Protein AF-0000000087552129 (afdb_homodimer)

Sequence (498 aa):
MNLHLKIWRQKDRQSEGKLYNYSLKDLNPHMSFLEMLDILNEQLILEGNEPVEFDHDCREGICGQCGMMINGIAHGPLEHTTTCQLHLRSFKNGETIIIEPFRAAAFPIKKDLKVDRSALDRIISSGGFVSVNTGQAPDATSIAVTHQTAEEAFDSAACIGCGACIATCKNGSAALFTSAKISHMALLPQGKEERNQRVLNMVKQMDSEHFGHCSNTEACEIECPQGISVLNIARMNYEYNRALFFRKKMNLHLKIWRQKDRQSEGKLYNYSLKDLNPHMSFLEMLDILNEQLILEGNEPVEFDHDCREGICGQCGMMINGIAHGPLEHTTTCQLHLRSFKNGETIIIEPFRAAAFPIKKDLKVDRSALDRIISSGGFVSVNTGQAPDATSIAVTHQTAEEAFDSAACIGCGACIATCKNGSAALFTSAKISHMALLPQGKEERNQRVLNMVKQMDSEHFGHCSNTEACEIECPQGISVLNIARMNYEYNRALFFRKK

Structure (mmCIF, N/CA/C/O backbone):
data_AF-0000000087552129-model_v1
#
loop_
_entity.id
_entity.type
_entity.pdbx_description
1 polymer 'Succinate dehydrogenase/fumarate reductase iron-sulfur subunit'
#
loop_
_atom_site.group_PDB
_atom_site.id
_atom_site.type_symbol
_atom_site.label_atom_id
_atom_site.label_alt_id
_atom_site.label_comp_id
_atom_site.label_asym_id
_atom_site.label_entity_id
_atom_site.label_seq_id
_atom_site.pdbx_PDB_ins_code
_atom_site.Cartn_x
_atom_site.Cartn_y
_atom_site.Cartn_z
_atom_site.occupancy
_atom_site.B_iso_or_equiv
_atom_site.auth_seq_id
_atom_site.auth_comp_id
_atom_site.auth_asym_id
_atom_site.auth_atom_id
_atom_site.pdbx_PDB_model_num
ATOM 1 N N . MET A 1 1 ? -7.77 30.891 11.383 1 95.5 1 MET A N 1
ATOM 2 C CA . MET A 1 1 ? -6.383 31.359 11.367 1 95.5 1 MET A CA 1
ATOM 3 C C . MET A 1 1 ? -5.949 31.75 9.961 1 95.5 1 MET A C 1
ATOM 5 O O . MET A 1 1 ? -6.582 31.359 8.977 1 95.5 1 MET A O 1
ATOM 9 N N . ASN A 1 2 ? -4.949 32.625 9.867 1 97.81 2 ASN A N 1
ATOM 10 C CA . ASN A 1 2 ? -4.355 33.031 8.602 1 97.81 2 ASN A CA 1
ATOM 11 C C . ASN A 1 2 ? -2.959 32.438 8.422 1 97.81 2 ASN A C 1
ATOM 13 O O . ASN A 1 2 ? -2.182 32.375 9.375 1 97.81 2 ASN A O 1
ATOM 17 N N . LEU A 1 3 ? -2.758 31.938 7.172 1 98.19 3 LEU A N 1
ATOM 18 C CA . LEU A 1 3 ? -1.445 31.359 6.891 1 98.19 3 LEU A CA 1
ATOM 19 C C . LEU A 1 3 ? -0.9 31.891 5.566 1 98.19 3 LEU A C 1
ATOM 21 O O . LEU A 1 3 ? -1.667 32.188 4.645 1 98.19 3 LEU A O 1
ATOM 25 N N . HIS A 1 4 ? 0.41 32.125 5.566 1 98.56 4 HIS A N 1
ATOM 26 C CA . HIS A 1 4 ? 1.146 32.406 4.336 1 98.56 4 HIS A CA 1
ATOM 27 C C . HIS A 1 4 ? 1.9 31.156 3.869 1 98.56 4 HIS A C 1
ATOM 29 O O . HIS A 1 4 ? 2.535 30.469 4.676 1 98.56 4 HIS A O 1
ATOM 35 N N . LEU A 1 5 ? 1.713 30.812 2.584 1 98.81 5 LEU A N 1
ATOM 36 C CA . LEU A 1 5 ? 2.354 29.625 2.031 1 98.81 5 LEU A CA 1
ATOM 37 C C . LEU A 1 5 ? 3.375 30.016 0.966 1 98.81 5 LEU A C 1
ATOM 39 O O . LEU A 1 5 ? 3.129 30.906 0.155 1 98.81 5 LEU A O 1
ATOM 43 N N . LYS A 1 6 ? 4.523 29.516 1.062 1 98.88 6 LYS A N 1
ATOM 44 C CA . LYS A 1 6 ? 5.492 29.484 -0.03 1 98.88 6 LYS A CA 1
ATOM 45 C C . LYS A 1 6 ? 5.609 28.078 -0.619 1 98.88 6 LYS A C 1
ATOM 47 O O . LYS A 1 6 ? 6.172 27.188 0.009 1 98.88 6 LYS A O 1
ATOM 52 N N . ILE A 1 7 ? 5.082 27.906 -1.836 1 98.88 7 ILE A N 1
ATOM 53 C CA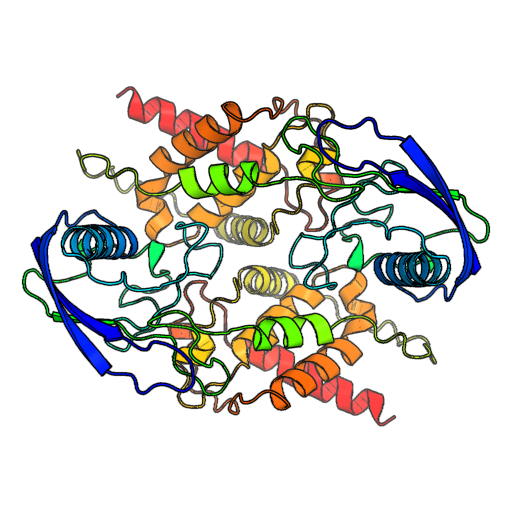 . ILE A 1 7 ? 4.965 26.562 -2.387 1 98.88 7 ILE A CA 1
ATOM 54 C C . ILE A 1 7 ? 5.828 26.438 -3.639 1 98.88 7 ILE A C 1
ATOM 56 O O . ILE A 1 7 ? 5.797 27.312 -4.508 1 98.88 7 ILE A O 1
ATOM 60 N N . TRP A 1 8 ? 6.602 25.359 -3.709 1 98.69 8 TRP A N 1
ATOM 61 C CA . TRP A 1 8 ? 7.379 25.047 -4.902 1 98.69 8 TRP A CA 1
ATOM 62 C C . TRP A 1 8 ? 6.465 24.75 -6.086 1 98.69 8 TRP A C 1
ATOM 64 O O . TRP A 1 8 ? 5.582 23.891 -5.996 1 98.69 8 TRP A O 1
ATOM 74 N N . ARG A 1 9 ? 6.621 25.578 -7.105 1 98.56 9 ARG A N 1
ATOM 75 C CA . ARG A 1 9 ? 5.91 25.359 -8.359 1 98.56 9 ARG A CA 1
ATOM 76 C C . ARG A 1 9 ? 6.879 25 -9.484 1 98.56 9 ARG A C 1
ATOM 78 O O . ARG A 1 9 ? 7.887 25.688 -9.68 1 98.56 9 ARG A O 1
ATOM 85 N N . GLN A 1 10 ? 6.598 23.906 -10.148 1 97.81 10 GLN A N 1
ATOM 86 C CA . GLN A 1 10 ? 7.422 23.422 -11.242 1 97.81 10 GLN A CA 1
ATOM 87 C C . GLN A 1 10 ? 6.602 22.594 -12.227 1 97.81 10 GLN A C 1
ATOM 89 O O . GLN A 1 10 ? 5.98 21.594 -11.844 1 97.81 10 GLN A O 1
ATOM 94 N N . LYS A 1 11 ? 6.598 22.953 -13.484 1 96.69 11 LYS A N 1
ATOM 95 C CA . LYS A 1 11 ? 5.715 22.391 -14.492 1 96.69 11 LYS A CA 1
ATOM 96 C C . LYS A 1 11 ? 6.07 20.922 -14.773 1 96.69 11 LYS A C 1
ATOM 98 O O . LYS A 1 11 ? 5.188 20.094 -15 1 96.69 11 LYS A O 1
ATOM 103 N N . ASP A 1 12 ? 7.266 20.656 -14.906 1 95.31 12 ASP A N 1
ATOM 104 C CA . ASP A 1 12 ? 7.754 19.312 -15.188 1 95.31 12 ASP A CA 1
ATOM 105 C C . ASP A 1 12 ? 9.227 19.172 -14.812 1 95.31 12 ASP A C 1
ATOM 107 O O . ASP A 1 12 ? 9.836 20.125 -14.297 1 95.31 12 ASP A O 1
ATOM 111 N N . ARG A 1 13 ? 9.812 18.031 -15.008 1 92.06 13 ARG A N 1
ATOM 112 C CA . ARG A 1 13 ? 11.164 17.703 -14.594 1 92.06 13 ARG A CA 1
ATOM 113 C C . ARG A 1 13 ? 12.188 18.625 -15.242 1 92.06 13 ARG A C 1
ATOM 115 O O . ARG A 1 13 ? 13.219 18.938 -14.641 1 92.06 13 ARG A O 1
ATOM 122 N N . GLN A 1 14 ? 11.906 19.125 -16.375 1 93.94 14 GLN A N 1
ATOM 123 C CA . GLN A 1 14 ? 12.883 19.891 -17.156 1 93.94 14 GLN A CA 1
ATOM 124 C C . GLN A 1 14 ? 12.734 21.391 -16.906 1 93.94 14 GLN A C 1
ATOM 126 O O . GLN A 1 14 ? 13.633 22.172 -17.25 1 93.94 14 GLN A O 1
ATOM 131 N N . SER A 1 15 ? 11.664 21.781 -16.391 1 96 15 SER A N 1
ATOM 132 C CA . SER A 1 15 ? 11.406 23.203 -16.172 1 96 15 SER A CA 1
ATOM 133 C C . SER A 1 15 ? 12.023 23.672 -14.852 1 96 15 SER A C 1
ATOM 135 O O . SER A 1 15 ? 12.188 22.875 -13.922 1 96 15 SER A O 1
ATOM 137 N N . GLU A 1 16 ? 12.375 24.906 -14.852 1 95.75 16 GLU A N 1
ATOM 138 C CA . GLU A 1 16 ? 12.852 25.5 -13.602 1 95.75 16 GLU A CA 1
ATOM 139 C C . GLU A 1 16 ? 11.703 25.719 -12.617 1 95.75 16 GLU A C 1
ATOM 141 O O . GLU A 1 16 ? 10.602 26.109 -13.016 1 95.75 16 GLU A O 1
ATOM 146 N N . GLY A 1 17 ? 11.969 25.391 -11.406 1 96.5 17 GLY A N 1
ATOM 147 C CA . GLY A 1 17 ? 10.992 25.594 -10.359 1 96.5 17 GLY A CA 1
ATOM 148 C C . GLY A 1 17 ? 11.258 26.844 -9.531 1 96.5 17 GLY A C 1
ATOM 149 O O . GLY A 1 17 ? 12.367 27.375 -9.555 1 96.5 17 GLY A O 1
ATOM 150 N N . LYS A 1 18 ? 10.25 27.312 -8.898 1 97.69 18 LYS A N 1
ATOM 151 C CA . LYS A 1 18 ? 10.375 28.453 -7.996 1 97.69 18 LYS A CA 1
ATOM 152 C C . LYS A 1 18 ? 9.305 28.422 -6.91 1 97.69 18 LYS A C 1
ATOM 154 O O . LYS A 1 18 ? 8.32 27.688 -7.023 1 97.69 18 LYS A O 1
ATOM 159 N N . LEU A 1 19 ? 9.633 29.141 -5.902 1 98.5 19 LEU A N 1
ATOM 160 C CA . LEU A 1 19 ? 8.664 29.266 -4.816 1 98.5 19 LEU A CA 1
ATOM 161 C C . LEU A 1 19 ? 7.668 30.375 -5.113 1 98.5 19 LEU A C 1
ATOM 163 O O . LEU A 1 19 ? 8.055 31.469 -5.531 1 98.5 19 LEU A O 1
ATOM 167 N N . TYR A 1 20 ? 6.391 30.125 -4.969 1 98.56 20 TYR A N 1
ATOM 168 C CA . TYR A 1 20 ? 5.324 31.109 -5.113 1 98.56 20 TYR A CA 1
ATOM 169 C C . TYR A 1 20 ? 4.637 31.359 -3.779 1 98.56 20 TYR A C 1
ATOM 171 O O . TYR A 1 20 ? 4.457 30.438 -2.979 1 98.56 20 TYR A O 1
ATOM 179 N N . ASN A 1 21 ? 4.219 32.594 -3.633 1 98.56 21 ASN A N 1
ATOM 180 C CA . ASN A 1 21 ? 3.576 33.031 -2.391 1 98.56 21 ASN A CA 1
ATOM 181 C C . ASN A 1 21 ? 2.057 32.969 -2.504 1 98.56 21 ASN A C 1
ATOM 183 O O . ASN A 1 21 ? 1.493 33.375 -3.525 1 98.56 21 ASN A O 1
ATOM 187 N N . TYR A 1 22 ? 1.454 32.375 -1.522 1 98.56 22 TYR A N 1
ATOM 188 C CA . TYR A 1 22 ? 0.002 32.375 -1.384 1 98.56 22 TYR A CA 1
ATOM 189 C C . TYR A 1 22 ? -0.417 32.781 0.019 1 98.56 22 TYR A C 1
ATOM 191 O O . TYR A 1 22 ? 0.326 32.594 0.982 1 98.56 22 TYR A O 1
ATOM 199 N N . SER A 1 23 ? -1.588 33.469 0.089 1 97.94 23 SER A N 1
ATOM 200 C CA . SER A 1 23 ? -2.162 33.812 1.381 1 97.94 23 SER A CA 1
ATOM 201 C C . SER A 1 23 ? -3.561 33.219 1.548 1 97.94 23 SER A C 1
ATOM 203 O O . SER A 1 23 ? -4.41 33.375 0.665 1 97.94 23 SER A O 1
ATOM 205 N N . LEU A 1 24 ? -3.705 32.5 2.641 1 98.12 24 LEU A N 1
ATOM 206 C CA . LEU A 1 24 ? -5.008 31.938 2.982 1 98.12 24 LEU A CA 1
ATOM 207 C C . LEU A 1 24 ? -5.531 32.531 4.285 1 98.12 24 LEU A C 1
ATOM 209 O O . LEU A 1 24 ? -4.777 32.688 5.25 1 98.12 24 LEU A O 1
ATOM 213 N N . LYS A 1 25 ? -6.809 32.906 4.27 1 97.31 25 LYS A N 1
ATOM 214 C CA . LYS A 1 25 ? -7.414 33.562 5.438 1 97.31 25 LYS A CA 1
ATOM 215 C C . LYS A 1 25 ? -8.555 32.719 5.992 1 97.31 25 LYS A C 1
ATOM 217 O O . LYS A 1 25 ? -9.141 31.891 5.281 1 97.31 25 LYS A O 1
ATOM 222 N N . ASP A 1 26 ? -8.758 32.906 7.262 1 96.62 26 ASP A N 1
ATOM 223 C CA . ASP A 1 26 ? -9.914 32.375 7.965 1 96.62 26 ASP A CA 1
ATOM 224 C C . ASP A 1 26 ? -9.984 30.844 7.836 1 96.62 26 ASP A C 1
ATOM 226 O O . ASP A 1 26 ? -11.039 30.281 7.512 1 96.62 26 ASP A O 1
ATOM 230 N N . LEU A 1 27 ? -8.797 30.203 8.023 1 96.62 27 LEU A N 1
ATOM 231 C CA . LEU A 1 27 ? -8.75 28.75 8.016 1 96.62 27 LEU A CA 1
ATOM 232 C C . LEU A 1 27 ? -9.195 28.188 9.359 1 96.62 27 LEU A C 1
ATOM 234 O O . LEU A 1 27 ? -8.906 28.766 10.406 1 96.62 27 LEU A O 1
ATOM 238 N N . ASN A 1 28 ? -9.883 27.109 9.281 1 94.62 28 ASN A N 1
ATOM 239 C CA . ASN A 1 28 ? -10.188 26.344 10.492 1 94.62 28 ASN A CA 1
ATOM 240 C C . ASN A 1 28 ? -8.961 25.578 11 1 94.62 28 ASN A C 1
ATOM 242 O O . ASN A 1 28 ? -8.398 24.75 10.281 1 94.62 28 ASN A O 1
ATOM 246 N N . PRO A 1 29 ? -8.508 25.906 12.25 1 92.81 29 PRO A N 1
ATOM 247 C CA . PRO A 1 29 ? -7.301 25.25 12.766 1 92.81 29 PRO A CA 1
ATOM 248 C C . PRO A 1 29 ? -7.438 23.734 12.844 1 92.81 29 PRO A C 1
ATOM 250 O O . PRO A 1 29 ? -6.434 23.031 12.953 1 92.81 29 PRO A O 1
ATOM 253 N N . HIS A 1 30 ? -8.602 23.219 12.781 1 87.62 30 HIS A N 1
ATOM 254 C CA . HIS A 1 30 ? -8.852 21.781 12.93 1 87.62 30 HIS A CA 1
ATOM 255 C C . HIS A 1 30 ? -8.797 21.078 11.57 1 87.62 30 HIS A C 1
ATOM 257 O O . HIS A 1 30 ? -8.828 19.844 11.508 1 87.62 30 HIS A O 1
ATOM 263 N N . MET A 1 31 ? -8.602 21.812 10.555 1 91.38 31 MET A N 1
ATOM 264 C CA . MET A 1 31 ? -8.523 21.188 9.234 1 91.38 31 MET A CA 1
ATOM 265 C C . MET A 1 31 ? -7.148 20.562 9.016 1 91.38 31 MET A C 1
ATOM 267 O O . MET A 1 31 ? -6.164 20.984 9.625 1 91.38 31 MET A O 1
ATOM 271 N N . SER A 1 32 ? -7.133 19.516 8.172 1 91.88 32 SER A N 1
ATOM 272 C CA . SER A 1 32 ? -5.863 18.891 7.824 1 91.88 32 SER A CA 1
ATOM 273 C C . SER A 1 32 ? -5.062 19.766 6.863 1 91.88 32 SER A C 1
ATOM 275 O O . SER A 1 32 ? -5.613 20.656 6.215 1 91.88 32 SER A O 1
ATOM 277 N N . PHE A 1 33 ? -3.811 19.516 6.836 1 96.5 33 PHE A N 1
ATOM 278 C CA . PHE A 1 33 ? -2.91 20.219 5.93 1 96.5 33 PHE A CA 1
ATOM 279 C C . PHE A 1 33 ? -3.367 20.062 4.484 1 96.5 33 PHE A C 1
ATOM 281 O O . PHE A 1 33 ? -3.334 21.016 3.711 1 96.5 33 PHE A O 1
ATOM 288 N N . LEU A 1 34 ? -3.814 18.812 4.102 1 96.38 34 LEU A N 1
ATOM 289 C CA . LEU A 1 34 ? -4.262 18.562 2.736 1 96.38 34 LEU A CA 1
ATOM 290 C C . LEU A 1 34 ? -5.555 19.312 2.445 1 96.38 34 LEU A C 1
ATOM 292 O O . LEU A 1 34 ? -5.777 19.766 1.316 1 96.38 34 LEU A O 1
ATOM 296 N N . GLU A 1 35 ? -6.418 19.453 3.459 1 94.25 35 GLU A N 1
ATOM 297 C CA . GLU A 1 35 ? -7.625 20.25 3.275 1 94.25 35 GLU A CA 1
ATOM 298 C C . GLU A 1 35 ? -7.277 21.719 2.979 1 94.25 35 GLU A C 1
ATOM 300 O O . GLU A 1 35 ? -7.941 22.359 2.164 1 94.25 35 GLU A O 1
ATOM 305 N N . MET A 1 36 ? -6.27 22.172 3.623 1 97.38 36 MET A N 1
ATOM 306 C CA . MET A 1 36 ? -5.801 23.516 3.348 1 97.38 36 MET A CA 1
ATOM 307 C C . MET A 1 36 ? -5.355 23.656 1.895 1 97.38 36 MET A C 1
ATOM 309 O O . MET A 1 36 ? -5.711 24.625 1.221 1 97.38 36 MET A O 1
ATOM 313 N N . LEU A 1 37 ? -4.617 22.672 1.364 1 98.12 37 LEU A N 1
ATOM 314 C CA . LEU A 1 37 ? -4.168 22.703 -0.024 1 98.12 37 LEU A CA 1
ATOM 315 C C . LEU A 1 37 ? -5.355 22.609 -0.979 1 98.12 37 LEU A C 1
ATOM 317 O O . LEU A 1 37 ? -5.332 23.203 -2.061 1 98.12 37 LEU A O 1
ATOM 321 N N . ASP A 1 38 ? -6.359 21.906 -0.542 1 96.56 38 ASP A N 1
ATOM 322 C CA . ASP A 1 38 ? -7.574 21.844 -1.351 1 96.56 38 ASP A CA 1
ATOM 323 C C . ASP A 1 38 ? -8.242 23.219 -1.441 1 96.56 38 ASP A C 1
ATOM 325 O O . ASP A 1 38 ? -8.703 23.625 -2.512 1 96.56 38 ASP A O 1
ATOM 329 N N . ILE A 1 39 ? -8.344 23.906 -0.344 1 97.19 39 ILE A N 1
ATOM 330 C CA . ILE A 1 39 ? -8.914 25.25 -0.314 1 97.19 39 ILE A CA 1
ATOM 331 C C . ILE A 1 39 ? -8.109 26.172 -1.223 1 97.19 39 ILE A C 1
ATOM 333 O O . ILE A 1 39 ? -8.68 26.922 -2.014 1 97.19 39 ILE A O 1
ATOM 337 N N . LEU A 1 40 ? -6.816 26.094 -1.094 1 98.38 40 LEU A N 1
ATOM 338 C CA . LEU A 1 40 ? -5.961 26.891 -1.969 1 98.38 40 LEU A CA 1
ATOM 339 C C . LEU A 1 40 ? -6.27 26.609 -3.436 1 98.38 40 LEU A C 1
ATOM 341 O O . LEU A 1 40 ? -6.441 27.531 -4.23 1 98.38 40 LEU A O 1
ATOM 345 N N . ASN A 1 41 ? -6.336 25.312 -3.791 1 98.19 41 ASN A N 1
ATOM 346 C CA . ASN A 1 41 ? -6.547 24.938 -5.184 1 98.19 41 ASN A CA 1
ATOM 347 C C . ASN A 1 41 ? -7.91 25.391 -5.691 1 98.19 41 ASN A C 1
ATOM 349 O O . ASN A 1 41 ? -8.047 25.766 -6.855 1 98.19 41 ASN A O 1
ATOM 353 N N . GLU A 1 42 ? -8.898 25.344 -4.797 1 97.44 42 GLU A N 1
ATOM 354 C CA . GLU A 1 42 ? -10.203 25.891 -5.168 1 97.44 42 GLU A CA 1
ATOM 355 C C . GLU A 1 42 ? -10.102 27.375 -5.504 1 97.44 42 GLU A C 1
ATOM 357 O O . GLU A 1 42 ? -10.664 27.828 -6.508 1 97.44 42 GLU A O 1
ATOM 362 N N . GLN A 1 43 ? -9.414 28.109 -4.73 1 97.31 43 GLN A N 1
ATOM 363 C CA . GLN A 1 43 ? -9.203 29.531 -4.969 1 97.31 43 GLN A CA 1
ATOM 364 C C . GLN A 1 43 ? -8.453 29.766 -6.277 1 97.31 43 GLN A C 1
ATOM 366 O O . GLN A 1 43 ? -8.828 30.641 -7.066 1 97.31 43 GLN A O 1
ATOM 371 N N . LEU A 1 44 ? -7.41 28.984 -6.484 1 98 44 LEU A N 1
ATOM 372 C CA . LEU A 1 44 ? -6.613 29.109 -7.699 1 98 44 LEU A CA 1
ATOM 373 C C . LEU A 1 44 ? -7.465 28.859 -8.938 1 98 44 LEU A C 1
ATOM 375 O O . LEU A 1 44 ? -7.395 29.625 -9.906 1 98 44 LEU A O 1
ATOM 379 N N . ILE A 1 45 ? -8.273 27.828 -8.852 1 97.31 45 ILE A N 1
ATOM 380 C CA . ILE A 1 45 ? -9.133 27.484 -9.977 1 97.31 45 ILE A CA 1
ATOM 381 C C . ILE A 1 45 ? -10.117 28.609 -10.25 1 97.31 45 ILE A C 1
ATOM 383 O O . ILE A 1 45 ? -10.312 29.016 -11.398 1 97.31 45 ILE A O 1
ATOM 387 N N . LEU A 1 46 ? -10.719 29.188 -9.219 1 97.12 46 LEU A N 1
ATOM 388 C CA . LEU A 1 46 ? -11.68 30.281 -9.336 1 97.12 46 LEU A CA 1
ATOM 389 C C . LEU A 1 46 ? -11.023 31.516 -9.945 1 97.12 46 LEU A C 1
ATOM 391 O O . LEU A 1 46 ? -11.672 32.281 -10.68 1 97.12 46 LEU A O 1
ATOM 395 N N . GLU A 1 47 ? -9.805 31.703 -9.773 1 96.94 47 GLU A N 1
ATOM 396 C CA . GLU A 1 47 ? -9.062 32.875 -10.273 1 96.94 47 GLU A CA 1
ATOM 397 C C . GLU A 1 47 ? -8.461 32.594 -11.648 1 96.94 47 GLU A C 1
ATOM 399 O O . GLU A 1 47 ? -7.781 33.438 -12.219 1 96.94 47 GLU A O 1
ATOM 404 N N . GLY A 1 48 ? -8.594 31.375 -12.156 1 96.75 48 GLY A N 1
ATOM 405 C CA . GLY A 1 48 ? -8.094 31.016 -13.469 1 96.75 48 GLY A CA 1
ATOM 406 C C . GLY A 1 48 ? -6.645 30.562 -13.461 1 96.75 48 GLY A C 1
ATOM 407 O O . GLY A 1 48 ? -5.973 30.578 -14.492 1 96.75 48 GLY A O 1
ATOM 408 N N . ASN A 1 49 ? -6.145 30.297 -12.289 1 97.12 49 ASN A N 1
ATOM 409 C CA . ASN A 1 49 ? -4.77 29.828 -12.148 1 97.12 49 ASN A CA 1
ATOM 410 C C . ASN A 1 49 ? -4.703 28.297 -12.047 1 97.12 49 ASN A C 1
ATOM 412 O O . ASN A 1 49 ? -5.703 27.656 -11.734 1 97.12 49 ASN A O 1
ATOM 416 N N . GLU A 1 50 ? -3.602 27.734 -12.383 1 97.12 50 GLU A N 1
ATOM 417 C CA . GLU A 1 50 ? -3.393 26.297 -12.289 1 97.12 50 GLU A CA 1
ATOM 418 C C . GLU A 1 50 ? -3.275 25.844 -10.836 1 97.12 50 GLU A C 1
ATOM 420 O O . GLU A 1 50 ? -2.531 26.453 -10.055 1 97.12 50 GLU A O 1
ATOM 425 N N . PRO A 1 51 ? -3.947 24.844 -10.469 1 98.38 51 PRO A N 1
ATOM 426 C CA . PRO A 1 51 ? -3.822 24.312 -9.109 1 98.38 51 PRO A CA 1
ATOM 427 C C . PRO A 1 51 ? -2.447 23.719 -8.828 1 98.38 51 PRO A C 1
ATOM 429 O O . PRO A 1 51 ? -1.724 23.359 -9.766 1 98.38 51 PRO A O 1
ATOM 432 N N . VAL A 1 52 ? -2.102 23.703 -7.555 1 98.62 52 VAL A N 1
ATOM 433 C CA . VAL A 1 52 ? -0.882 23.047 -7.109 1 98.62 52 VAL A CA 1
ATOM 434 C C . VAL A 1 52 ? -1.068 21.531 -7.164 1 98.62 52 VAL A C 1
ATOM 436 O O . VAL A 1 52 ? -2.045 21 -6.633 1 98.62 52 VAL A O 1
ATOM 439 N N . GLU A 1 53 ? -0.135 20.812 -7.789 1 98.25 53 GLU A N 1
ATOM 440 C CA . GLU A 1 53 ? -0.227 19.359 -7.879 1 98.25 53 GLU A CA 1
ATOM 441 C C . GLU A 1 53 ? 0.485 18.688 -6.707 1 98.25 53 GLU A C 1
ATOM 443 O O . GLU A 1 53 ? 1.657 18.953 -6.445 1 98.25 53 GLU A O 1
ATOM 448 N N . PHE A 1 54 ? -0.225 17.828 -6.023 1 98.19 54 PHE A N 1
ATOM 449 C CA . PHE A 1 54 ? 0.324 17.016 -4.949 1 98.19 54 PHE A CA 1
ATOM 450 C C . PHE A 1 54 ? -0.37 15.664 -4.891 1 98.19 54 PHE A C 1
ATOM 452 O O . PHE A 1 54 ? -1.49 15.508 -5.379 1 98.19 54 PHE A O 1
ATOM 459 N N . ASP A 1 55 ? 0.306 14.656 -4.309 1 96.06 55 ASP A N 1
ATOM 460 C CA . ASP A 1 55 ? -0.243 13.305 -4.258 1 96.06 55 ASP A CA 1
ATOM 461 C C . ASP A 1 55 ? -0.964 13.055 -2.934 1 96.06 55 ASP A C 1
ATOM 463 O O . ASP A 1 55 ? -0.59 13.617 -1.9 1 96.06 55 ASP A O 1
ATOM 467 N N . HIS A 1 56 ? -2.039 12.359 -2.998 1 93.75 56 HIS A N 1
ATOM 468 C CA . HIS A 1 56 ? -2.773 11.844 -1.846 1 93.75 56 HIS A CA 1
ATOM 469 C C . HIS A 1 56 ? -3.711 10.711 -2.25 1 93.75 56 HIS A C 1
ATOM 471 O O . HIS A 1 56 ? -4.082 10.594 -3.42 1 93.75 56 HIS A O 1
ATOM 477 N N . ASP A 1 57 ? -3.924 9.781 -1.318 1 90.19 57 ASP A N 1
ATOM 478 C CA . ASP A 1 57 ? -4.887 8.727 -1.597 1 90.19 57 ASP A CA 1
ATOM 479 C C . ASP A 1 57 ? -5.773 8.453 -0.382 1 90.19 57 ASP A C 1
ATOM 481 O O . ASP A 1 57 ? -6.891 8.961 -0.295 1 90.19 57 ASP A O 1
ATOM 485 N N . CYS A 1 58 ? -5.238 7.992 0.717 1 86.44 58 CYS A N 1
ATOM 486 C CA . CYS A 1 58 ? -6.043 7.488 1.824 1 86.44 58 CYS A CA 1
ATOM 487 C C . CYS A 1 58 ? -6.422 8.617 2.779 1 86.44 58 CYS A C 1
ATOM 489 O O . CYS A 1 58 ? -7.426 8.523 3.484 1 86.44 58 CYS A O 1
ATOM 491 N N . ARG A 1 59 ? -5.559 9.617 2.863 1 87.81 59 ARG A N 1
ATOM 492 C CA . ARG A 1 59 ? -5.684 10.766 3.756 1 87.81 59 ARG A CA 1
ATOM 493 C C . ARG A 1 59 ? -5.828 10.32 5.207 1 87.81 59 ARG A C 1
ATOM 495 O O . ARG A 1 59 ? -6.473 10.992 6.012 1 87.81 59 ARG A O 1
ATOM 502 N N . GLU A 1 60 ? -5.266 9.172 5.547 1 87.12 60 GLU A N 1
ATOM 503 C CA . GLU A 1 60 ? -5.352 8.648 6.906 1 87.12 60 GLU A CA 1
ATOM 504 C C . GLU A 1 60 ? -4.004 8.117 7.379 1 87.12 60 GLU A C 1
ATOM 506 O O . GLU A 1 60 ? -3.92 7.449 8.414 1 87.12 60 GLU A O 1
ATOM 511 N N . GLY A 1 61 ? -3.031 8.336 6.539 1 89.38 61 GLY A N 1
ATOM 512 C CA . GLY A 1 61 ? -1.677 8.078 7.004 1 89.38 61 GLY A CA 1
ATOM 513 C C . GLY A 1 61 ? -1.197 6.676 6.691 1 89.38 61 GLY A C 1
ATOM 514 O O . GLY A 1 61 ? -0.161 6.238 7.199 1 89.38 61 GLY A O 1
ATOM 515 N N . ILE A 1 62 ? -1.912 5.957 5.781 1 88.88 62 ILE A N 1
ATOM 516 C CA . ILE A 1 62 ? -1.532 4.551 5.691 1 88.88 62 ILE A CA 1
ATOM 517 C C . ILE A 1 62 ? -1.138 4.219 4.254 1 88.88 62 ILE A C 1
ATOM 519 O O . ILE A 1 62 ? -0.609 3.137 3.984 1 88.88 62 ILE A O 1
ATOM 523 N N . CYS A 1 63 ? -1.322 5.141 3.26 1 89.94 63 CYS A N 1
ATOM 524 C CA . CYS A 1 63 ? -1.01 4.789 1.879 1 89.94 63 CYS A CA 1
ATOM 525 C C . CYS A 1 63 ? 0.395 5.246 1.504 1 89.94 63 CYS A C 1
ATOM 527 O O . CYS A 1 63 ? 0.961 4.781 0.515 1 89.94 63 CYS A O 1
ATOM 529 N N . GLY A 1 64 ? 0.884 6.316 2.191 1 93.81 64 GLY A N 1
ATOM 530 C CA . GLY A 1 64 ? 2.244 6.777 1.958 1 93.81 64 GLY A CA 1
ATOM 531 C C . GLY A 1 64 ? 2.355 7.75 0.8 1 93.81 64 GLY A C 1
ATOM 532 O O . GLY A 1 64 ? 3.461 8.109 0.385 1 93.81 64 GLY A O 1
ATOM 533 N N . GLN A 1 65 ? 1.267 8.32 0.301 1 95.56 65 GLN A N 1
ATOM 534 C CA . GLN A 1 65 ? 1.307 9.078 -0.944 1 95.56 65 GLN A CA 1
ATOM 535 C C . GLN A 1 65 ? 1.459 10.57 -0.671 1 95.56 65 GLN A C 1
ATOM 537 O O . GLN A 1 65 ? 1.906 11.328 -1.54 1 95.56 65 GLN A O 1
ATOM 542 N N . CYS A 1 66 ? 1.258 11.055 0.501 1 96.69 66 CYS A N 1
ATOM 543 C CA . CYS A 1 66 ? 1.086 12.484 0.744 1 96.69 66 CYS A CA 1
ATOM 544 C C . CYS A 1 66 ? 2.404 13.125 1.154 1 96.69 66 CYS A C 1
ATOM 546 O O . CYS A 1 66 ? 2.412 14.148 1.839 1 96.69 66 CYS A O 1
ATOM 548 N N . GLY A 1 67 ? 3.455 12.609 0.724 1 97.06 67 GLY A N 1
ATOM 549 C CA . GLY A 1 67 ? 4.758 13.086 1.165 1 97.06 67 GLY A CA 1
ATOM 550 C C . GLY A 1 67 ? 5.125 14.438 0.59 1 97.06 67 GLY A C 1
ATOM 551 O O . GLY A 1 67 ? 5.016 14.656 -0.619 1 97.06 67 GLY A O 1
ATOM 552 N N . MET A 1 68 ? 5.539 15.367 1.404 1 98.12 68 MET A N 1
ATOM 553 C CA . MET A 1 68 ? 6.105 16.672 1.042 1 98.12 68 MET A CA 1
ATOM 554 C C . MET A 1 68 ? 6.938 17.234 2.188 1 98.12 68 MET A C 1
ATOM 556 O O . MET A 1 68 ? 6.824 16.781 3.328 1 98.12 68 MET A O 1
ATOM 560 N N . MET A 1 69 ? 7.879 18.109 1.832 1 98.06 69 MET A N 1
ATOM 561 C CA . MET A 1 69 ? 8.648 18.828 2.842 1 98.06 69 MET A CA 1
ATOM 562 C C . MET A 1 69 ? 7.883 20.047 3.352 1 98.06 69 MET A C 1
ATOM 564 O O . MET A 1 69 ? 7.453 20.891 2.564 1 98.06 69 MET A O 1
ATOM 568 N N . ILE A 1 70 ? 7.676 20.078 4.633 1 98.31 70 ILE A N 1
ATOM 569 C CA . ILE A 1 70 ? 7.02 21.219 5.27 1 98.31 70 ILE A CA 1
ATOM 570 C C . ILE A 1 70 ? 7.992 21.906 6.223 1 98.31 70 ILE A C 1
ATOM 572 O O . ILE A 1 70 ? 8.391 21.328 7.238 1 98.31 70 ILE A O 1
ATOM 576 N N . ASN A 1 71 ? 8.359 23.141 5.828 1 97.88 71 ASN A N 1
ATOM 577 C CA . ASN A 1 71 ? 9.375 23.891 6.57 1 97.88 71 ASN A CA 1
ATOM 578 C C . ASN A 1 71 ? 10.641 23.062 6.766 1 97.88 71 ASN A C 1
ATOM 580 O O . ASN A 1 71 ? 11.195 23.016 7.863 1 97.88 71 ASN A O 1
ATOM 584 N N . GLY A 1 72 ? 10.969 22.297 5.73 1 96.69 72 GLY A N 1
ATOM 585 C CA . GLY A 1 72 ? 12.234 21.578 5.723 1 96.69 72 GLY A CA 1
ATOM 586 C C . GLY A 1 72 ? 12.148 20.234 6.418 1 96.69 72 GLY A C 1
ATOM 587 O O . GLY A 1 72 ? 13.141 19.5 6.512 1 96.69 72 GLY A O 1
ATOM 588 N N . ILE A 1 73 ? 10.992 19.891 6.91 1 97.06 73 ILE A N 1
ATOM 589 C CA . ILE A 1 73 ? 10.797 18.625 7.617 1 97.06 73 ILE A CA 1
ATOM 590 C C . ILE A 1 73 ? 9.852 17.734 6.824 1 97.06 73 ILE A C 1
ATOM 592 O O . ILE A 1 73 ? 8.75 18.156 6.453 1 97.06 73 ILE A O 1
ATOM 596 N N . ALA A 1 74 ? 10.289 16.469 6.574 1 97.62 74 ALA A N 1
ATOM 597 C CA . ALA A 1 74 ? 9.438 15.531 5.844 1 97.62 74 ALA A CA 1
ATOM 598 C C . ALA A 1 74 ? 8.141 15.266 6.602 1 97.62 74 ALA A C 1
ATOM 600 O O . ALA A 1 74 ? 8.164 14.891 7.777 1 97.62 74 ALA A O 1
ATOM 601 N N . HIS A 1 75 ? 6.984 15.516 5.973 1 97.19 75 HIS A N 1
ATOM 602 C CA . HIS A 1 75 ? 5.633 15.336 6.488 1 97.19 75 HIS A CA 1
ATOM 603 C C . HIS A 1 75 ? 5.301 16.391 7.543 1 97.19 75 HIS A C 1
ATOM 605 O O . HIS A 1 75 ? 4.188 16.422 8.07 1 97.19 75 HIS A O 1
ATOM 611 N N . GLY A 1 76 ? 6.234 17.297 7.898 1 95.88 76 GLY A N 1
ATOM 612 C CA . GLY A 1 76 ? 5.926 18.375 8.828 1 95.88 76 GLY A CA 1
ATOM 613 C C . GLY A 1 76 ? 6.449 18.125 10.227 1 95.88 76 GLY A C 1
ATOM 614 O O . GLY A 1 76 ? 7.246 17.203 10.445 1 95.88 76 GLY A O 1
ATOM 615 N N . PRO A 1 77 ? 6.004 18.922 11.141 1 94.62 77 PRO A N 1
ATOM 616 C CA . PRO A 1 77 ? 6.707 19.031 12.422 1 94.62 77 PRO A CA 1
ATOM 617 C C . PRO A 1 77 ? 6.281 17.953 13.422 1 94.62 77 PRO A C 1
ATOM 619 O O . PRO A 1 77 ? 6.941 17.75 14.445 1 94.62 77 PRO A O 1
ATOM 622 N N . LEU A 1 78 ? 5.23 17.25 13.234 1 92.75 78 LEU A N 1
ATOM 623 C CA . LEU A 1 78 ? 4.754 16.281 14.211 1 92.75 78 LEU A CA 1
ATOM 624 C C . LEU A 1 78 ? 5.398 14.922 13.984 1 92.75 78 LEU A C 1
ATOM 626 O O . LEU A 1 78 ? 5.465 14.445 12.852 1 92.75 78 LEU A O 1
ATOM 630 N N . GLU A 1 79 ? 5.891 14.336 15.062 1 90.56 79 GLU A N 1
ATOM 631 C CA . GLU A 1 79 ? 6.496 13.016 14.969 1 90.56 79 GLU A CA 1
ATOM 632 C C . GLU A 1 79 ? 5.445 11.953 14.664 1 90.56 79 GLU A C 1
ATOM 634 O O . GLU A 1 79 ? 4.297 12.055 15.109 1 90.56 79 GLU A O 1
ATOM 639 N N . HIS A 1 80 ? 5.875 10.945 13.852 1 90.88 80 HIS A N 1
ATOM 640 C CA . HIS A 1 80 ? 5.062 9.781 13.539 1 90.88 80 HIS A CA 1
ATOM 641 C C . HIS A 1 80 ? 3.744 10.18 12.891 1 90.88 80 HIS A C 1
ATOM 643 O O . HIS A 1 80 ? 2.695 9.609 13.203 1 90.88 80 HIS A O 1
ATOM 649 N N . THR A 1 81 ? 3.85 11.227 12.078 1 91.69 81 THR A N 1
ATOM 650 C CA . THR A 1 81 ? 2.654 11.781 11.453 1 91.69 81 THR A CA 1
ATOM 651 C C . THR A 1 81 ? 2.895 12.047 9.969 1 91.69 81 THR A C 1
ATOM 653 O O . THR A 1 81 ? 3.916 12.625 9.594 1 91.69 81 THR A O 1
ATOM 656 N N . THR A 1 82 ? 1.989 11.539 9.133 1 94.31 82 THR A N 1
ATOM 657 C CA . THR A 1 82 ? 2.051 11.883 7.719 1 94.31 82 THR A CA 1
ATOM 658 C C . THR A 1 82 ? 1.385 13.234 7.465 1 94.31 82 THR A C 1
ATOM 660 O O . THR A 1 82 ? 0.652 13.742 8.312 1 94.31 82 THR A O 1
ATOM 663 N N . THR A 1 83 ? 1.646 13.758 6.297 1 96.19 83 THR A N 1
ATOM 664 C CA . THR A 1 83 ? 1.137 15.086 5.945 1 96.19 83 THR A CA 1
ATOM 665 C C . THR A 1 83 ? -0.385 15.117 6.043 1 96.19 83 THR A C 1
ATOM 667 O O . THR A 1 83 ? -0.958 16.094 6.535 1 96.19 83 THR A O 1
ATOM 670 N N . CYS A 1 84 ? -1.061 14.086 5.586 1 93.12 84 CYS A N 1
ATOM 671 C CA . CYS A 1 84 ? -2.52 14.086 5.547 1 93.12 84 CYS A CA 1
ATOM 672 C C . CYS A 1 84 ? -3.104 14.047 6.953 1 93.12 84 CYS A C 1
ATOM 674 O O . CYS A 1 84 ? -4.273 14.375 7.148 1 93.12 84 CYS A O 1
ATOM 676 N N . GLN A 1 85 ? -2.256 13.719 7.914 1 89.69 85 GLN A N 1
ATOM 677 C CA . GLN A 1 85 ? -2.723 13.672 9.297 1 89.69 85 GLN A CA 1
ATOM 678 C C . GLN A 1 85 ? -2.283 14.906 10.07 1 89.69 85 GLN A C 1
ATOM 680 O O . GLN A 1 85 ? -2.539 15.023 11.273 1 89.69 85 GLN A O 1
ATOM 685 N N . LEU A 1 86 ? -1.563 15.719 9.422 1 92.5 86 LEU A N 1
ATOM 686 C CA . LEU A 1 86 ? -1.122 16.969 10.031 1 92.5 86 LEU A CA 1
ATOM 687 C C . LEU A 1 86 ? -2.244 18 10.023 1 92.5 86 LEU A C 1
ATOM 689 O O . LEU A 1 86 ? -2.805 18.312 8.969 1 92.5 86 LEU A O 1
ATOM 693 N N . HIS A 1 87 ? -2.598 18.562 11.211 1 90.56 87 HIS A N 1
ATOM 694 C CA . HIS A 1 87 ? -3.635 19.594 11.32 1 90.56 87 HIS A CA 1
ATOM 695 C C . HIS A 1 87 ? -3.023 20.984 11.453 1 90.56 87 HIS A C 1
ATOM 697 O O . HIS A 1 87 ? -1.89 21.125 11.914 1 90.56 87 HIS A O 1
ATOM 703 N N . LEU A 1 88 ? -3.816 21.969 11.102 1 95 88 LEU A N 1
ATOM 704 C CA . LEU A 1 88 ? -3.305 23.328 11.016 1 95 88 LEU A CA 1
ATOM 705 C C . LEU A 1 88 ? -3.035 23.891 12.406 1 95 88 LEU A C 1
ATOM 707 O O . LEU A 1 88 ? -2.277 24.859 12.547 1 95 88 LEU A O 1
ATOM 711 N N . ARG A 1 89 ? -3.625 23.266 13.398 1 92.19 89 ARG A N 1
ATOM 712 C CA . ARG A 1 89 ? -3.363 23.688 14.773 1 92.19 89 ARG A CA 1
ATOM 713 C C . ARG A 1 89 ? -1.897 23.484 15.141 1 92.19 89 ARG A C 1
ATOM 715 O O . ARG A 1 89 ? -1.428 24 16.156 1 92.19 89 ARG A O 1
ATOM 722 N N . SER A 1 90 ? -1.199 22.734 14.32 1 93.12 90 SER A N 1
ATOM 723 C CA . SER A 1 90 ? 0.226 22.5 14.531 1 93.12 90 SER A CA 1
ATOM 724 C C . SER A 1 90 ? 1.052 23.703 14.102 1 93.12 90 SER A C 1
ATOM 726 O O . SER A 1 90 ? 2.27 23.734 14.281 1 93.12 90 SER A O 1
ATOM 728 N N . PHE A 1 91 ? 0.424 24.766 13.57 1 96.56 91 PHE A N 1
ATOM 729 C CA . PHE A 1 91 ? 1.092 25.969 13.078 1 96.56 91 PHE A CA 1
ATOM 730 C C . PHE A 1 91 ? 0.558 27.203 13.781 1 96.56 91 PHE A C 1
ATOM 732 O O . PHE A 1 91 ? -0.523 27.172 14.367 1 96.56 91 PHE A O 1
ATOM 739 N N . LYS A 1 92 ? 1.313 28.312 13.695 1 96.75 92 LYS A N 1
ATOM 740 C CA . LYS A 1 92 ? 0.922 29.578 14.32 1 96.75 92 LYS A CA 1
ATOM 741 C C . LYS A 1 92 ? 0.149 30.469 13.344 1 96.75 92 LYS A C 1
ATOM 743 O O . LYS A 1 92 ? 0.471 30.516 12.156 1 96.75 92 LYS A O 1
ATOM 748 N N . ASN A 1 93 ? -0.827 31.172 13.945 1 97.19 93 ASN A N 1
ATOM 749 C CA . ASN A 1 93 ? -1.535 32.156 13.133 1 97.19 93 ASN A CA 1
ATOM 750 C C . ASN A 1 93 ? -0.577 33.188 12.523 1 97.19 93 ASN A C 1
ATOM 752 O O . ASN A 1 93 ? 0.266 33.75 13.227 1 97.19 93 ASN A O 1
ATOM 756 N N . GLY A 1 94 ? -0.679 33.375 11.258 1 97.31 94 GLY A N 1
ATOM 757 C CA . GLY A 1 94 ? 0.153 34.375 10.57 1 97.31 94 GLY A CA 1
ATOM 758 C C . GLY A 1 94 ? 1.483 33.812 10.117 1 97.31 94 GLY A C 1
ATOM 759 O O . GLY A 1 94 ? 2.268 34.5 9.461 1 97.31 94 GLY A O 1
ATOM 760 N N . GLU A 1 95 ? 1.756 32.5 10.328 1 97.19 95 GLU A N 1
ATOM 761 C CA . GLU A 1 95 ? 3.035 31.875 10.008 1 97.19 95 GLU A CA 1
ATOM 762 C C . GLU A 1 95 ? 3.191 31.688 8.5 1 97.19 95 GLU A C 1
ATOM 764 O O . GLU A 1 95 ? 2.199 31.531 7.785 1 97.19 95 GLU A O 1
ATOM 769 N N . THR A 1 96 ? 4.406 31.844 8.078 1 98.56 96 THR A N 1
ATOM 770 C CA . THR A 1 96 ? 4.738 31.453 6.711 1 98.56 96 THR A CA 1
ATOM 771 C C . THR A 1 96 ? 5.23 30.016 6.66 1 98.56 96 THR A C 1
ATOM 773 O O . THR A 1 96 ? 6.168 29.641 7.371 1 98.56 96 THR A O 1
ATOM 776 N N . ILE A 1 97 ? 4.59 29.156 5.887 1 98.62 97 ILE A N 1
ATOM 777 C CA . ILE A 1 97 ? 4.941 27.734 5.738 1 98.62 97 ILE A CA 1
ATOM 778 C C . ILE A 1 97 ? 5.555 27.5 4.363 1 98.62 97 ILE A C 1
ATOM 780 O O . ILE A 1 97 ? 4.965 27.859 3.342 1 98.62 97 ILE A O 1
ATOM 784 N N . ILE A 1 98 ? 6.754 26.969 4.328 1 98.81 98 ILE A N 1
ATOM 785 C CA . ILE A 1 98 ? 7.41 26.594 3.078 1 98.81 98 ILE A CA 1
ATOM 786 C C . ILE A 1 98 ? 7.113 25.141 2.742 1 98.81 98 ILE A C 1
ATOM 788 O O . ILE A 1 98 ? 7.328 24.25 3.568 1 98.81 98 ILE A O 1
ATOM 792 N N . ILE A 1 99 ? 6.531 24.906 1.584 1 98.81 99 ILE A N 1
ATOM 793 C CA . ILE A 1 99 ? 6.141 23.562 1.153 1 98.81 99 ILE A CA 1
ATOM 794 C C . ILE A 1 99 ? 6.91 23.188 -0.111 1 98.81 99 ILE A C 1
ATOM 796 O O . ILE A 1 99 ? 6.836 23.891 -1.124 1 98.81 99 ILE A O 1
ATOM 800 N N . GLU A 1 100 ? 7.68 22.156 -0.067 1 98.56 100 GLU A N 1
ATOM 801 C CA . GLU A 1 100 ? 8.523 21.688 -1.165 1 98.56 100 GLU A CA 1
ATOM 802 C C . GLU A 1 100 ? 8.328 20.188 -1.405 1 98.56 100 GLU A C 1
ATOM 804 O O . GLU A 1 100 ? 7.871 19.469 -0.519 1 98.56 100 GLU A O 1
ATOM 809 N N . PRO A 1 101 ? 8.539 19.688 -2.676 1 98.25 101 PRO A N 1
ATOM 810 C CA . PRO A 1 101 ? 8.516 18.25 -2.898 1 98.25 101 PRO A CA 1
ATOM 811 C C . PRO A 1 101 ? 9.641 17.516 -2.172 1 98.25 101 PRO A C 1
ATOM 813 O O . PRO A 1 101 ? 10.602 18.141 -1.731 1 98.25 101 PRO A O 1
ATOM 816 N N . PHE A 1 102 ? 9.422 16.188 -1.915 1 96.69 102 PHE A N 1
ATOM 817 C CA . PHE A 1 102 ? 10.539 15.367 -1.445 1 96.69 102 PHE A CA 1
ATOM 818 C C . PHE A 1 102 ? 11.719 15.477 -2.4 1 96.69 102 PHE A C 1
ATOM 820 O O . PHE A 1 102 ? 11.586 15.219 -3.6 1 96.69 102 PHE A O 1
ATOM 827 N N . ARG A 1 103 ? 12.797 15.961 -1.85 1 86.56 103 ARG A N 1
ATOM 828 C CA . ARG A 1 103 ? 13.938 16.156 -2.734 1 86.56 103 ARG A CA 1
ATOM 829 C C . ARG A 1 103 ? 14.969 15.055 -2.555 1 86.56 103 ARG A C 1
ATOM 831 O O . ARG A 1 103 ? 15.492 14.852 -1.455 1 86.56 103 ARG A O 1
ATOM 838 N N . ALA A 1 104 ? 15.195 14.359 -3.539 1 87.81 104 ALA A N 1
ATOM 839 C CA . ALA A 1 104 ? 16.266 13.383 -3.721 1 87.81 104 ALA A CA 1
ATOM 840 C C . ALA A 1 104 ? 16.547 13.141 -5.199 1 87.81 104 ALA A C 1
ATOM 842 O O . ALA A 1 104 ? 15.664 13.32 -6.043 1 87.81 104 ALA A O 1
ATOM 843 N N . ALA A 1 105 ? 17.812 12.797 -5.469 1 87.25 105 ALA A N 1
ATOM 844 C CA . ALA A 1 105 ? 18.156 12.523 -6.859 1 87.25 105 ALA A CA 1
ATOM 845 C C . ALA A 1 105 ? 17.281 11.414 -7.438 1 87.25 105 ALA A C 1
ATOM 847 O O . ALA A 1 105 ? 16.906 11.469 -8.609 1 87.25 105 ALA A O 1
ATOM 848 N N . ALA A 1 106 ? 16.906 10.508 -6.633 1 89 106 ALA A N 1
ATOM 849 C CA . ALA A 1 106 ? 16.141 9.352 -7.082 1 89 106 ALA A CA 1
ATOM 850 C C . ALA A 1 106 ? 14.648 9.672 -7.133 1 89 106 ALA A C 1
ATOM 852 O O . ALA A 1 106 ? 13.836 8.836 -7.539 1 89 106 ALA A O 1
ATOM 853 N N . PHE A 1 107 ? 14.242 10.859 -6.75 1 93.88 107 PHE A N 1
ATOM 854 C CA . PHE A 1 107 ? 12.859 11.312 -6.793 1 93.88 107 PHE A CA 1
ATOM 855 C C . PHE A 1 107 ? 12.703 12.5 -7.738 1 93.88 107 PHE A C 1
ATOM 857 O O . PHE A 1 107 ? 12.461 13.617 -7.293 1 93.88 107 PHE A O 1
ATOM 864 N N . PRO A 1 108 ? 12.836 12.297 -9.008 1 95.19 108 PRO A N 1
ATOM 865 C CA . PRO A 1 108 ? 12.648 13.422 -9.922 1 95.19 108 PRO A CA 1
ATOM 866 C C . PRO A 1 108 ? 11.25 14.039 -9.82 1 95.19 108 PRO A C 1
ATOM 868 O O . PRO A 1 108 ? 10.266 13.32 -9.641 1 95.19 108 PRO A O 1
ATOM 871 N N . ILE A 1 109 ? 11.227 15.32 -9.969 1 96.56 109 ILE A N 1
ATOM 872 C CA . ILE A 1 109 ? 9.969 16.047 -9.883 1 96.56 109 ILE A CA 1
ATOM 873 C C . ILE A 1 109 ? 9.102 15.742 -11.102 1 96.56 109 ILE A C 1
ATOM 875 O O . ILE A 1 109 ? 9.594 15.758 -12.234 1 96.56 109 ILE A O 1
ATOM 879 N N . LYS A 1 110 ? 7.836 15.32 -10.859 1 97.44 110 LYS A N 1
ATOM 880 C CA . LYS A 1 110 ? 6.852 15.211 -11.93 1 97.44 110 LYS A CA 1
ATOM 881 C C . LYS A 1 110 ? 6.168 16.547 -12.195 1 97.44 110 LYS A C 1
ATOM 883 O O . LYS A 1 110 ? 6.16 17.031 -13.32 1 97.44 110 LYS A O 1
ATOM 888 N N . LYS A 1 111 ? 5.629 17.141 -11.164 1 98.12 111 LYS A N 1
ATOM 889 C CA . LYS A 1 111 ? 4.977 18.438 -11.227 1 98.12 111 LYS A CA 1
ATOM 890 C C . LYS A 1 111 ? 4.734 19 -9.828 1 98.12 111 LYS A C 1
ATOM 892 O O . LYS A 1 111 ? 4.129 18.328 -8.984 1 98.12 111 LYS A O 1
ATOM 897 N N . ASP A 1 112 ? 5.207 20.25 -9.578 1 98.44 112 ASP A N 1
ATOM 898 C CA . ASP A 1 112 ? 5.02 20.953 -8.32 1 98.44 112 ASP A CA 1
ATOM 899 C C . ASP A 1 112 ? 5.5 20.109 -7.141 1 98.44 112 ASP A C 1
ATOM 901 O O . ASP A 1 112 ? 6.699 19.875 -6.996 1 98.44 112 ASP A O 1
ATOM 905 N N . LEU A 1 113 ? 4.551 19.484 -6.379 1 98.62 113 LEU A N 1
ATOM 906 C CA . LEU A 1 113 ? 4.934 18.766 -5.168 1 98.62 113 LEU A CA 1
ATOM 907 C C . LEU A 1 113 ? 4.941 17.25 -5.414 1 98.62 113 LEU A C 1
ATOM 909 O O . LEU A 1 113 ? 5.238 16.469 -4.508 1 98.62 113 LEU A O 1
ATOM 913 N N . LYS A 1 114 ? 4.617 16.828 -6.602 1 97.94 114 LYS A N 1
ATOM 914 C CA . LYS A 1 114 ? 4.59 15.422 -6.977 1 97.94 114 LYS A CA 1
ATOM 915 C C . LYS A 1 114 ? 5.961 14.953 -7.457 1 97.94 114 LYS A C 1
ATOM 917 O O . LYS A 1 114 ? 6.586 15.602 -8.297 1 97.94 114 LYS A O 1
ATOM 922 N N . VAL A 1 115 ? 6.441 13.867 -6.957 1 97.5 115 VAL A N 1
ATOM 923 C CA . VAL A 1 115 ? 7.723 13.305 -7.379 1 97.5 115 VAL A CA 1
ATOM 924 C C . VAL A 1 115 ? 7.52 11.883 -7.887 1 97.5 115 VAL A C 1
ATOM 926 O O . VAL A 1 115 ? 6.496 11.25 -7.602 1 97.5 115 VAL A O 1
ATOM 929 N N . ASP A 1 116 ? 8.406 11.445 -8.672 1 96.31 116 ASP A N 1
ATOM 930 C CA . ASP A 1 116 ? 8.422 10.062 -9.148 1 96.31 116 ASP A CA 1
ATOM 931 C C . ASP A 1 116 ? 9.164 9.156 -8.172 1 96.31 116 ASP A C 1
ATOM 933 O O . ASP A 1 116 ? 10.375 9.273 -8 1 96.31 116 ASP A O 1
ATOM 937 N N . ARG A 1 117 ? 8.445 8.188 -7.535 1 95.62 117 ARG A N 1
ATOM 938 C CA . ARG A 1 117 ? 9.047 7.277 -6.566 1 95.62 117 ARG A CA 1
ATOM 939 C C . ARG A 1 117 ? 9.141 5.863 -7.129 1 95.62 117 ARG A C 1
ATOM 941 O O . ARG A 1 117 ? 9.234 4.895 -6.371 1 95.62 117 ARG A O 1
ATOM 948 N N . SER A 1 118 ? 9.141 5.691 -8.477 1 94.62 118 SER A N 1
ATOM 949 C CA . SER A 1 118 ? 9.125 4.383 -9.117 1 94.62 118 SER A CA 1
ATOM 950 C C . SER A 1 118 ? 10.391 3.598 -8.805 1 94.62 118 SER A C 1
ATOM 952 O O . SER A 1 118 ? 10.414 2.371 -8.93 1 94.62 118 SER A O 1
ATOM 954 N N . ALA A 1 119 ? 11.469 4.297 -8.422 1 95.62 119 ALA A N 1
ATOM 955 C CA . ALA A 1 119 ? 12.688 3.621 -7.988 1 95.62 119 ALA A CA 1
ATOM 956 C C . ALA A 1 119 ? 12.406 2.666 -6.832 1 95.62 119 ALA A C 1
ATOM 958 O O . ALA A 1 119 ? 13 1.591 -6.746 1 95.62 119 ALA A O 1
ATOM 959 N N . LEU A 1 120 ? 11.5 3.059 -5.922 1 96.44 120 LEU A N 1
ATOM 960 C CA . LEU A 1 120 ? 11.148 2.211 -4.785 1 96.44 120 LEU A CA 1
ATOM 961 C C . LEU A 1 120 ? 10.453 0.937 -5.258 1 96.44 120 LEU A C 1
ATOM 963 O O . LEU A 1 120 ? 10.727 -0.15 -4.742 1 96.44 120 LEU A O 1
ATOM 967 N N . ASP A 1 121 ? 9.609 1.071 -6.219 1 92.62 121 ASP A N 1
ATOM 968 C CA . ASP A 1 121 ? 8.938 -0.089 -6.789 1 92.62 121 ASP A CA 1
ATOM 969 C C . ASP A 1 121 ? 9.93 -1.047 -7.434 1 92.62 121 ASP A C 1
ATOM 971 O O . ASP A 1 121 ? 9.797 -2.266 -7.316 1 92.62 121 ASP A O 1
ATOM 975 N N . ARG A 1 122 ? 10.859 -0.506 -8.172 1 94 122 ARG A N 1
ATOM 976 C CA . ARG A 1 122 ? 11.867 -1.334 -8.828 1 94 122 ARG A CA 1
ATOM 977 C C . ARG A 1 122 ? 12.711 -2.09 -7.801 1 94 122 ARG A C 1
ATOM 979 O O . ARG A 1 122 ? 13.07 -3.246 -8.016 1 94 122 ARG A O 1
ATOM 986 N N . ILE A 1 123 ? 12.984 -1.471 -6.684 1 95.62 123 ILE A N 1
ATOM 987 C CA . ILE A 1 123 ? 13.711 -2.146 -5.617 1 95.62 123 ILE A CA 1
ATOM 988 C C . ILE A 1 123 ? 12.898 -3.334 -5.105 1 95.62 123 ILE A C 1
ATOM 990 O O . ILE A 1 123 ? 13.422 -4.445 -4.992 1 95.62 123 ILE A O 1
ATOM 994 N N . ILE A 1 124 ? 11.633 -3.156 -4.84 1 93.88 124 ILE A N 1
ATOM 995 C CA . ILE A 1 124 ? 10.773 -4.219 -4.336 1 93.88 124 ILE A CA 1
ATOM 996 C C . ILE A 1 124 ? 10.703 -5.355 -5.352 1 93.88 124 ILE A C 1
ATOM 998 O O . ILE A 1 124 ? 10.898 -6.523 -5 1 93.88 124 ILE A O 1
ATOM 1002 N N . SER A 1 125 ? 10.508 -5.012 -6.602 1 89.81 125 SER A N 1
ATOM 1003 C CA . SER A 1 125 ? 10.336 -6 -7.66 1 89.81 125 SER A CA 1
ATOM 1004 C C . SER A 1 125 ? 11.602 -6.844 -7.84 1 89.81 125 SER A C 1
ATOM 1006 O O . SER A 1 125 ? 11.523 -8.008 -8.227 1 89.81 125 SER A O 1
ATOM 1008 N N . SER A 1 126 ? 12.719 -6.273 -7.543 1 91.81 126 SER A N 1
ATOM 1009 C CA . SER A 1 126 ? 13.992 -6.965 -7.738 1 91.81 126 SER A CA 1
ATOM 1010 C C . SER A 1 126 ? 14.172 -8.086 -6.719 1 91.81 126 SER A C 1
ATOM 1012 O O . SER A 1 126 ? 15.039 -8.945 -6.883 1 91.81 126 SER A O 1
ATOM 1014 N N . GLY A 1 127 ? 13.352 -8.008 -5.656 1 86.62 127 GLY A N 1
ATOM 1015 C CA . GLY A 1 127 ? 13.461 -9.039 -4.637 1 86.62 127 GLY A CA 1
ATOM 1016 C C . GLY A 1 127 ? 12.953 -10.398 -5.102 1 86.62 127 GLY A C 1
ATOM 1017 O O . GLY A 1 127 ? 13.164 -11.406 -4.426 1 86.62 127 GLY A O 1
ATOM 1018 N N . GLY A 1 128 ? 12.07 -10.406 -6.117 1 71.81 128 GLY A N 1
ATOM 1019 C CA . GLY A 1 128 ? 11.438 -11.617 -6.605 1 71.81 128 GLY A CA 1
ATOM 1020 C C . GLY A 1 128 ? 12.406 -12.547 -7.324 1 71.81 128 GLY A C 1
ATOM 1021 O O . GLY A 1 128 ? 13.578 -12.219 -7.488 1 71.81 128 GLY A O 1
ATOM 1022 N N . PHE A 1 129 ? 11.852 -13.898 -7.695 1 55.22 129 PHE A N 1
ATOM 1023 C CA . PHE A 1 129 ? 12.539 -15.125 -8.078 1 55.22 129 PHE A CA 1
ATOM 1024 C C . PHE A 1 129 ? 13.258 -14.945 -9.414 1 55.22 129 PHE A C 1
ATOM 1026 O O . PHE A 1 129 ? 12.664 -14.492 -10.391 1 55.22 129 PHE A O 1
ATOM 1033 N N . VAL A 1 130 ? 14.359 -14.32 -9.516 1 44.81 130 VAL A N 1
ATOM 1034 C CA . VAL A 1 130 ? 15.055 -14.789 -10.719 1 44.81 130 VAL A CA 1
ATOM 1035 C C . VAL A 1 130 ? 15.047 -16.312 -10.766 1 44.81 130 VAL A C 1
ATOM 1037 O O . VAL A 1 130 ? 15.203 -16.969 -9.734 1 44.81 130 VAL A O 1
ATOM 1040 N N . SER A 1 131 ? 14.281 -16.875 -11.695 1 38.72 131 SER A N 1
ATOM 1041 C CA . SER A 1 131 ? 14.398 -18.297 -11.992 1 38.72 131 SER A CA 1
ATOM 1042 C C . SER A 1 131 ? 15.812 -18.797 -11.727 1 38.72 131 SER A C 1
ATOM 1044 O O . SER A 1 131 ? 16.719 -18.594 -12.547 1 38.72 131 SER A O 1
ATOM 1046 N N . VAL A 1 132 ? 16.438 -18.438 -10.672 1 36.12 132 VAL A N 1
ATOM 1047 C CA . VAL A 1 132 ? 17.734 -19.078 -10.547 1 36.12 132 VAL A CA 1
ATOM 1048 C C . VAL A 1 132 ? 17.578 -20.594 -10.766 1 36.12 132 VAL A C 1
ATOM 1050 O O . VAL A 1 132 ? 16.547 -21.172 -10.43 1 36.12 132 VAL A O 1
ATOM 1053 N N . ASN A 1 133 ? 18.266 -21.188 -11.719 1 31.62 133 ASN A N 1
ATOM 1054 C CA . ASN A 1 133 ? 18.719 -22.562 -11.711 1 31.62 133 ASN A CA 1
ATOM 1055 C C . ASN A 1 133 ? 18.938 -23.078 -10.289 1 31.62 133 ASN A C 1
ATOM 1057 O O . ASN A 1 133 ? 19.719 -22.516 -9.523 1 31.62 133 ASN A O 1
ATOM 1061 N N . THR A 1 134 ? 17.922 -23.703 -9.672 1 33.84 134 THR A N 1
ATOM 1062 C CA . THR A 1 134 ? 17.859 -24.453 -8.422 1 33.84 134 THR A CA 1
ATOM 1063 C C . THR A 1 134 ? 19.172 -25.219 -8.195 1 33.84 134 THR A C 1
ATOM 1065 O O . THR A 1 134 ? 19.359 -26.312 -8.711 1 33.84 134 THR A O 1
ATOM 1068 N N . GLY A 1 135 ? 20.375 -24.703 -8.312 1 29.58 135 GLY A N 1
ATOM 1069 C CA . GLY A 1 135 ? 21.266 -25.672 -7.703 1 29.58 135 GLY A CA 1
ATOM 1070 C C . GLY A 1 135 ? 20.797 -26.141 -6.344 1 29.58 135 GLY A C 1
ATOM 1071 O O . GLY A 1 135 ? 19.734 -25.734 -5.871 1 29.58 135 GLY A O 1
ATOM 1072 N N . GLN A 1 136 ? 21.844 -26.609 -5.383 1 30.81 136 GLN A N 1
ATOM 1073 C CA . GLN A 1 136 ? 21.781 -27.453 -4.195 1 30.81 136 GLN A CA 1
ATOM 1074 C C . GLN A 1 136 ? 20.922 -26.812 -3.102 1 30.81 136 GLN A C 1
ATOM 1076 O O . GLN A 1 136 ? 20.844 -25.578 -3.012 1 30.81 136 GLN A O 1
ATOM 1081 N N . ALA A 1 137 ? 19.969 -27.578 -2.438 1 31.91 137 ALA A N 1
ATOM 1082 C CA . ALA A 1 137 ? 19.109 -27.422 -1.263 1 31.91 137 ALA A CA 1
ATOM 1083 C C . ALA A 1 137 ? 19.828 -26.625 -0.172 1 31.91 137 ALA A C 1
ATOM 1085 O O . ALA A 1 137 ? 20.906 -27.016 0.29 1 31.91 137 ALA A O 1
ATOM 1086 N N . PRO A 1 138 ? 19.766 -25.312 -0.074 1 35.5 138 PRO A N 1
ATOM 1087 C CA . PRO A 1 138 ? 20.531 -24.766 1.048 1 35.5 138 PRO A CA 1
ATOM 1088 C C . PRO A 1 138 ? 20.203 -25.438 2.377 1 35.5 138 PRO A C 1
ATOM 1090 O O . PRO A 1 138 ? 19.125 -26.016 2.527 1 35.5 138 PRO A O 1
ATOM 1093 N N . ASP A 1 139 ? 21.156 -25.797 3.189 1 30 139 ASP A N 1
ATOM 1094 C CA . ASP A 1 139 ? 21.094 -26.328 4.547 1 30 139 ASP A CA 1
ATOM 1095 C C . ASP A 1 139 ? 20.078 -25.547 5.391 1 30 139 ASP A C 1
ATOM 1097 O O . ASP A 1 139 ? 20.047 -24.328 5.348 1 30 139 ASP A O 1
ATOM 1101 N N . ALA A 1 140 ? 18.906 -26.156 5.852 1 32.62 140 ALA A N 1
ATOM 1102 C CA . ALA A 1 140 ? 17.875 -25.812 6.836 1 32.62 140 ALA A CA 1
ATOM 1103 C C . ALA A 1 140 ? 18.484 -25.125 8.047 1 32.62 140 ALA A C 1
ATOM 1105 O O . ALA A 1 140 ? 18.703 -25.75 9.086 1 32.62 140 ALA A O 1
ATOM 1106 N N . THR A 1 141 ? 19.578 -24.406 8.008 1 31.34 141 THR A N 1
ATOM 1107 C CA . THR A 1 141 ? 19.859 -23.828 9.312 1 31.34 141 THR A CA 1
ATOM 1108 C C . THR A 1 141 ? 18.766 -22.828 9.703 1 31.34 141 THR A C 1
ATOM 1110 O O . THR A 1 141 ? 18.672 -21.75 9.141 1 31.34 141 THR A O 1
ATOM 1113 N N . SER A 1 142 ? 17.578 -23.297 10.117 1 35.22 142 SER A N 1
ATOM 1114 C CA . SER A 1 142 ? 16.469 -22.594 10.758 1 35.22 142 SER A CA 1
ATOM 1115 C C . SER A 1 142 ? 16.984 -21.625 11.836 1 35.22 142 SER A C 1
ATOM 1117 O O . SER A 1 142 ? 17.438 -22.062 12.891 1 35.22 142 SER A O 1
ATOM 1119 N N . ILE A 1 143 ? 17.641 -20.703 11.531 1 32.47 143 ILE A N 1
ATOM 1120 C CA . ILE A 1 143 ? 17.781 -19.812 12.68 1 32.47 143 ILE A CA 1
ATOM 1121 C C . ILE A 1 143 ? 16.391 -19.516 13.25 1 32.47 143 ILE A C 1
ATOM 1123 O O . ILE A 1 143 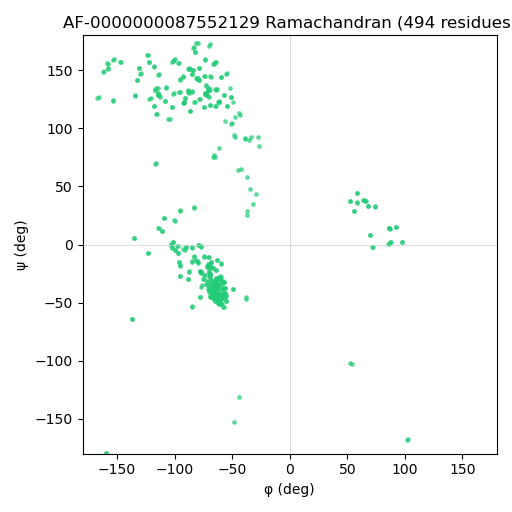? 15.523 -18.984 12.539 1 32.47 143 ILE A O 1
ATOM 1127 N N . ALA A 1 144 ? 16.016 -20.109 14.336 1 33.91 144 ALA A N 1
ATOM 1128 C CA . ALA A 1 144 ? 14.828 -19.844 15.156 1 33.91 144 ALA A CA 1
ATOM 1129 C C . ALA A 1 144 ? 14.562 -18.344 15.25 1 33.91 144 ALA A C 1
ATOM 1131 O O . ALA A 1 144 ? 15.414 -17.578 15.703 1 33.91 144 ALA A O 1
ATOM 1132 N N . VAL A 1 145 ? 13.781 -17.781 14.383 1 39.59 145 VAL A N 1
ATOM 1133 C CA . VAL A 1 145 ? 13.305 -16.422 14.562 1 39.59 145 VAL A CA 1
ATOM 1134 C C . VAL A 1 145 ? 12.75 -16.25 15.977 1 39.59 145 VAL A C 1
ATOM 1136 O O . VAL A 1 145 ? 11.781 -16.906 16.359 1 39.59 145 VAL A O 1
ATOM 1139 N N . THR A 1 146 ? 13.547 -15.781 16.906 1 40.72 146 THR A N 1
ATOM 1140 C CA . THR A 1 146 ? 13.102 -15.484 18.266 1 40.72 146 THR A CA 1
ATOM 1141 C C . THR A 1 146 ? 11.93 -14.516 18.25 1 40.72 146 THR A C 1
ATOM 1143 O O . THR A 1 146 ? 11.688 -13.836 17.234 1 40.72 146 THR A O 1
ATOM 1146 N N . HIS A 1 147 ? 11.031 -14.664 19.219 1 41.47 147 HIS A N 1
ATOM 1147 C CA . HIS A 1 147 ? 9.875 -13.805 19.453 1 41.47 147 HIS A CA 1
ATOM 1148 C C . HIS A 1 147 ? 10.211 -12.344 19.188 1 41.47 147 HIS A C 1
ATOM 1150 O O . HIS A 1 147 ? 9.406 -11.617 18.594 1 41.47 147 HIS A O 1
ATOM 1156 N N . GLN A 1 148 ? 11.305 -11.883 19.656 1 44.41 148 GLN A N 1
ATOM 1157 C CA . GLN A 1 148 ? 11.766 -10.516 19.422 1 44.41 148 GLN A CA 1
ATOM 1158 C C . GLN A 1 148 ? 11.938 -10.25 17.922 1 44.41 148 GLN A C 1
ATOM 1160 O O . GLN A 1 148 ? 11.586 -9.172 17.438 1 44.41 148 GLN A O 1
ATOM 1165 N N . THR A 1 149 ? 12.328 -11.273 17.281 1 47.41 149 THR A N 1
ATOM 1166 C CA . THR A 1 149 ? 12.555 -11.133 15.844 1 47.41 149 THR A CA 1
ATOM 1167 C C . THR A 1 149 ? 11.227 -11 15.102 1 47.41 149 THR A C 1
ATOM 1169 O O . THR A 1 149 ? 11.117 -10.211 14.156 1 47.41 149 THR A O 1
ATOM 1172 N N . ALA A 1 150 ? 10.328 -11.719 15.672 1 49.84 150 ALA A N 1
ATOM 1173 C CA . ALA A 1 150 ? 9.008 -11.656 15.047 1 49.84 150 ALA A CA 1
ATOM 1174 C C . ALA A 1 150 ? 8.375 -10.281 15.25 1 49.84 150 ALA A C 1
ATOM 1176 O O . ALA A 1 150 ? 7.793 -9.719 14.312 1 49.84 150 ALA A O 1
ATOM 1177 N N . GLU A 1 151 ? 8.438 -9.711 16.516 1 55.31 151 GLU A N 1
ATOM 1178 C CA . GLU A 1 151 ? 7.906 -8.383 16.797 1 55.31 151 GLU A CA 1
ATOM 1179 C C . GLU A 1 151 ? 8.547 -7.328 15.898 1 55.31 151 GLU A C 1
ATOM 1181 O O . GLU A 1 151 ? 7.859 -6.461 15.359 1 55.31 151 GLU A O 1
ATOM 1186 N N . GLU A 1 152 ? 9.852 -7.496 15.781 1 55.94 152 GLU A N 1
ATOM 1187 C CA . GLU A 1 152 ? 10.602 -6.543 14.969 1 55.94 152 GLU A CA 1
ATOM 1188 C C . GLU A 1 152 ? 10.25 -6.676 13.492 1 55.94 152 GLU A C 1
ATOM 1190 O O . GLU A 1 152 ? 10.195 -5.68 12.766 1 55.94 152 GLU A O 1
ATOM 1195 N N . ALA A 1 153 ? 9.93 -7.82 13.125 1 57.75 153 ALA A N 1
ATOM 1196 C CA . ALA A 1 153 ? 9.578 -8.039 11.719 1 57.75 153 ALA A CA 1
ATOM 1197 C C . ALA A 1 153 ? 8.195 -7.473 11.414 1 57.75 153 ALA A C 1
ATOM 1199 O O . ALA A 1 153 ? 7.98 -6.895 10.344 1 57.75 153 ALA A O 1
ATOM 1200 N N . PHE A 1 154 ? 7.422 -7.414 12.438 1 65.38 154 PHE A N 1
ATOM 1201 C CA . PHE A 1 154 ? 6.086 -6.891 12.188 1 65.38 154 PHE A CA 1
ATOM 1202 C C . PHE A 1 154 ? 6.109 -5.371 12.078 1 65.38 154 PHE A C 1
ATOM 1204 O O . PHE A 1 154 ? 5.352 -4.789 11.305 1 65.38 154 PHE A O 1
ATOM 1211 N N . ASP A 1 155 ? 7.195 -4.855 12.719 1 77.44 155 ASP A N 1
ATOM 1212 C CA . ASP A 1 155 ? 7.367 -3.41 12.594 1 77.44 155 ASP A CA 1
ATOM 1213 C C . ASP A 1 155 ? 7.766 -3.025 11.172 1 77.44 155 ASP A C 1
ATOM 1215 O O . ASP A 1 155 ? 7.359 -1.975 10.672 1 77.44 155 ASP A O 1
ATOM 1219 N N . SER A 1 156 ? 8.352 -3.996 10.484 1 85.12 156 SER A N 1
ATOM 1220 C CA . SER A 1 156 ? 8.828 -3.699 9.133 1 85.12 156 SER A CA 1
ATOM 1221 C C . SER A 1 156 ? 7.676 -3.68 8.133 1 85.12 156 SER A C 1
ATOM 1223 O O . SER A 1 156 ? 7.738 -2.98 7.121 1 85.12 156 SER A O 1
ATOM 1225 N N . ALA A 1 157 ? 6.66 -4.367 8.531 1 87.06 157 ALA A N 1
ATOM 1226 C CA . ALA A 1 157 ? 5.492 -4.434 7.66 1 87.06 157 ALA A CA 1
ATOM 1227 C C . ALA A 1 157 ? 4.711 -3.123 7.684 1 87.06 157 ALA A C 1
ATOM 1229 O O . ALA A 1 157 ? 3.861 -2.885 6.824 1 87.06 157 ALA A O 1
ATOM 1230 N N . ALA A 1 158 ? 5.094 -2.291 8.609 1 88.31 158 ALA A N 1
ATOM 1231 C CA . ALA A 1 158 ? 4.391 -1.02 8.766 1 88.31 158 ALA A CA 1
ATOM 1232 C C . ALA A 1 158 ? 4.922 0.023 7.781 1 88.31 158 ALA A C 1
ATOM 1234 O O . ALA A 1 158 ? 4.32 1.087 7.613 1 88.31 158 ALA A O 1
ATOM 1235 N N . CYS A 1 159 ? 6.047 -0.284 7.098 1 93.38 159 CYS A N 1
ATOM 1236 C CA . CYS A 1 159 ? 6.582 0.659 6.121 1 93.38 159 CYS A CA 1
ATOM 1237 C C . CYS A 1 159 ? 5.59 0.889 4.988 1 93.38 159 CYS A C 1
ATOM 1239 O O . CYS A 1 159 ? 5.223 -0.05 4.277 1 93.38 159 CYS A O 1
ATOM 1241 N N . ILE A 1 160 ? 5.25 2.131 4.816 1 92.44 160 ILE A N 1
ATOM 1242 C CA . ILE A 1 160 ? 4.23 2.443 3.82 1 92.44 160 ILE A CA 1
ATOM 1243 C C . ILE A 1 160 ? 4.895 2.969 2.549 1 92.44 160 ILE A C 1
ATOM 1245 O O . ILE A 1 160 ? 4.211 3.414 1.624 1 92.44 160 ILE A O 1
ATOM 1249 N N . GLY A 1 161 ? 6.242 3.025 2.529 1 95.81 161 GLY A N 1
ATOM 1250 C CA . GLY A 1 161 ? 6.98 3.414 1.338 1 95.81 161 GLY A CA 1
ATOM 1251 C C . GLY A 1 161 ? 6.785 4.871 0.965 1 95.81 161 GLY A C 1
ATOM 1252 O O . GLY A 1 161 ? 6.762 5.219 -0.217 1 95.81 161 GLY A O 1
ATOM 1253 N N . CYS A 1 162 ? 6.617 5.73 1.883 1 97.06 162 CYS A N 1
ATOM 1254 C CA . CYS A 1 162 ? 6.305 7.125 1.585 1 97.06 162 CYS A CA 1
ATOM 1255 C C . CYS A 1 162 ? 7.535 7.867 1.082 1 97.06 162 CYS A C 1
ATOM 1257 O O . CYS A 1 162 ? 7.418 8.875 0.3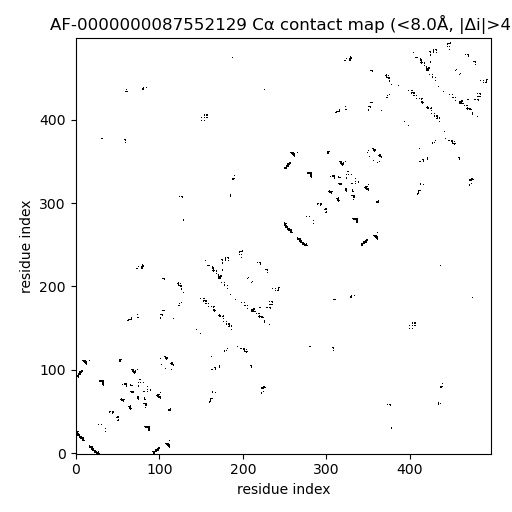88 1 97.06 162 CYS A O 1
ATOM 1259 N N . GLY A 1 163 ? 8.766 7.434 1.551 1 97.69 163 GLY A N 1
ATOM 1260 C CA . GLY A 1 163 ? 9.977 8.07 1.051 1 97.69 163 GLY A CA 1
ATOM 1261 C C . GLY A 1 163 ? 10.5 9.148 1.972 1 97.69 163 GLY A C 1
ATOM 1262 O O . GLY A 1 163 ? 11.516 9.789 1.671 1 97.69 163 GLY A O 1
ATOM 1263 N N . ALA A 1 164 ? 9.875 9.367 3.09 1 98 164 ALA A N 1
ATOM 1264 C CA . ALA A 1 164 ? 10.344 10.375 4.031 1 98 164 ALA A CA 1
ATOM 1265 C C . ALA A 1 164 ? 11.781 10.102 4.469 1 98 164 ALA A C 1
ATOM 1267 O O . ALA A 1 164 ? 12.57 11.031 4.645 1 98 164 ALA A O 1
ATOM 1268 N N . CYS A 1 165 ? 12.117 8.812 4.637 1 97.5 165 CYS A N 1
ATOM 1269 C CA . CYS A 1 165 ? 13.453 8.422 5.066 1 97.5 165 CYS A CA 1
ATOM 1270 C C . CYS A 1 165 ? 14.5 8.859 4.051 1 97.5 165 CYS A C 1
ATOM 1272 O O . CYS A 1 165 ? 15.617 9.234 4.426 1 97.5 165 CYS A O 1
ATOM 1274 N N . ILE A 1 166 ? 14.18 8.859 2.809 1 97.75 166 ILE A N 1
ATOM 1275 C CA . ILE A 1 166 ? 15.094 9.258 1.742 1 97.75 166 ILE A CA 1
ATOM 1276 C C . ILE A 1 166 ? 15.18 10.781 1.682 1 97.75 166 ILE A C 1
ATOM 1278 O O . ILE A 1 166 ? 16.281 11.344 1.614 1 97.75 166 ILE A O 1
ATOM 1282 N N . ALA A 1 167 ? 14.016 11.43 1.763 1 97.12 167 ALA A N 1
ATOM 1283 C CA . ALA A 1 167 ? 13.93 12.883 1.624 1 97.12 167 ALA A CA 1
ATOM 1284 C C . ALA A 1 167 ? 14.664 13.586 2.762 1 97.12 167 ALA A C 1
ATOM 1286 O O . ALA A 1 167 ? 15.234 14.664 2.568 1 97.12 167 ALA A O 1
ATOM 1287 N N . THR A 1 168 ? 14.703 12.977 3.943 1 96.94 168 THR A N 1
ATOM 1288 C CA . THR A 1 168 ? 15.312 13.609 5.109 1 96.94 168 THR A CA 1
ATOM 1289 C C . THR A 1 168 ? 16.812 13.312 5.168 1 96.94 168 THR A C 1
ATOM 1291 O O . THR A 1 168 ? 17.562 14.047 5.809 1 96.94 168 THR A O 1
ATOM 1294 N N . CYS A 1 169 ? 17.219 12.281 4.551 1 96.31 169 CYS A N 1
ATOM 1295 C CA . CYS A 1 169 ? 18.609 11.836 4.613 1 96.31 169 CYS A CA 1
ATOM 1296 C C . CYS A 1 169 ? 19.516 12.789 3.846 1 96.31 169 CYS A C 1
ATOM 1298 O O . CYS A 1 169 ? 19.219 13.148 2.705 1 96.31 169 CYS A O 1
ATOM 1300 N N . LYS A 1 170 ? 20.609 13.164 4.414 1 93.88 170 LYS A N 1
ATOM 1301 C CA . LYS A 1 170 ? 21.547 14.07 3.764 1 93.88 170 LYS A CA 1
ATOM 1302 C C . LYS A 1 170 ? 22.078 13.477 2.463 1 93.88 170 LYS A C 1
ATOM 1304 O O . LYS A 1 170 ? 22.375 14.211 1.519 1 93.88 170 LYS A O 1
ATOM 1309 N N . ASN A 1 171 ? 22.156 12.156 2.416 1 94.88 171 ASN A N 1
ATOM 1310 C CA . ASN A 1 171 ? 22.703 11.477 1.239 1 94.88 171 ASN A CA 1
ATOM 1311 C C . ASN A 1 171 ? 21.594 11 0.308 1 94.88 171 ASN A C 1
ATOM 1313 O O . ASN A 1 171 ? 21.859 10.531 -0.799 1 94.88 171 ASN A O 1
ATOM 1317 N N . GLY A 1 172 ? 20.312 11.133 0.77 1 96.19 172 GLY A N 1
ATOM 1318 C CA . GLY A 1 172 ? 19.234 10.562 -0.021 1 96.19 172 GLY A CA 1
ATOM 1319 C C . GLY A 1 172 ? 19.281 9.047 -0.103 1 96.19 172 GLY A C 1
ATOM 1320 O O . GLY A 1 172 ? 19.016 8.469 -1.161 1 96.19 172 GLY A O 1
ATOM 1321 N N . SER A 1 173 ? 19.672 8.414 0.998 1 96.81 173 SER A N 1
ATOM 1322 C CA . SER A 1 173 ? 19.828 6.965 1.024 1 96.81 173 SER A CA 1
ATOM 1323 C C . SER A 1 173 ? 18.469 6.27 1.16 1 96.81 173 SER A C 1
ATOM 1325 O O . SER A 1 173 ? 17.609 6.723 1.912 1 96.81 173 SER A O 1
ATOM 1327 N N . ALA A 1 174 ? 18.344 5.129 0.43 1 97.69 174 ALA A N 1
ATOM 1328 C CA . ALA A 1 174 ? 17.125 4.328 0.511 1 97.69 174 ALA A CA 1
ATOM 1329 C C . ALA A 1 174 ? 17.312 3.129 1.437 1 97.69 174 ALA A C 1
ATOM 1331 O O . ALA A 1 174 ? 16.547 2.156 1.366 1 97.69 174 ALA A O 1
ATOM 1332 N N . ALA A 1 175 ? 18.312 3.188 2.332 1 97.69 175 ALA A N 1
ATOM 1333 C CA . ALA A 1 175 ? 18.703 2.043 3.152 1 97.69 175 ALA A CA 1
ATOM 1334 C C . ALA A 1 175 ? 17.562 1.639 4.09 1 97.69 175 ALA A C 1
ATOM 1336 O O . ALA A 1 175 ? 17.266 0.45 4.25 1 97.69 175 ALA A O 1
ATOM 1337 N N . LEU A 1 176 ? 16.906 2.594 4.715 1 97.5 176 LEU A N 1
ATOM 1338 C CA . LEU A 1 176 ? 15.852 2.25 5.66 1 97.5 176 LEU A CA 1
ATOM 1339 C C . LEU A 1 176 ? 14.672 1.608 4.938 1 97.5 176 LEU A C 1
ATOM 1341 O O . LEU A 1 176 ? 14.148 0.583 5.383 1 97.5 176 LEU A O 1
ATOM 1345 N N . PHE A 1 177 ? 14.242 2.189 3.834 1 97.69 177 PHE A N 1
ATOM 1346 C CA . PHE A 1 177 ? 13.148 1.631 3.043 1 97.69 177 PHE A CA 1
ATOM 1347 C C . PHE A 1 177 ? 13.477 0.211 2.596 1 97.69 177 PHE A C 1
ATOM 1349 O O . PHE A 1 177 ? 12.695 -0.713 2.82 1 97.69 177 PHE A O 1
ATOM 1356 N N . THR A 1 178 ? 14.625 0.074 1.952 1 97.62 178 THR A N 1
ATOM 1357 C CA . THR A 1 178 ? 15.023 -1.216 1.396 1 97.62 178 THR A CA 1
ATOM 1358 C C . THR A 1 178 ? 15.102 -2.273 2.492 1 97.62 178 THR A C 1
ATOM 1360 O O . THR A 1 178 ? 14.578 -3.377 2.338 1 97.62 178 THR A O 1
ATOM 1363 N N . SER A 1 179 ? 15.703 -1.896 3.598 1 96.62 179 SER A N 1
ATOM 1364 C CA . SER A 1 179 ? 15.867 -2.838 4.699 1 96.62 179 SER A CA 1
ATOM 1365 C C . SER A 1 179 ? 14.523 -3.23 5.301 1 96.62 179 SER A C 1
ATOM 1367 O O . SER A 1 179 ? 14.32 -4.387 5.68 1 96.62 179 SER A O 1
ATOM 1369 N N . ALA A 1 180 ? 13.617 -2.283 5.391 1 95.06 180 ALA A N 1
ATOM 1370 C CA . ALA A 1 180 ? 12.289 -2.576 5.914 1 95.06 180 ALA A CA 1
ATOM 1371 C C . ALA A 1 180 ? 11.555 -3.568 5.02 1 95.06 180 ALA A C 1
ATOM 1373 O O . ALA A 1 180 ? 10.914 -4.504 5.516 1 95.06 180 ALA A O 1
ATOM 1374 N N . LYS A 1 181 ? 11.648 -3.34 3.727 1 94.44 181 LYS A N 1
ATOM 1375 C CA . LYS A 1 181 ? 10.945 -4.219 2.793 1 94.44 181 LYS A CA 1
ATOM 1376 C C . LYS A 1 181 ? 11.57 -5.613 2.781 1 94.44 181 LYS A C 1
ATOM 1378 O O . LYS A 1 181 ? 10.859 -6.617 2.713 1 94.44 181 LYS A O 1
ATOM 1383 N N . ILE A 1 182 ? 12.914 -5.695 2.879 1 93.31 182 ILE A N 1
ATOM 1384 C CA . ILE A 1 182 ? 13.578 -6.984 2.973 1 93.31 182 ILE A CA 1
ATOM 1385 C C . ILE A 1 182 ? 13.102 -7.727 4.219 1 93.31 182 ILE A C 1
ATOM 1387 O O . ILE A 1 182 ? 12.758 -8.906 4.152 1 93.31 182 ILE A O 1
ATOM 1391 N N . SER A 1 183 ? 13.07 -7 5.352 1 90.56 183 SER A N 1
ATOM 1392 C CA . SER A 1 183 ? 12.633 -7.59 6.613 1 90.56 183 SER A CA 1
ATOM 1393 C C . SER A 1 183 ? 11.172 -8.031 6.535 1 90.56 183 SER A C 1
ATOM 1395 O O . SER A 1 183 ? 10.812 -9.094 7.047 1 90.56 183 SER A O 1
ATOM 1397 N N . HIS A 1 184 ? 10.344 -7.211 5.898 1 88.19 184 HIS A N 1
ATOM 1398 C CA . HIS A 1 184 ? 8.938 -7.555 5.719 1 88.19 184 HIS A CA 1
ATOM 1399 C C . HIS A 1 184 ? 8.789 -8.836 4.898 1 88.19 184 HIS A C 1
ATOM 1401 O O . HIS A 1 184 ? 8.062 -9.75 5.297 1 88.19 184 HIS A O 1
ATOM 1407 N N . MET A 1 185 ? 9.492 -8.922 3.787 1 86.25 185 MET A N 1
ATOM 1408 C CA . MET A 1 185 ? 9.375 -10.047 2.869 1 86.25 185 MET A CA 1
ATOM 1409 C C . MET A 1 185 ? 9.945 -11.32 3.494 1 86.25 185 MET A C 1
ATOM 1411 O O . MET A 1 185 ? 9.531 -12.43 3.141 1 86.25 185 MET A O 1
ATOM 1415 N N . ALA A 1 186 ? 10.883 -11.117 4.426 1 82.94 186 ALA A N 1
ATOM 1416 C CA . ALA A 1 186 ? 11.461 -12.273 5.113 1 82.94 186 ALA A CA 1
ATOM 1417 C C . ALA A 1 186 ? 10.438 -12.945 6.02 1 82.94 186 ALA A C 1
ATOM 1419 O O . ALA A 1 186 ? 10.609 -14.102 6.406 1 82.94 186 ALA A O 1
ATOM 1420 N N . LEU A 1 187 ? 9.375 -12.211 6.363 1 76.81 187 LEU A N 1
ATOM 1421 C CA . LEU A 1 187 ? 8.336 -12.734 7.234 1 76.81 187 LEU A CA 1
ATOM 1422 C C . LEU A 1 187 ? 7.371 -13.633 6.453 1 76.81 187 LEU A C 1
ATOM 1424 O O . LEU A 1 187 ? 6.605 -14.391 7.047 1 76.81 187 LEU A O 1
ATOM 1428 N N . LEU A 1 188 ? 7.418 -13.547 5.125 1 77.44 188 LEU A N 1
ATOM 1429 C CA . LEU A 1 188 ? 6.512 -14.328 4.297 1 77.44 188 LEU A CA 1
ATOM 1430 C C . LEU A 1 188 ? 7.008 -15.766 4.152 1 77.44 188 LEU A C 1
ATOM 1432 O O . LEU A 1 188 ? 8.211 -16.016 4.191 1 77.44 188 LEU A O 1
ATOM 1436 N N . PRO A 1 189 ? 6.137 -16.766 4.125 1 71.19 189 PRO A N 1
ATOM 1437 C CA . PRO A 1 189 ? 6.531 -18.172 4.062 1 71.19 189 PRO A CA 1
ATOM 1438 C C . PRO A 1 189 ? 7.555 -18.453 2.967 1 71.19 189 PRO A C 1
ATOM 1440 O O . PRO A 1 189 ? 8.469 -19.25 3.162 1 71.19 189 PRO A O 1
ATOM 1443 N N . GLN A 1 190 ? 7.445 -17.844 1.84 1 66.62 190 GLN A N 1
ATOM 1444 C CA . GLN A 1 190 ? 8.406 -18.078 0.766 1 66.62 190 GLN A CA 1
ATOM 1445 C C . GLN A 1 190 ? 9.695 -17.297 1.003 1 66.62 190 GLN A C 1
ATOM 1447 O O . GLN A 1 190 ? 10.664 -17.453 0.257 1 66.62 190 GLN A O 1
ATOM 1452 N N . GLY A 1 191 ? 9.727 -16.609 2.014 1 66.31 191 GLY A N 1
ATOM 1453 C CA . GLY A 1 191 ? 10.812 -15.672 2.266 1 66.31 191 GLY A CA 1
ATOM 1454 C C . GLY A 1 191 ? 12.117 -16.344 2.617 1 66.31 191 GLY A C 1
ATOM 1455 O O . GLY A 1 191 ? 13.195 -15.875 2.24 1 66.31 191 GLY A O 1
ATOM 1456 N N . LYS A 1 192 ? 11.961 -17.453 3.25 1 67.19 192 LYS A N 1
ATOM 1457 C CA . LYS A 1 192 ? 13.18 -18.094 3.715 1 67.19 192 LYS A CA 1
ATOM 1458 C C . LYS A 1 192 ? 13.984 -18.656 2.545 1 67.19 192 LYS A C 1
ATOM 1460 O O . LYS A 1 192 ? 15.211 -18.531 2.514 1 67.19 192 LYS A O 1
ATOM 1465 N N . GLU A 1 193 ? 13.312 -19.203 1.608 1 69.38 193 GLU A N 1
ATOM 1466 C CA . GLU A 1 193 ? 13.984 -19.859 0.487 1 69.38 193 GLU A CA 1
ATOM 1467 C C . GLU A 1 193 ? 14.68 -18.828 -0.405 1 69.38 193 GLU A C 1
ATOM 1469 O O . GLU A 1 193 ? 15.727 -19.109 -0.989 1 69.38 193 GLU A O 1
ATOM 1474 N N . GLU A 1 194 ? 14.203 -17.688 -0.38 1 78.38 194 GLU A N 1
ATOM 1475 C CA . GLU A 1 194 ? 14.703 -16.688 -1.321 1 78.38 194 GLU A CA 1
ATOM 1476 C C . GLU A 1 194 ? 15.492 -15.602 -0.604 1 78.38 194 GLU A C 1
ATOM 1478 O O . GLU A 1 194 ? 15.93 -14.633 -1.229 1 78.38 194 GLU A O 1
ATOM 1483 N N . ARG A 1 195 ? 15.789 -15.852 0.616 1 81.56 195 ARG A N 1
ATOM 1484 C CA . ARG A 1 195 ? 16.312 -14.812 1.491 1 81.56 195 ARG A CA 1
ATOM 1485 C C . ARG A 1 195 ? 17.641 -14.281 0.978 1 81.56 195 ARG A C 1
ATOM 1487 O O . ARG A 1 195 ? 17.828 -13.062 0.85 1 81.56 195 ARG A O 1
ATOM 1494 N N . ASN A 1 196 ? 18.594 -15.211 0.671 1 85.88 196 ASN A N 1
ATOM 1495 C CA . ASN A 1 196 ? 19.922 -14.789 0.252 1 85.88 196 ASN A CA 1
ATOM 1496 C C . ASN A 1 196 ? 19.875 -14.039 -1.079 1 85.88 196 ASN A C 1
ATOM 1498 O O . ASN A 1 196 ? 20.406 -12.938 -1.193 1 85.88 196 ASN A O 1
ATOM 1502 N N . GLN A 1 197 ? 19.203 -14.625 -1.999 1 88.69 197 GLN A N 1
ATOM 1503 C CA . GLN A 1 197 ? 19.125 -13.992 -3.311 1 88.69 197 GLN A CA 1
ATOM 1504 C C . GLN A 1 197 ? 18.375 -12.672 -3.236 1 88.69 197 GLN A C 1
ATOM 1506 O O . GLN A 1 197 ? 18.734 -11.703 -3.902 1 88.69 197 GLN A O 1
ATOM 1511 N N . ARG A 1 198 ? 17.359 -12.602 -2.449 1 90.75 198 ARG A N 1
ATOM 1512 C CA . ARG A 1 198 ? 16.531 -11.406 -2.312 1 90.75 198 ARG A CA 1
ATOM 1513 C C . ARG A 1 198 ? 17.359 -10.227 -1.813 1 90.75 198 ARG A C 1
ATOM 1515 O O . ARG A 1 198 ? 17.328 -9.148 -2.408 1 90.75 198 ARG A O 1
ATOM 1522 N N . VAL A 1 199 ? 18.094 -10.469 -0.7 1 93.81 199 VAL A N 1
ATOM 1523 C CA . VAL A 1 199 ? 18.844 -9.367 -0.105 1 93.81 199 VAL A CA 1
ATOM 1524 C C . VAL A 1 199 ? 19.906 -8.883 -1.075 1 93.81 199 VAL A C 1
ATOM 1526 O O . VAL A 1 199 ? 20.141 -7.68 -1.218 1 93.81 199 VAL A O 1
ATOM 1529 N N . LEU A 1 200 ? 20.562 -9.797 -1.799 1 94.69 200 LEU A N 1
ATOM 1530 C CA . LEU A 1 200 ? 21.594 -9.422 -2.766 1 94.69 200 LEU A CA 1
ATOM 1531 C C . LEU A 1 200 ? 21 -8.609 -3.912 1 94.69 200 LEU A C 1
ATOM 1533 O O . LEU A 1 200 ? 21.516 -7.559 -4.273 1 94.69 200 LEU A O 1
ATOM 1537 N N . ASN A 1 201 ? 19.844 -9.078 -4.43 1 94.62 201 ASN A N 1
ATOM 1538 C CA . ASN A 1 201 ? 19.219 -8.422 -5.562 1 94.62 201 ASN A CA 1
ATOM 1539 C C . ASN A 1 201 ? 18.672 -7.039 -5.188 1 94.62 201 ASN A C 1
ATOM 1541 O O . ASN A 1 201 ? 18.859 -6.074 -5.934 1 94.62 201 ASN A O 1
ATOM 1545 N N . MET A 1 202 ? 18.047 -6.949 -4.051 1 95.88 202 MET A N 1
ATOM 1546 C CA . MET A 1 202 ? 17.422 -5.691 -3.656 1 95.88 202 MET A CA 1
ATOM 1547 C C . MET A 1 202 ? 18.469 -4.645 -3.316 1 95.88 202 MET A C 1
ATOM 1549 O O . MET A 1 202 ? 18.328 -3.469 -3.66 1 95.88 202 MET A O 1
ATOM 1553 N N . VAL A 1 203 ? 19.547 -5.051 -2.676 1 96.5 203 VAL A N 1
ATOM 1554 C CA . VAL A 1 203 ? 20.625 -4.121 -2.371 1 96.5 203 VAL A CA 1
ATOM 1555 C C . VAL A 1 203 ? 21.297 -3.662 -3.666 1 96.5 203 VAL A C 1
ATOM 1557 O O . VAL A 1 203 ? 21.594 -2.477 -3.832 1 96.5 203 VAL A O 1
ATOM 1560 N N . LYS A 1 204 ? 21.531 -4.59 -4.566 1 95.94 204 LYS A N 1
ATOM 1561 C CA . LYS A 1 204 ? 22.125 -4.246 -5.859 1 95.94 204 LYS A CA 1
ATOM 1562 C C . LYS A 1 204 ? 21.25 -3.238 -6.605 1 95.94 204 LYS A C 1
ATOM 1564 O O . LYS A 1 204 ? 21.75 -2.264 -7.164 1 95.94 204 LYS A O 1
ATOM 1569 N N . GLN A 1 205 ? 19.922 -3.492 -6.629 1 96.12 205 GLN A N 1
ATOM 1570 C CA . GLN A 1 205 ? 19 -2.586 -7.301 1 96.12 205 GLN A CA 1
ATOM 1571 C C . GLN A 1 205 ? 18.984 -1.218 -6.621 1 96.12 205 GLN A C 1
ATOM 1573 O O . GLN A 1 205 ? 18.953 -0.186 -7.297 1 96.12 205 GLN A O 1
ATOM 1578 N N . MET A 1 206 ? 18.984 -1.227 -5.281 1 96.25 206 MET A N 1
ATOM 1579 C CA . MET A 1 206 ? 19.047 0.025 -4.531 1 96.25 206 MET A CA 1
ATOM 1580 C C . MET A 1 206 ? 20.266 0.839 -4.945 1 96.25 206 MET A C 1
ATOM 1582 O O . MET A 1 206 ? 20.156 2.039 -5.207 1 96.25 206 MET A O 1
ATOM 1586 N N . ASP A 1 207 ? 21.406 0.166 -5.094 1 95.06 207 ASP A N 1
ATOM 1587 C CA . ASP A 1 207 ? 22.672 0.821 -5.445 1 95.06 207 ASP A CA 1
ATOM 1588 C C . ASP A 1 207 ? 22.641 1.319 -6.887 1 95.06 207 ASP A C 1
ATOM 1590 O O . ASP A 1 207 ? 23.328 2.285 -7.23 1 95.06 207 ASP A O 1
ATOM 1594 N N . SER A 1 208 ? 21.859 0.64 -7.672 1 95.69 208 SER A N 1
ATOM 1595 C CA . SER A 1 208 ? 21.812 1 -9.086 1 95.69 208 SER A CA 1
ATOM 1596 C C . SER A 1 208 ? 20.906 2.201 -9.32 1 95.69 208 SER A C 1
ATOM 1598 O O . SER A 1 208 ? 20.938 2.801 -10.398 1 95.69 208 SER A O 1
ATOM 1600 N N . GLU A 1 209 ? 20.203 2.395 -8.281 1 94.38 209 GLU A N 1
ATOM 1601 C CA . GLU A 1 209 ? 19.359 3.576 -8.383 1 94.38 209 GLU A CA 1
ATOM 1602 C C . GLU A 1 209 ? 20.125 4.844 -8.023 1 94.38 209 GLU A C 1
ATOM 1604 O O . GLU A 1 209 ? 21.297 4.781 -7.676 1 94.38 209 GLU A O 1
ATOM 1609 N N . HIS A 1 210 ? 19.797 6.062 -8.156 1 89.69 210 HIS A N 1
ATOM 1610 C CA . HIS A 1 210 ? 20.469 7.332 -7.898 1 89.69 210 HIS A CA 1
ATOM 1611 C C . HIS A 1 210 ? 20.344 7.742 -6.434 1 89.69 210 HIS A C 1
ATOM 1613 O O . HIS A 1 210 ? 20.234 8.93 -6.125 1 89.69 210 HIS A O 1
ATOM 1619 N N . PHE A 1 211 ? 20.297 6.629 -5.516 1 93.56 211 PHE A N 1
ATOM 1620 C CA . PHE A 1 211 ? 20.266 6.922 -4.086 1 93.56 211 PHE A CA 1
ATOM 1621 C C . PHE A 1 211 ? 21.672 7.051 -3.527 1 93.56 211 PHE A C 1
ATOM 1623 O O . PHE A 1 211 ? 22.625 6.492 -4.086 1 93.56 211 PHE A O 1
ATOM 1630 N N . GLY A 1 212 ? 21.844 7.836 -2.488 1 92.75 212 GLY A N 1
ATOM 1631 C CA . GLY A 1 212 ? 23.109 7.926 -1.798 1 92.75 212 GLY A CA 1
ATOM 1632 C C . GLY A 1 212 ? 23.359 6.773 -0.84 1 92.75 212 GLY A C 1
ATOM 1633 O O . GLY A 1 212 ? 22.469 5.957 -0.607 1 92.75 212 GLY A O 1
ATOM 1634 N N . HIS A 1 213 ? 24.531 6.715 -0.287 1 93.75 213 HIS A N 1
ATOM 1635 C CA . HIS A 1 213 ? 24.906 5.668 0.658 1 93.75 213 HIS A CA 1
ATOM 1636 C C . HIS A 1 213 ? 24.516 6.047 2.082 1 93.75 213 HIS A C 1
ATOM 1638 O O . HIS A 1 213 ? 24.531 7.227 2.441 1 93.75 213 HIS A O 1
ATOM 1644 N N . CYS A 1 214 ? 24.266 5.012 2.82 1 95.12 214 CYS A N 1
ATOM 1645 C CA . CYS A 1 214 ? 23.922 5.23 4.223 1 95.12 214 CYS A CA 1
ATOM 1646 C C . CYS A 1 214 ? 25.141 5.641 5.027 1 95.12 214 CYS A C 1
ATOM 1648 O O . CYS A 1 214 ? 26.188 4.996 4.941 1 95.12 214 CYS A O 1
ATOM 1650 N N . SER A 1 215 ? 25.062 6.738 5.793 1 93.19 215 SER A N 1
ATOM 1651 C CA . SER A 1 215 ? 26.156 7.156 6.668 1 93.19 215 SER A CA 1
ATOM 1652 C C . SER A 1 215 ? 25.75 7.051 8.141 1 93.19 215 SER A C 1
ATOM 1654 O O . SER A 1 215 ? 26.391 7.668 9 1 93.19 215 SER A O 1
ATOM 1656 N N . ASN A 1 216 ? 24.703 6.398 8.5 1 90.12 216 ASN A N 1
ATOM 1657 C CA . ASN A 1 216 ? 24.266 6.047 9.844 1 90.12 216 ASN A CA 1
ATOM 1658 C C . ASN A 1 216 ? 23.938 7.289 10.672 1 90.12 216 ASN A C 1
ATOM 1660 O O . ASN A 1 216 ? 24.312 7.371 11.844 1 90.12 216 ASN A O 1
ATOM 1664 N N . THR A 1 217 ? 23.344 8.32 10.117 1 90.44 217 THR A N 1
ATOM 1665 C CA . THR A 1 217 ? 22.938 9.516 10.859 1 90.44 217 THR A CA 1
ATOM 1666 C C . THR A 1 217 ? 21.672 9.258 11.664 1 90.44 217 THR A C 1
ATOM 1668 O O . THR A 1 217 ? 21.359 10 12.602 1 90.44 217 THR A O 1
ATOM 1671 N N . GLU A 1 218 ? 20.859 8.273 11.234 1 93.62 218 GLU A N 1
ATOM 1672 C CA . GLU A 1 218 ? 19.641 7.781 11.883 1 93.62 218 GLU A CA 1
ATOM 1673 C C . GLU A 1 218 ? 18.516 8.812 11.82 1 93.62 218 GLU A C 1
ATOM 1675 O O . GLU A 1 218 ? 17.484 8.656 12.477 1 93.62 218 GLU A O 1
ATOM 1680 N N . ALA A 1 219 ? 18.719 9.961 11.031 1 94 219 ALA A N 1
ATOM 1681 C CA . ALA A 1 219 ? 17.656 10.93 10.805 1 94 219 ALA A CA 1
ATOM 1682 C C . ALA A 1 219 ? 16.438 10.266 10.188 1 94 219 ALA A C 1
ATOM 1684 O O . ALA A 1 219 ? 15.297 10.672 10.445 1 94 219 ALA A O 1
ATOM 1685 N N . CYS A 1 220 ? 16.656 9.234 9.383 1 95.81 220 CYS A N 1
ATOM 1686 C CA . CYS A 1 220 ? 15.602 8.508 8.688 1 95.81 220 CYS A CA 1
ATOM 1687 C C . CYS A 1 220 ? 14.617 7.902 9.68 1 95.81 220 CYS A C 1
ATOM 1689 O O . CYS A 1 220 ? 13.398 7.977 9.484 1 95.81 220 CYS A O 1
ATOM 1691 N N . GLU A 1 221 ? 15.086 7.312 10.766 1 94.94 221 GLU A N 1
ATOM 1692 C CA . GLU A 1 221 ? 14.211 6.727 11.781 1 94.94 221 GLU A CA 1
ATOM 1693 C C . GLU A 1 221 ? 13.406 7.805 12.5 1 94.94 221 GLU A C 1
ATOM 1695 O O . GLU A 1 221 ? 12.211 7.629 12.758 1 94.94 221 GLU A O 1
ATOM 1700 N N . ILE A 1 222 ? 14.039 8.898 12.781 1 93.44 222 ILE A N 1
ATOM 1701 C CA . ILE A 1 222 ? 13.422 9.984 13.539 1 93.44 222 ILE A CA 1
ATOM 1702 C C . ILE A 1 222 ? 12.25 10.562 12.75 1 93.44 222 ILE A C 1
ATOM 1704 O O . ILE A 1 222 ? 11.188 10.844 13.305 1 93.44 222 ILE A O 1
ATOM 1708 N N . GLU A 1 223 ? 12.367 10.664 11.43 1 94.62 223 GLU A N 1
ATOM 1709 C CA . GLU A 1 223 ? 11.367 11.336 10.609 1 94.62 223 GLU A CA 1
ATOM 1710 C C . GLU A 1 223 ? 10.391 10.336 9.992 1 94.62 223 GLU A C 1
ATOM 1712 O O . GLU A 1 223 ? 9.477 10.719 9.266 1 94.62 223 GLU A O 1
ATOM 1717 N N . CYS A 1 224 ? 10.57 9.062 10.234 1 95.5 224 CYS A N 1
ATOM 1718 C CA . CYS A 1 224 ? 9.664 8.055 9.688 1 95.5 224 CYS A CA 1
ATOM 1719 C C . CYS A 1 224 ? 8.289 8.141 10.352 1 95.5 224 CYS A C 1
ATOM 1721 O O . CYS A 1 224 ? 8.172 7.941 11.562 1 95.5 224 CYS A O 1
ATOM 1723 N N . PRO A 1 225 ? 7.266 8.391 9.539 1 93.44 225 PRO A N 1
ATOM 1724 C CA . PRO A 1 225 ? 5.945 8.523 10.156 1 93.44 225 PRO A CA 1
ATOM 1725 C C . PRO A 1 225 ? 5.445 7.215 10.766 1 93.44 225 PRO A C 1
ATOM 1727 O O . PRO A 1 225 ? 4.543 7.223 11.602 1 93.44 225 PRO A O 1
ATOM 1730 N N . GLN A 1 226 ? 6.035 6.117 10.297 1 90.56 226 GLN A N 1
ATOM 1731 C CA . GLN A 1 226 ? 5.613 4.82 10.812 1 90.56 226 GLN A CA 1
ATOM 1732 C C . GLN A 1 226 ? 6.578 4.309 11.883 1 90.56 226 GLN A C 1
ATOM 1734 O O . GLN A 1 226 ? 6.387 3.225 12.438 1 90.56 226 GLN A O 1
ATOM 1739 N N . GLY A 1 227 ? 7.641 5.031 12.086 1 91.12 227 GLY A N 1
ATOM 1740 C CA . GLY A 1 227 ? 8.57 4.691 13.148 1 91.12 227 GLY A CA 1
ATOM 1741 C C . GLY A 1 227 ? 9.422 3.48 12.828 1 91.12 227 GLY A C 1
ATOM 1742 O O . GLY A 1 227 ? 9.781 2.707 13.719 1 91.12 227 GLY A O 1
ATOM 1743 N N . ILE A 1 228 ? 9.758 3.244 11.609 1 92.38 228 ILE A N 1
ATOM 1744 C CA . ILE A 1 228 ? 10.602 2.117 11.219 1 92.38 228 ILE A CA 1
ATOM 1745 C C . ILE A 1 228 ? 11.992 2.279 11.828 1 92.38 228 ILE A C 1
ATOM 1747 O O . ILE A 1 228 ? 12.602 3.35 11.734 1 92.38 228 ILE A O 1
ATOM 1751 N N . SER A 1 229 ? 12.508 1.235 12.414 1 93.81 229 SER A N 1
ATOM 1752 C CA . SER A 1 229 ? 13.773 1.278 13.148 1 93.81 229 SER A CA 1
ATOM 1753 C C . SER A 1 229 ? 14.961 1.091 12.211 1 93.81 229 SER A C 1
ATOM 1755 O O . SER A 1 229 ? 14.914 0.267 11.297 1 93.81 229 SER A O 1
ATOM 1757 N N . VAL A 1 230 ? 16.062 1.772 12.586 1 95.06 230 VAL A N 1
ATOM 1758 C CA . VAL A 1 230 ? 17.312 1.633 11.844 1 95.06 230 VAL A CA 1
ATOM 1759 C C . VAL A 1 230 ? 17.906 0.243 12.078 1 95.06 230 VAL A C 1
ATOM 1761 O O . VAL A 1 230 ? 18.812 -0.179 11.367 1 95.06 230 VAL A O 1
ATOM 1764 N N . LEU A 1 231 ? 17.375 -0.5 13.031 1 93 231 LEU A N 1
ATOM 1765 C CA . LEU A 1 231 ? 17.812 -1.876 13.242 1 93 231 LEU A CA 1
ATOM 1766 C C . LEU A 1 231 ? 17.562 -2.719 11.992 1 93 231 LEU A C 1
ATOM 1768 O O . LEU A 1 231 ? 18.266 -3.701 11.758 1 93 231 LEU A O 1
ATOM 1772 N N . ASN A 1 232 ? 16.562 -2.328 11.203 1 93.69 232 ASN A N 1
ATOM 1773 C CA . ASN A 1 232 ? 16.344 -3.006 9.93 1 93.69 232 ASN A CA 1
ATOM 1774 C C . ASN A 1 232 ? 17.562 -2.904 9.023 1 93.69 232 ASN A C 1
ATOM 1776 O O . ASN A 1 232 ? 17.906 -3.857 8.32 1 93.69 232 ASN A O 1
ATOM 1780 N N . ILE A 1 233 ? 18.234 -1.742 9.039 1 95.31 233 ILE A N 1
ATOM 1781 C CA . ILE A 1 233 ? 19.422 -1.542 8.211 1 95.31 233 ILE A CA 1
ATOM 1782 C C . ILE A 1 233 ? 20.531 -2.475 8.672 1 95.31 233 ILE A C 1
ATOM 1784 O O . ILE A 1 233 ? 21.203 -3.111 7.848 1 95.31 233 ILE A O 1
ATOM 1788 N N . ALA A 1 234 ? 20.703 -2.576 9.977 1 94.12 234 ALA A N 1
ATOM 1789 C CA . ALA A 1 234 ? 21.703 -3.484 10.523 1 94.12 234 ALA A CA 1
ATOM 1790 C C . ALA A 1 234 ? 21.438 -4.922 10.094 1 94.12 234 ALA A C 1
ATOM 1792 O O . ALA A 1 234 ? 22.359 -5.645 9.695 1 94.12 234 ALA A O 1
ATOM 1793 N N . ARG A 1 235 ? 20.219 -5.336 10.18 1 92.25 235 ARG A N 1
ATOM 1794 C CA . ARG A 1 235 ? 19.828 -6.688 9.781 1 92.25 235 ARG A CA 1
ATOM 1795 C C . ARG A 1 235 ? 20.094 -6.914 8.297 1 92.25 235 ARG A C 1
ATOM 1797 O O . ARG A 1 235 ? 20.609 -7.965 7.906 1 92.25 235 ARG A O 1
ATOM 1804 N N . MET A 1 236 ? 19.688 -5.949 7.492 1 93.75 236 MET A N 1
ATOM 1805 C CA . MET A 1 236 ? 19.922 -6.047 6.055 1 93.75 236 MET A CA 1
ATOM 1806 C C . MET A 1 236 ? 21.406 -6.215 5.762 1 93.75 236 MET A C 1
ATOM 1808 O O . MET A 1 236 ? 21.797 -7.074 4.973 1 93.75 236 MET A O 1
ATOM 1812 N N . ASN A 1 237 ? 22.25 -5.395 6.434 1 94.31 237 ASN A N 1
ATOM 1813 C CA . ASN A 1 237 ? 23.688 -5.477 6.227 1 94.31 237 ASN A CA 1
ATOM 1814 C C . ASN A 1 237 ? 24.234 -6.84 6.637 1 94.31 237 ASN A C 1
ATOM 1816 O O . ASN A 1 237 ? 25.094 -7.402 5.941 1 94.31 237 ASN A O 1
ATOM 1820 N N . TYR A 1 238 ? 23.797 -7.316 7.73 1 93.06 238 TYR A N 1
ATOM 1821 C CA . TYR A 1 238 ? 24.203 -8.633 8.195 1 93.06 238 TYR A CA 1
ATOM 1822 C C . TYR A 1 238 ? 23.828 -9.711 7.18 1 93.06 238 TYR A C 1
ATOM 1824 O O . TYR A 1 238 ? 24.672 -10.523 6.793 1 93.06 238 TYR A O 1
ATOM 1832 N N . GLU A 1 239 ? 22.578 -9.703 6.77 1 91.62 239 GLU A N 1
ATOM 1833 C CA . GLU A 1 239 ? 22.094 -10.688 5.809 1 91.62 239 GLU A CA 1
ATOM 1834 C C . GLU A 1 239 ? 22.828 -10.578 4.477 1 91.62 239 GLU A C 1
ATOM 1836 O O . GLU A 1 239 ? 23.109 -11.586 3.832 1 91.62 239 GLU A O 1
ATOM 1841 N N . TYR A 1 240 ? 23.062 -9.383 4.066 1 93.94 240 TYR A N 1
ATOM 1842 C CA . TYR A 1 240 ? 23.781 -9.156 2.814 1 93.94 240 TYR A CA 1
ATOM 1843 C C . TYR A 1 240 ? 25.172 -9.758 2.863 1 93.94 240 TYR A C 1
ATOM 1845 O O . TYR A 1 240 ? 25.578 -10.477 1.949 1 93.94 240 TYR A O 1
ATOM 1853 N N . ASN A 1 241 ? 25.906 -9.5 3.912 1 93.56 241 ASN A N 1
ATOM 1854 C CA . ASN A 1 241 ? 27.25 -10.023 4.059 1 93.56 241 ASN A CA 1
ATOM 1855 C C . ASN A 1 241 ? 27.266 -11.547 4.148 1 93.56 241 ASN A C 1
ATOM 1857 O O . ASN A 1 241 ? 28.125 -12.211 3.572 1 93.56 241 ASN A O 1
ATOM 1861 N N . ARG A 1 242 ? 26.359 -12.031 4.863 1 90.94 242 ARG A N 1
ATOM 1862 C CA . ARG A 1 242 ? 26.219 -13.477 4.965 1 90.94 242 ARG A CA 1
ATOM 1863 C C . ARG A 1 242 ? 25.969 -14.102 3.594 1 90.94 242 ARG A C 1
ATOM 1865 O O . ARG A 1 242 ? 26.578 -15.109 3.242 1 90.94 242 ARG A O 1
ATOM 1872 N N . ALA A 1 243 ? 25.062 -13.461 2.84 1 90.38 243 ALA A N 1
ATOM 1873 C CA . ALA A 1 243 ? 24.719 -13.969 1.519 1 90.38 243 ALA A CA 1
ATOM 1874 C C . ALA A 1 243 ? 25.906 -13.891 0.564 1 90.38 243 ALA A C 1
ATOM 1876 O O . ALA A 1 243 ? 26.094 -14.781 -0.273 1 90.38 243 ALA A O 1
ATOM 1877 N N . LEU A 1 244 ? 26.688 -12.844 0.672 1 90.5 244 LEU A N 1
ATOM 1878 C CA . LEU A 1 244 ? 27.875 -12.695 -0.157 1 90.5 244 LEU A CA 1
ATOM 1879 C C . LEU A 1 244 ? 28.875 -13.812 0.116 1 90.5 244 LEU A C 1
ATOM 1881 O O . LEU A 1 244 ? 29.531 -14.305 -0.805 1 90.5 244 LEU A O 1
ATOM 1885 N N . PHE A 1 245 ? 28.906 -14.172 1.367 1 85.88 245 PHE A N 1
ATOM 1886 C CA . PHE A 1 245 ? 29.844 -15.219 1.76 1 85.88 245 PHE A CA 1
ATOM 1887 C C . PHE A 1 245 ? 29.406 -16.562 1.205 1 85.88 245 PHE A C 1
ATOM 1889 O O . PHE A 1 245 ? 30.25 -17.359 0.754 1 85.88 245 PHE A O 1
ATOM 1896 N N . PHE A 1 246 ? 28.156 -16.859 1.145 1 79.62 246 PHE A N 1
ATOM 1897 C CA . PHE A 1 246 ? 27.641 -18.141 0.656 1 79.62 246 PHE A CA 1
ATOM 1898 C C . PHE A 1 246 ? 27.688 -18.188 -0.867 1 79.62 246 PHE A C 1
ATOM 1900 O O . PHE A 1 246 ? 27.781 -19.266 -1.457 1 79.62 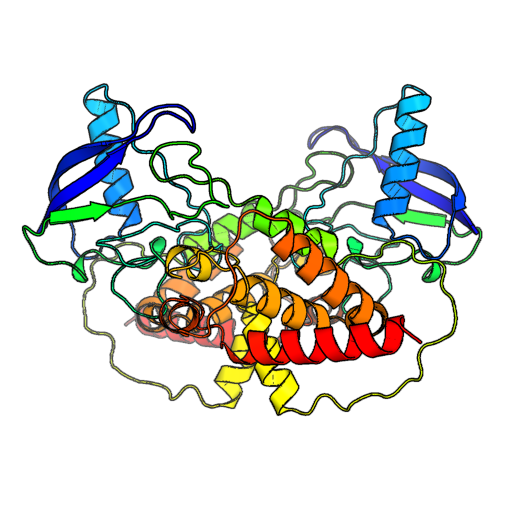246 PHE A O 1
ATOM 1907 N N . ARG A 1 247 ? 27.438 -17.109 -1.536 1 71.06 247 ARG A N 1
ATOM 1908 C CA . ARG A 1 247 ? 27.5 -17.078 -2.994 1 71.06 247 ARG A CA 1
ATOM 1909 C C . ARG A 1 247 ? 28.922 -17.312 -3.486 1 71.06 247 ARG A C 1
ATOM 1911 O O . ARG A 1 247 ? 29.125 -17.875 -4.559 1 71.06 247 ARG A O 1
ATOM 1918 N N . LYS A 1 248 ? 29.906 -16.875 -2.84 1 58.66 248 LYS A N 1
ATOM 1919 C CA . LYS A 1 248 ? 31.297 -17.094 -3.217 1 58.66 248 LYS A CA 1
ATOM 1920 C C . LYS A 1 248 ? 31.688 -18.562 -3.037 1 58.66 248 LYS A C 1
ATOM 1922 O O . LYS A 1 248 ? 32.625 -19.047 -3.695 1 58.66 248 LYS A O 1
ATOM 1927 N N . LYS A 1 249 ? 30.859 -19.234 -2.291 1 47.16 249 LYS A N 1
ATOM 1928 C CA . LYS A 1 249 ? 31.219 -20.641 -2.16 1 47.16 249 LYS A CA 1
ATOM 1929 C C . LYS A 1 249 ? 30.484 -21.5 -3.189 1 47.16 249 LYS A C 1
ATOM 1931 O O . LYS A 1 249 ? 31.047 -22.453 -3.732 1 47.16 249 LYS A O 1
ATOM 1936 N N . MET B 1 1 ? 6.695 -28.844 -17.047 1 95.5 1 MET B N 1
ATOM 1937 C CA . MET B 1 1 ? 5.383 -29.422 -16.766 1 95.5 1 MET B CA 1
ATOM 1938 C C . MET B 1 1 ? 4.32 -28.844 -17.688 1 95.5 1 MET B C 1
ATOM 1940 O O . MET B 1 1 ? 4.523 -27.797 -18.297 1 95.5 1 MET B O 1
ATOM 1944 N N . ASN B 1 2 ? 3.25 -29.594 -17.891 1 97.81 2 ASN B N 1
ATOM 1945 C CA . ASN B 1 2 ? 2.102 -29.172 -18.688 1 97.81 2 ASN B CA 1
ATOM 1946 C C . ASN B 1 2 ? 0.895 -28.859 -17.812 1 97.81 2 ASN B C 1
ATOM 1948 O O . ASN B 1 2 ? 0.631 -29.578 -16.844 1 97.81 2 ASN B O 1
ATOM 1952 N N . LEU B 1 3 ? 0.261 -27.703 -18.156 1 98.19 3 LEU B N 1
ATOM 1953 C CA . LEU B 1 3 ? -0.92 -27.344 -17.391 1 98.19 3 LEU B CA 1
ATOM 1954 C C . LEU B 1 3 ? -2.066 -26.938 -18.297 1 98.19 3 LEU B C 1
ATOM 1956 O O . LEU B 1 3 ? -1.838 -26.391 -19.391 1 98.19 3 LEU B O 1
ATOM 1960 N N . HIS B 1 4 ? -3.262 -27.344 -17.906 1 98.56 4 HIS B N 1
ATOM 1961 C CA . HIS B 1 4 ? -4.488 -26.844 -18.516 1 98.56 4 HIS B CA 1
ATOM 1962 C C . HIS B 1 4 ? -5.137 -25.766 -17.641 1 98.56 4 HIS B C 1
ATOM 1964 O O . HIS B 1 4 ? -5.223 -25.906 -16.422 1 98.56 4 HIS B O 1
ATOM 1970 N N . LEU B 1 5 ? -5.473 -24.641 -18.297 1 98.75 5 LEU B N 1
ATOM 1971 C CA . LEU B 1 5 ? -6.066 -23.516 -17.562 1 98.75 5 LEU B CA 1
ATOM 1972 C C . LEU B 1 5 ? -7.5 -23.281 -18.016 1 98.75 5 LEU B C 1
ATOM 1974 O O . LEU B 1 5 ? -7.793 -23.344 -19.219 1 98.75 5 LEU B O 1
ATOM 1978 N N . LYS B 1 6 ? -8.391 -23.188 -17.141 1 98.88 6 LYS B N 1
ATOM 1979 C CA . LYS B 1 6 ? -9.711 -22.609 -17.359 1 98.88 6 LYS B CA 1
ATOM 1980 C C . LYS B 1 6 ? -9.82 -21.219 -16.75 1 98.88 6 LYS B C 1
ATOM 1982 O O . LYS B 1 6 ? -9.883 -21.078 -15.523 1 98.88 6 LYS B O 1
ATOM 1987 N N . ILE B 1 7 ? -9.852 -20.188 -17.609 1 98.88 7 ILE B N 1
ATOM 1988 C CA . ILE B 1 7 ? -9.742 -18.828 -17.094 1 98.88 7 ILE B CA 1
ATOM 1989 C C . ILE B 1 7 ? -11.023 -18.062 -17.406 1 98.88 7 ILE B C 1
ATOM 1991 O O . ILE B 1 7 ? -11.531 -18.109 -18.531 1 98.88 7 ILE B O 1
ATOM 1995 N N . TRP B 1 8 ? -11.555 -17.375 -16.406 1 98.69 8 TRP B N 1
ATOM 1996 C CA . TRP B 1 8 ? -12.695 -16.484 -16.594 1 98.69 8 TRP B CA 1
ATOM 1997 C C . TRP B 1 8 ? -12.344 -15.328 -17.516 1 98.69 8 TRP B C 1
ATOM 1999 O O . TRP B 1 8 ? -11.375 -14.602 -17.266 1 98.69 8 TRP B O 1
ATOM 2009 N N . ARG B 1 9 ? -13.078 -15.281 -18.625 1 98.56 9 ARG B N 1
ATOM 2010 C CA . ARG B 1 9 ? -12.945 -14.156 -19.547 1 98.56 9 ARG B CA 1
ATOM 2011 C C . ARG B 1 9 ? -14.227 -13.328 -19.578 1 98.56 9 ARG B C 1
ATOM 2013 O O . ARG B 1 9 ? -15.32 -13.867 -19.719 1 98.56 9 ARG B O 1
ATOM 2020 N N . GLN B 1 10 ? -14.078 -12.039 -19.391 1 97.81 10 GLN B N 1
ATOM 2021 C CA . GLN B 1 10 ? -15.195 -11.109 -19.375 1 97.81 10 GLN B CA 1
ATOM 2022 C C . GLN B 1 10 ? -14.75 -9.711 -19.781 1 97.81 10 GLN B C 1
ATOM 2024 O O . GLN B 1 10 ? -13.859 -9.125 -19.156 1 97.81 10 GLN B O 1
ATOM 2029 N N . LYS B 1 11 ? -15.344 -9.133 -20.797 1 96.62 11 LYS B N 1
ATOM 2030 C CA . LYS B 1 11 ? -14.898 -7.895 -21.422 1 96.62 11 LYS B CA 1
ATOM 2031 C C . LYS B 1 11 ? -15.078 -6.711 -20.469 1 96.62 11 LYS B C 1
ATOM 2033 O O . LYS B 1 11 ? -14.242 -5.805 -20.438 1 96.62 11 LYS B O 1
ATOM 2038 N N . ASP B 1 12 ? -16.141 -6.637 -19.859 1 95.25 12 ASP B N 1
ATOM 2039 C CA . ASP B 1 12 ? -16.453 -5.562 -18.922 1 95.25 12 ASP B CA 1
ATOM 2040 C C . ASP B 1 12 ? -17.578 -5.973 -17.969 1 95.25 12 ASP B C 1
ATOM 2042 O O . ASP B 1 12 ? -18.047 -7.109 -18.016 1 95.25 12 ASP B O 1
ATOM 2046 N N . ARG B 1 13 ? -17.969 -5.113 -17.094 1 92 13 ARG B N 1
ATOM 2047 C CA . ARG B 1 13 ? -18.938 -5.379 -16.016 1 92 13 ARG B CA 1
ATOM 2048 C C . ARG B 1 13 ? -20.281 -5.805 -16.594 1 92 13 ARG B C 1
ATOM 2050 O O . ARG B 1 13 ? -21 -6.613 -15.992 1 92 13 ARG B O 1
ATOM 2057 N N . GLN B 1 14 ? -20.609 -5.375 -17.75 1 93.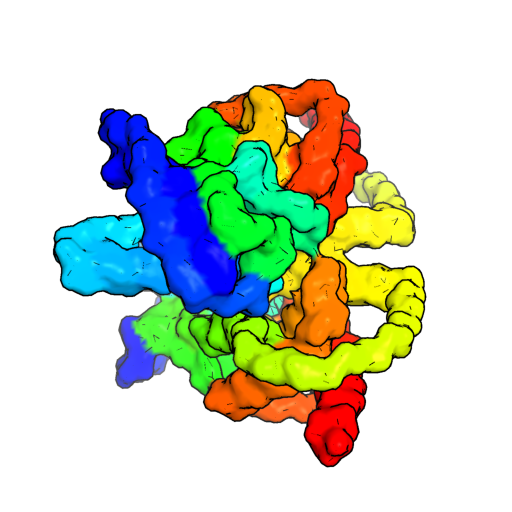88 14 GLN B N 1
ATOM 2058 C CA . GLN B 1 14 ? -21.938 -5.578 -18.312 1 93.88 14 GLN B CA 1
ATOM 2059 C C . GLN B 1 14 ? -21.969 -6.812 -19.203 1 93.88 14 GLN B C 1
ATOM 2061 O O . GLN B 1 14 ? -23.047 -7.324 -19.531 1 93.88 14 GLN B O 1
ATOM 2066 N N . SER B 1 15 ? -20.891 -7.25 -19.609 1 95.88 15 SER B N 1
ATOM 2067 C CA . SER B 1 15 ? -20.812 -8.391 -20.531 1 95.88 15 SER B CA 1
ATOM 2068 C C . SER B 1 15 ? -20.875 -9.711 -19.766 1 95.88 15 SER B C 1
ATOM 2070 O O . SER B 1 15 ? -20.469 -9.781 -18.594 1 95.88 15 SER B O 1
ATOM 2072 N N . GLU B 1 16 ? -21.406 -10.68 -20.422 1 95.81 16 GLU B N 1
ATOM 2073 C CA . GLU B 1 16 ? -21.391 -12.023 -19.844 1 95.81 16 GLU B CA 1
ATOM 2074 C C . GLU B 1 16 ? -19.984 -12.625 -19.891 1 95.81 16 GLU B C 1
ATOM 2076 O O . GLU B 1 16 ? -19.25 -12.461 -20.875 1 95.81 16 GLU B O 1
ATOM 2081 N N . GLY B 1 17 ? -19.641 -13.227 -18.797 1 96.44 17 GLY B N 1
ATOM 2082 C CA . GLY B 1 17 ? -18.359 -13.898 -18.734 1 96.44 17 GLY B CA 1
ATOM 2083 C C . GLY B 1 17 ? -18.453 -15.398 -18.938 1 96.44 17 GLY B C 1
ATOM 2084 O O . GLY B 1 17 ? -19.531 -15.977 -18.828 1 96.44 17 GLY B O 1
ATOM 2085 N N . LYS B 1 18 ? -17.375 -15.984 -19.297 1 97.69 18 LYS B N 1
ATOM 2086 C CA . LYS B 1 18 ? -17.297 -17.438 -19.453 1 97.69 18 LYS B CA 1
ATOM 2087 C C . LYS B 1 18 ? -15.875 -17.938 -19.234 1 97.69 18 LYS B C 1
ATOM 2089 O O . LYS B 1 18 ? -14.93 -17.141 -19.234 1 97.69 18 LYS B O 1
ATOM 2094 N N . LEU B 1 19 ? -15.852 -19.203 -18.938 1 98.56 19 LEU B N 1
ATOM 2095 C CA . LEU B 1 19 ? -14.547 -19.828 -18.781 1 98.56 19 LEU B CA 1
ATOM 2096 C C . LEU B 1 19 ? -13.992 -20.266 -20.141 1 98.56 19 LEU B C 1
ATOM 2098 O O . LEU B 1 19 ? -14.711 -20.859 -20.953 1 98.56 19 LEU B O 1
ATOM 2102 N N . TYR B 1 20 ? -12.75 -19.953 -20.422 1 98.56 20 TYR B N 1
ATOM 2103 C CA . TYR B 1 20 ? -12.047 -20.391 -21.625 1 98.56 20 TYR B CA 1
ATOM 2104 C C . TYR B 1 20 ? -10.906 -21.328 -21.281 1 98.56 20 TYR B C 1
ATOM 2106 O O . TYR B 1 20 ? -10.234 -21.156 -20.266 1 98.56 20 TYR B O 1
ATOM 2114 N N . ASN B 1 21 ? -10.711 -22.266 -22.188 1 98.56 21 ASN B N 1
ATOM 2115 C CA . ASN B 1 21 ? -9.672 -23.281 -21.984 1 98.56 21 ASN B CA 1
ATOM 2116 C C . ASN B 1 21 ? -8.375 -22.906 -22.672 1 98.56 21 ASN B C 1
ATOM 2118 O O . ASN B 1 21 ? -8.391 -22.422 -23.812 1 98.56 21 ASN B O 1
ATOM 2122 N N . TYR B 1 22 ? -7.305 -23 -21.938 1 98.56 22 TYR B N 1
ATOM 2123 C CA . TYR B 1 22 ? -5.961 -22.828 -22.469 1 98.56 22 TYR B CA 1
ATOM 2124 C C . TYR B 1 22 ? -5.059 -23.984 -22.078 1 98.56 22 TYR B C 1
ATOM 2126 O O . TYR B 1 22 ? -5.266 -24.625 -21.047 1 98.56 22 TYR B O 1
ATOM 2134 N N . SER B 1 23 ? -4.109 -24.312 -22.984 1 97.94 23 SER B N 1
ATOM 2135 C CA . SER B 1 23 ? -3.107 -25.328 -22.672 1 97.94 23 SER B CA 1
ATOM 2136 C C . SER B 1 23 ? -1.695 -24.766 -22.797 1 97.94 23 SER B C 1
ATOM 2138 O O . SER B 1 23 ? -1.354 -24.125 -23.781 1 97.94 23 SER B O 1
ATOM 2140 N N . LEU B 1 24 ? -0.967 -24.922 -21.703 1 98.12 24 LEU B N 1
ATOM 2141 C CA . LEU B 1 24 ? 0.434 -24.516 -21.688 1 98.12 24 LEU B CA 1
ATOM 2142 C C . LEU B 1 24 ? 1.35 -25.719 -21.516 1 98.12 24 LEU B C 1
ATOM 2144 O O . LEU B 1 24 ? 1.072 -26.609 -20.703 1 98.12 24 LEU B O 1
ATOM 2148 N N . LYS B 1 25 ? 2.414 -25.75 -22.328 1 97.31 25 LYS B N 1
ATOM 2149 C CA . LYS B 1 25 ? 3.336 -26.891 -22.297 1 97.31 25 LYS B CA 1
ATOM 2150 C C . LYS B 1 25 ? 4.738 -26.438 -21.891 1 97.31 25 LYS B C 1
ATOM 2152 O O . LYS B 1 25 ? 5.09 -25.266 -22.031 1 97.31 25 LYS B O 1
ATOM 2157 N N . ASP B 1 26 ? 5.43 -27.406 -21.312 1 96.69 26 ASP B N 1
ATOM 2158 C CA . ASP B 1 26 ? 6.855 -27.266 -21.031 1 96.69 26 ASP B CA 1
ATOM 2159 C C . ASP B 1 26 ? 7.129 -26.062 -20.125 1 96.69 26 ASP B C 1
ATOM 2161 O O . ASP B 1 26 ? 8.023 -25.266 -20.422 1 96.69 26 ASP B O 1
ATOM 2165 N N . LEU B 1 27 ? 6.27 -25.938 -19.078 1 96.75 27 LEU B N 1
ATOM 2166 C CA . LEU B 1 27 ? 6.484 -24.875 -18.109 1 96.75 27 LEU B CA 1
ATOM 2167 C C . LEU B 1 27 ? 7.555 -25.281 -17.094 1 96.75 27 LEU B C 1
ATOM 2169 O O . LEU B 1 27 ? 7.652 -26.453 -16.719 1 96.75 27 LEU B O 1
ATOM 2173 N N . ASN B 1 28 ? 8.32 -24.312 -16.734 1 94.81 28 ASN B N 1
ATOM 2174 C CA . ASN B 1 28 ? 9.242 -24.5 -15.617 1 94.81 28 ASN B CA 1
ATOM 2175 C C . ASN B 1 28 ? 8.523 -24.5 -14.273 1 94.81 28 ASN B C 1
ATOM 2177 O O . ASN B 1 28 ? 7.867 -23.516 -13.922 1 94.81 28 ASN B O 1
ATOM 2181 N N . PRO B 1 29 ? 8.609 -25.641 -13.523 1 93.06 29 PRO B N 1
ATOM 2182 C CA . PRO B 1 29 ? 7.887 -25.719 -12.25 1 93.06 29 PRO B CA 1
ATOM 2183 C C . PRO B 1 29 ? 8.312 -24.641 -11.258 1 93.06 29 PRO B C 1
ATOM 2185 O O . PRO B 1 29 ? 7.602 -24.375 -10.289 1 93.06 29 PRO B O 1
ATOM 2188 N N . HIS B 1 30 ? 9.406 -24.016 -11.445 1 87.69 30 HIS B N 1
ATOM 2189 C CA . HIS B 1 30 ? 9.938 -23.031 -10.523 1 87.69 30 HIS B CA 1
ATOM 2190 C C . HIS B 1 30 ? 9.438 -21.625 -10.867 1 87.69 30 HIS B C 1
ATOM 2192 O O . HIS B 1 30 ? 9.648 -20.688 -10.102 1 87.69 30 HIS B O 1
ATOM 2198 N N . MET B 1 31 ? 8.695 -21.516 -11.898 1 91.5 31 MET B N 1
ATOM 2199 C CA . MET B 1 31 ? 8.164 -20.203 -12.25 1 91.5 31 MET B CA 1
ATOM 2200 C C . MET B 1 31 ? 6.961 -19.844 -11.383 1 91.5 31 MET B C 1
ATOM 2202 O O . MET B 1 31 ? 6.281 -20.734 -10.859 1 91.5 31 MET B O 1
ATOM 2206 N N . SER B 1 32 ? 6.781 -18.531 -11.203 1 91.88 32 SER B N 1
ATOM 2207 C CA . SER B 1 32 ? 5.617 -18.078 -10.453 1 91.88 32 SER B CA 1
ATOM 2208 C C . SER B 1 32 ? 4.34 -18.219 -11.273 1 91.88 32 SER B C 1
ATOM 2210 O O . SER B 1 32 ? 4.391 -18.328 -12.5 1 91.88 32 SER B O 1
ATOM 2212 N N . PHE B 1 33 ? 3.266 -18.25 -10.586 1 96.56 33 PHE B N 1
ATOM 2213 C CA . PHE B 1 33 ? 1.954 -18.312 -11.219 1 96.56 33 PHE B CA 1
ATOM 2214 C C . PHE B 1 33 ? 1.76 -17.156 -12.195 1 96.56 33 PHE B C 1
ATOM 2216 O O . PHE B 1 33 ? 1.229 -17.359 -13.289 1 96.56 33 PHE B O 1
ATOM 2223 N N . LEU B 1 34 ? 2.205 -15.922 -11.789 1 96.44 34 LEU B N 1
ATOM 2224 C CA . LEU B 1 34 ? 2.051 -14.758 -12.656 1 96.44 34 LEU B CA 1
ATOM 2225 C C . LEU B 1 34 ? 2.936 -14.883 -13.891 1 96.44 34 LEU B C 1
ATOM 2227 O O . LEU B 1 34 ? 2.564 -14.422 -14.977 1 96.44 34 LEU B O 1
ATOM 2231 N N . GLU B 1 35 ? 4.113 -15.5 -13.734 1 94.25 35 GLU B N 1
ATOM 2232 C CA . GLU B 1 35 ? 4.957 -15.742 -14.898 1 94.25 35 GLU B CA 1
ATOM 2233 C C . GLU B 1 35 ? 4.266 -16.672 -15.898 1 94.25 35 GLU B C 1
ATOM 2235 O O . GLU B 1 35 ? 4.387 -16.484 -17.109 1 94.25 35 GLU B O 1
ATOM 2240 N N . MET B 1 36 ? 3.568 -17.594 -15.367 1 97.44 36 MET B N 1
ATOM 2241 C CA . MET B 1 36 ? 2.795 -18.484 -16.234 1 97.44 36 MET B CA 1
ATOM 2242 C C . MET B 1 36 ? 1.751 -17.703 -17.016 1 97.44 36 MET B C 1
ATOM 2244 O O . MET B 1 36 ? 1.601 -17.906 -18.234 1 97.44 36 MET B O 1
ATOM 2248 N N . LEU B 1 37 ? 1.042 -16.781 -16.391 1 98.12 37 LEU B N 1
ATOM 2249 C CA . LEU B 1 37 ? 0.042 -15.953 -17.062 1 98.12 37 LEU B CA 1
ATOM 2250 C C . LEU B 1 37 ? 0.694 -15.047 -18.094 1 98.12 37 LEU B C 1
ATOM 2252 O O . LEU B 1 37 ? 0.104 -14.758 -19.141 1 98.12 37 LEU B O 1
ATOM 2256 N N . ASP B 1 38 ? 1.899 -14.641 -17.797 1 96.56 38 ASP B N 1
ATOM 2257 C CA . ASP B 1 38 ? 2.635 -13.844 -18.766 1 96.56 38 ASP B CA 1
ATOM 2258 C C . ASP B 1 38 ? 2.941 -14.664 -20.016 1 96.56 38 ASP B C 1
ATOM 2260 O O . ASP B 1 38 ? 2.814 -14.164 -21.141 1 96.56 38 ASP B O 1
ATOM 2264 N N . ILE B 1 39 ? 3.385 -15.875 -19.844 1 97.12 39 ILE B N 1
ATOM 2265 C CA . ILE B 1 39 ? 3.664 -16.766 -20.969 1 97.12 39 ILE B CA 1
ATOM 2266 C C . ILE B 1 39 ? 2.393 -16.984 -21.781 1 97.12 39 ILE B C 1
ATOM 2268 O O . ILE B 1 39 ? 2.422 -16.906 -23.016 1 97.12 39 ILE B O 1
ATOM 2272 N N . LEU B 1 40 ? 1.323 -17.25 -21.094 1 98.38 40 LEU B N 1
ATOM 2273 C CA . LEU B 1 40 ? 0.048 -17.406 -21.797 1 98.38 40 LEU B CA 1
ATOM 2274 C C . LEU B 1 40 ? -0.262 -16.172 -22.641 1 98.38 40 LEU B C 1
ATOM 2276 O O . LEU B 1 40 ? -0.616 -16.297 -23.812 1 98.38 40 LEU B O 1
ATOM 2280 N N . ASN B 1 41 ? -0.133 -14.984 -22.031 1 98.25 41 ASN B N 1
ATOM 2281 C CA . ASN B 1 41 ? -0.478 -13.75 -22.719 1 98.25 41 ASN B CA 1
ATOM 2282 C C . ASN B 1 41 ? 0.426 -13.508 -23.938 1 98.25 41 ASN B C 1
ATOM 2284 O O . ASN B 1 41 ? -0.02 -12.977 -24.953 1 98.25 41 ASN B O 1
ATOM 2288 N N . GLU B 1 42 ? 1.692 -13.883 -23.766 1 97.38 42 GLU B N 1
ATOM 2289 C CA . GLU B 1 42 ? 2.59 -13.805 -24.906 1 97.38 42 GLU B CA 1
ATOM 2290 C C . GLU B 1 42 ? 2.096 -14.672 -26.062 1 97.38 42 GLU B C 1
ATOM 2292 O O . GLU B 1 42 ? 2.074 -14.242 -27.219 1 97.38 42 GLU B O 1
ATOM 2297 N N . GLN B 1 43 ? 1.681 -15.852 -25.781 1 97.31 43 GLN B N 1
ATOM 2298 C CA . GLN B 1 43 ? 1.143 -16.766 -26.781 1 97.31 43 GLN B CA 1
ATOM 2299 C C . GLN B 1 43 ? -0.127 -16.203 -27.406 1 97.31 43 GLN B C 1
ATOM 2301 O O . GLN B 1 43 ? -0.289 -16.25 -28.625 1 97.31 43 GLN B O 1
ATOM 2306 N N . LEU B 1 44 ? -1.002 -15.672 -26.562 1 98 44 LEU B N 1
ATOM 2307 C CA . LEU B 1 44 ? -2.256 -15.109 -27.047 1 98 44 LEU B CA 1
ATOM 2308 C C . LEU B 1 44 ? -1.993 -13.953 -28.016 1 98 44 LEU B C 1
ATOM 2310 O O . LEU B 1 44 ? -2.611 -13.883 -29.078 1 98 44 LEU B O 1
ATOM 2314 N N . ILE B 1 45 ? -1.062 -13.117 -27.625 1 97.31 45 ILE B N 1
ATOM 2315 C CA . ILE B 1 45 ? -0.729 -11.961 -28.453 1 97.31 45 ILE B CA 1
ATOM 2316 C C . ILE B 1 45 ? -0.173 -12.438 -29.797 1 97.31 45 ILE B C 1
ATOM 2318 O O . ILE B 1 45 ? -0.569 -11.93 -30.859 1 97.31 45 ILE B O 1
ATOM 2322 N N . LEU B 1 46 ? 0.702 -13.43 -29.797 1 97.06 46 LEU B N 1
ATOM 2323 C CA . LEU B 1 46 ? 1.304 -13.977 -31.016 1 97.06 46 LEU B CA 1
ATOM 2324 C C . LEU B 1 46 ? 0.241 -14.586 -31.922 1 97.06 46 LEU B C 1
ATOM 2326 O O . LEU B 1 46 ? 0.361 -14.539 -33.156 1 97.06 46 LEU B O 1
ATOM 2330 N N 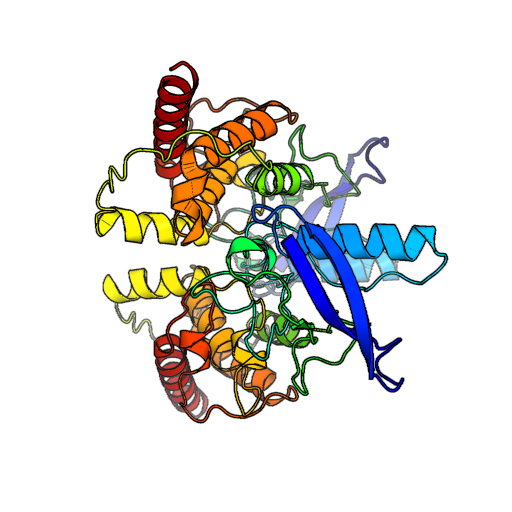. GLU B 1 47 ? -0.796 -15.055 -31.406 1 96.94 47 GLU B N 1
ATOM 2331 C CA . GLU B 1 47 ? -1.875 -15.695 -32.156 1 96.94 47 GLU B CA 1
ATOM 2332 C C . GLU B 1 47 ? -2.945 -14.688 -32.562 1 96.94 47 GLU B C 1
ATOM 2334 O O . GLU B 1 47 ? -3.947 -15.047 -33.188 1 96.94 47 GLU B O 1
ATOM 2339 N N . GLY B 1 48 ? -2.83 -13.438 -32.125 1 96.75 48 GLY B N 1
ATOM 2340 C CA . GLY B 1 48 ? -3.779 -12.398 -32.469 1 96.75 48 GLY B CA 1
ATOM 2341 C C . GLY B 1 48 ? -4.973 -12.336 -31.547 1 96.75 48 GLY B C 1
ATOM 2342 O O . GLY B 1 48 ? -6.016 -11.773 -31.891 1 96.75 48 GLY B O 1
ATOM 2343 N N . ASN B 1 49 ? -4.859 -13 -30.438 1 97.12 49 ASN B N 1
ATOM 2344 C CA . ASN B 1 49 ? -5.93 -13 -29.453 1 97.12 49 ASN B CA 1
ATOM 2345 C C . ASN B 1 49 ? -5.676 -11.969 -28.344 1 97.12 49 ASN B C 1
ATOM 2347 O O . ASN B 1 49 ? -4.543 -11.523 -28.156 1 97.12 49 ASN B O 1
ATOM 2351 N N . GLU B 1 50 ? -6.699 -11.531 -27.703 1 97.19 50 GLU B N 1
ATOM 2352 C CA . GLU B 1 50 ? -6.586 -10.578 -26.594 1 97.19 50 GLU B CA 1
ATOM 2353 C C . GLU B 1 50 ? -5.984 -11.242 -25.359 1 97.19 50 GLU B C 1
ATOM 2355 O O . GLU B 1 50 ? -6.41 -12.328 -24.953 1 97.19 50 GLU B O 1
ATOM 2360 N N . PRO B 1 51 ? -5.055 -10.625 -24.766 1 98.38 51 PRO B N 1
ATOM 2361 C CA . PRO B 1 51 ? -4.484 -11.172 -23.531 1 98.38 51 PRO B CA 1
ATOM 2362 C C . PRO B 1 51 ? -5.473 -11.164 -22.375 1 98.38 51 PRO B C 1
ATOM 2364 O O . PRO B 1 51 ? -6.457 -10.422 -22.391 1 98.38 51 PRO B O 1
ATOM 2367 N N . VAL B 1 52 ? -5.223 -12.062 -21.438 1 98.62 52 VAL B N 1
ATOM 2368 C CA . VAL B 1 52 ? -5.992 -12.094 -20.188 1 98.62 52 VAL B CA 1
ATOM 2369 C C . VAL B 1 52 ? -5.582 -10.922 -19.297 1 98.62 52 VAL B C 1
ATOM 2371 O O . VAL B 1 52 ? -4.395 -10.711 -19.047 1 98.62 52 VAL B O 1
ATOM 2374 N N . GLU B 1 53 ? -6.555 -10.148 -18.797 1 98.25 53 GLU B N 1
ATOM 2375 C CA . GLU B 1 53 ? -6.25 -9.016 -17.938 1 98.25 53 GLU B CA 1
ATOM 2376 C C . GLU B 1 53 ? -6.254 -9.43 -16.469 1 98.25 53 GLU B C 1
ATOM 2378 O O . GLU B 1 53 ? -7.227 -10.008 -15.984 1 98.25 53 GLU B O 1
ATOM 2383 N N . PHE B 1 54 ? -5.18 -9.141 -15.805 1 98.19 54 PHE B N 1
ATOM 2384 C CA . PHE B 1 54 ? -5.055 -9.359 -14.367 1 98.19 54 PHE B CA 1
ATOM 2385 C C . PHE B 1 54 ? -4.172 -8.289 -13.734 1 98.19 54 PHE B C 1
ATOM 2387 O O . PHE B 1 54 ? -3.373 -7.645 -14.422 1 98.19 54 PHE B O 1
ATOM 2394 N N . ASP B 1 55 ? -4.336 -8.062 -12.414 1 96 55 ASP B N 1
ATOM 2395 C CA . ASP B 1 55 ? -3.59 -7.012 -11.734 1 96 55 ASP B CA 1
ATOM 2396 C C . ASP B 1 55 ? -2.336 -7.574 -11.07 1 96 55 ASP B C 1
ATOM 2398 O O . ASP B 1 55 ? -2.316 -8.734 -10.641 1 96 55 ASP B O 1
ATOM 2402 N N . HIS B 1 56 ? -1.284 -6.82 -11.102 1 93.81 56 HIS B N 1
ATOM 2403 C CA . HIS B 1 56 ? -0.045 -7.078 -10.383 1 93.81 56 HIS B CA 1
ATOM 2404 C C . HIS B 1 56 ? 0.806 -5.816 -10.281 1 93.81 56 HIS B C 1
ATOM 2406 O O . HIS B 1 56 ? 0.645 -4.887 -11.078 1 93.81 56 HIS B O 1
ATOM 2412 N N . ASP B 1 57 ? 1.562 -5.715 -9.18 1 90.31 57 ASP B N 1
ATOM 2413 C CA . ASP B 1 57 ? 2.479 -4.586 -9.062 1 90.31 57 ASP B CA 1
ATOM 2414 C C . ASP B 1 57 ? 3.834 -5.031 -8.523 1 90.31 57 ASP B C 1
ATOM 2416 O O . ASP B 1 57 ? 4.77 -5.266 -9.289 1 90.31 57 ASP B O 1
ATOM 2420 N N . CYS B 1 58 ? 3.922 -5.52 -7.316 1 86.38 58 CYS B N 1
ATOM 2421 C CA . CYS B 1 58 ? 5.199 -5.738 -6.652 1 86.38 58 CYS B CA 1
ATOM 2422 C C . CYS B 1 58 ? 5.754 -7.121 -6.973 1 86.38 58 CYS B C 1
ATOM 2424 O O . CYS B 1 58 ? 6.965 -7.34 -6.902 1 86.38 58 CYS B O 1
ATOM 2426 N N . ARG B 1 59 ? 4.859 -8.062 -7.215 1 87.88 59 ARG B N 1
ATOM 2427 C CA . ARG B 1 59 ? 5.156 -9.469 -7.48 1 87.88 59 ARG B CA 1
ATOM 2428 C C . ARG B 1 59 ? 5.988 -10.07 -6.355 1 87.88 59 ARG B C 1
ATOM 2430 O O . ARG B 1 59 ? 6.789 -10.977 -6.586 1 87.88 59 ARG B O 1
ATOM 2437 N N . GLU B 1 60 ? 5.844 -9.562 -5.145 1 87.31 60 GLU B N 1
ATOM 2438 C CA . GLU B 1 60 ? 6.598 -10.062 -4 1 87.31 60 GLU B CA 1
ATOM 2439 C C . GLU B 1 60 ? 5.699 -10.234 -2.777 1 87.31 60 GLU B C 1
ATOM 2441 O O . GLU B 1 60 ? 6.188 -10.445 -1.665 1 87.31 60 GLU B O 1
ATOM 2446 N N . GLY B 1 61 ? 4.438 -10.016 -3.021 1 89.44 61 GLY B N 1
ATOM 2447 C CA . GLY B 1 61 ? 3.484 -10.383 -1.988 1 89.44 61 GLY B CA 1
ATOM 2448 C C . GLY B 1 61 ? 3.168 -9.242 -1.037 1 89.44 61 GLY B C 1
ATOM 2449 O O . GLY B 1 61 ? 2.553 -9.453 0.009 1 89.44 61 GLY B O 1
ATOM 2450 N N . ILE B 1 62 ? 3.535 -7.988 -1.422 1 89 62 ILE B N 1
ATOM 2451 C CA . ILE B 1 62 ? 3.402 -6.973 -0.383 1 89 62 ILE B CA 1
ATOM 2452 C C . ILE B 1 62 ? 2.492 -5.848 -0.873 1 89 62 ILE B C 1
ATOM 2454 O O . ILE B 1 62 ? 2.092 -4.98 -0.093 1 89 62 ILE B O 1
ATOM 2458 N N . CYS B 1 63 ? 2.064 -5.828 -2.172 1 89.88 63 CYS B N 1
ATOM 2459 C CA . CYS B 1 63 ? 1.254 -4.719 -2.654 1 89.88 63 CYS B CA 1
ATOM 2460 C C . CYS B 1 63 ? -0.231 -5.051 -2.576 1 89.88 63 CYS B C 1
ATOM 2462 O O . CYS B 1 63 ? -1.076 -4.156 -2.625 1 89.88 63 CYS B O 1
ATOM 2464 N N . GLY B 1 64 ? -0.553 -6.379 -2.66 1 93.88 64 GLY B N 1
ATOM 2465 C CA . GLY B 1 64 ? -1.938 -6.801 -2.516 1 93.88 64 GLY B CA 1
ATOM 2466 C C . GLY B 1 64 ? -2.711 -6.762 -3.82 1 93.88 64 GLY B C 1
ATOM 2467 O O . GLY B 1 64 ? -3.932 -6.941 -3.83 1 93.88 64 GLY B O 1
ATOM 2468 N N . GLN B 1 65 ? -2.072 -6.652 -4.969 1 95.5 65 GLN B N 1
ATOM 2469 C CA . GLN B 1 65 ? -2.781 -6.387 -6.215 1 95.5 65 GLN B CA 1
ATOM 2470 C C . GLN B 1 65 ? -3.064 -7.684 -6.973 1 95.5 65 GLN B C 1
ATOM 2472 O O . GLN B 1 65 ? -3.973 -7.738 -7.801 1 95.5 65 GLN B O 1
ATOM 2477 N N . CYS B 1 66 ? -2.455 -8.773 -6.656 1 96.69 66 CYS B N 1
ATOM 2478 C CA . CYS B 1 66 ? -2.451 -9.938 -7.527 1 96.69 66 CYS B CA 1
ATOM 2479 C C . CYS B 1 66 ? -3.553 -10.914 -7.137 1 96.69 66 CYS B C 1
ATOM 2481 O O . CYS B 1 66 ? -3.441 -12.117 -7.387 1 96.69 66 CYS B O 1
ATOM 2483 N N . GLY B 1 67 ? -4.578 -10.445 -6.617 1 97.06 67 GLY B N 1
ATOM 2484 C CA . GLY B 1 67 ? -5.621 -11.312 -6.098 1 97.06 67 GLY B CA 1
ATOM 2485 C C . GLY B 1 67 ? -6.438 -11.984 -7.188 1 97.06 67 GLY B C 1
ATOM 2486 O O . GLY B 1 67 ? -6.902 -11.32 -8.117 1 97.06 67 GLY B O 1
ATOM 2487 N N . MET B 1 68 ? -6.617 -13.273 -7.121 1 98.12 68 MET B N 1
ATOM 2488 C CA . MET B 1 68 ? -7.504 -14.078 -7.953 1 98.12 68 MET B CA 1
ATOM 2489 C C . MET B 1 68 ? -7.844 -15.398 -7.27 1 98.12 68 MET B C 1
ATOM 2491 O O . MET B 1 68 ? -7.168 -15.805 -6.324 1 98.12 68 MET B O 1
ATOM 2495 N N . MET B 1 69 ? -8.992 -15.977 -7.664 1 98.06 69 MET B N 1
ATOM 2496 C CA . MET B 1 69 ? -9.359 -17.312 -7.188 1 98.06 69 MET B CA 1
ATOM 2497 C C . MET B 1 69 ? -8.68 -18.391 -8.016 1 98.06 69 MET B C 1
ATOM 2499 O O . MET B 1 69 ? -8.797 -18.406 -9.242 1 98.06 69 MET B O 1
ATOM 2503 N N . ILE B 1 70 ? -7.945 -19.219 -7.34 1 98.38 70 ILE B N 1
ATOM 2504 C CA . ILE B 1 70 ? -7.289 -20.359 -7.984 1 98.38 70 ILE B CA 1
ATOM 2505 C C . ILE B 1 70 ? -7.859 -21.656 -7.441 1 98.38 70 ILE B C 1
ATOM 2507 O O . ILE B 1 70 ? -7.672 -21.984 -6.266 1 98.38 70 ILE B O 1
ATOM 2511 N N . ASN B 1 71 ? -8.578 -22.359 -8.352 1 97.88 71 ASN B N 1
ATOM 2512 C CA . ASN B 1 71 ? -9.281 -23.578 -7.949 1 97.88 71 ASN B CA 1
ATOM 2513 C C . ASN B 1 71 ? -10.172 -23.328 -6.734 1 97.88 71 ASN B C 1
ATOM 2515 O O . ASN B 1 71 ? -10.188 -24.125 -5.797 1 97.88 71 ASN B O 1
ATOM 2519 N N . GLY B 1 72 ? -10.781 -22.156 -6.723 1 96.69 72 GLY B N 1
ATOM 2520 C CA . GLY B 1 72 ? -11.766 -21.844 -5.703 1 96.69 72 GLY B CA 1
ATOM 2521 C C . GLY B 1 72 ? -11.156 -21.312 -4.422 1 96.69 72 GLY B C 1
ATOM 2522 O O . GLY B 1 72 ? -11.875 -21.016 -3.461 1 96.69 72 GLY B O 1
ATOM 2523 N N . ILE B 1 73 ? -9.859 -21.188 -4.395 1 97.06 73 ILE B N 1
ATOM 2524 C CA . ILE B 1 73 ? -9.164 -20.703 -3.207 1 97.06 73 ILE B CA 1
ATOM 2525 C C . ILE B 1 73 ? -8.508 -19.359 -3.508 1 97.06 73 ILE B C 1
ATOM 2527 O O . ILE B 1 73 ? -7.773 -19.219 -4.488 1 97.06 73 ILE B O 1
ATOM 2531 N N . ALA B 1 74 ? -8.773 -18.344 -2.625 1 97.62 74 ALA B N 1
ATOM 2532 C CA . ALA B 1 74 ? -8.164 -17.031 -2.822 1 97.62 74 ALA B CA 1
ATOM 2533 C C . ALA B 1 74 ? -6.645 -17.125 -2.746 1 97.62 74 ALA B C 1
ATOM 2535 O O . ALA B 1 74 ? -6.094 -17.625 -1.771 1 97.62 74 ALA B O 1
ATOM 2536 N N . HIS B 1 75 ? -5.945 -16.672 -3.803 1 97.19 75 HIS B N 1
ATOM 2537 C CA . HIS B 1 75 ? -4.496 -16.641 -3.953 1 97.19 75 HIS B CA 1
ATOM 2538 C C . HIS B 1 75 ? -3.936 -18.047 -4.145 1 97.19 75 HIS B C 1
ATOM 2540 O O . HIS B 1 75 ? -2.727 -18.219 -4.324 1 97.19 75 HIS B O 1
ATOM 2546 N N . GLY B 1 76 ? -4.766 -19.109 -4.121 1 95.94 76 GLY B N 1
ATOM 2547 C CA . GLY B 1 76 ? -4.289 -20.453 -4.406 1 95.94 76 GLY B CA 1
ATOM 2548 C C . GLY B 1 76 ? -4.094 -21.297 -3.158 1 95.94 76 GLY B C 1
ATOM 2549 O O . GLY B 1 76 ? -4.539 -20.922 -2.072 1 95.94 76 GLY B O 1
ATOM 2550 N N . PRO B 1 77 ? -3.445 -22.391 -3.318 1 94.69 77 PRO B N 1
ATOM 2551 C CA . PRO B 1 77 ? -3.525 -23.453 -2.307 1 94.69 77 PRO B CA 1
ATOM 2552 C C . PRO B 1 77 ? -2.531 -23.25 -1.165 1 94.69 77 PRO B C 1
ATOM 2554 O O . PRO B 1 77 ? -2.637 -23.906 -0.126 1 94.69 77 PRO B O 1
ATOM 2557 N N . LEU B 1 78 ? -1.565 -22.438 -1.271 1 92.81 78 LEU B N 1
ATOM 2558 C CA . LEU B 1 78 ? -0.551 -22.297 -0.233 1 92.81 78 LEU B CA 1
ATOM 2559 C C . LEU B 1 78 ? -0.979 -21.266 0.806 1 92.81 78 LEU B C 1
ATOM 2561 O O . LEU B 1 78 ? -1.44 -20.172 0.453 1 92.81 78 LEU B O 1
ATOM 2565 N N . GLU B 1 79 ? -0.839 -21.641 2.064 1 90.62 79 GLU B N 1
ATOM 2566 C CA . GLU B 1 79 ? -1.18 -20.719 3.145 1 90.62 79 GLU B CA 1
ATOM 2567 C C . GLU B 1 79 ? -0.193 -19.547 3.211 1 90.62 79 GLU B C 1
ATOM 2569 O O . GLU B 1 79 ? 0.993 -19.719 2.92 1 90.62 79 GLU B O 1
ATOM 2574 N N . HIS B 1 80 ? -0.752 -18.359 3.57 1 90.81 80 HIS B N 1
ATOM 2575 C CA . HIS B 1 80 ? 0.043 -17.172 3.805 1 90.81 80 HIS B CA 1
ATOM 2576 C C . HIS B 1 80 ? 0.859 -16.797 2.57 1 90.81 80 HIS B C 1
ATOM 2578 O O . HIS B 1 80 ? 2.023 -16.406 2.684 1 90.81 80 HIS B O 1
ATOM 2584 N N . THR B 1 81 ? 0.229 -17.031 1.422 1 91.62 81 THR B N 1
ATOM 2585 C CA . THR B 1 81 ? 0.917 -16.812 0.153 1 91.62 81 THR B CA 1
ATOM 2586 C C . THR B 1 81 ? 0.018 -16.062 -0.827 1 91.62 81 THR B C 1
ATOM 2588 O O . THR B 1 81 ? -1.153 -16.406 -0.993 1 91.62 81 THR B O 1
ATOM 2591 N N . THR B 1 82 ? 0.547 -14.977 -1.386 1 94.31 82 THR B N 1
ATOM 2592 C CA . THR B 1 82 ? -0.18 -14.305 -2.455 1 94.31 82 THR B CA 1
ATOM 2593 C C . THR B 1 82 ? 0.057 -15 -3.793 1 94.31 82 THR B C 1
ATOM 2595 O O . THR B 1 82 ? 0.986 -15.797 -3.926 1 94.31 82 THR B O 1
ATOM 2598 N N . THR B 1 83 ? -0.773 -14.656 -4.738 1 96.25 83 THR B N 1
ATOM 2599 C CA . THR B 1 83 ? -0.708 -15.297 -6.047 1 96.25 83 THR B CA 1
ATOM 2600 C C . THR B 1 83 ? 0.674 -15.117 -6.668 1 96.25 83 THR B C 1
ATOM 2602 O O . THR B 1 83 ? 1.221 -16.047 -7.262 1 96.25 83 THR B O 1
ATOM 2605 N N . CYS B 1 84 ? 1.253 -13.938 -6.566 1 93.19 84 CYS B N 1
ATOM 2606 C CA . CYS B 1 84 ? 2.521 -13.648 -7.223 1 93.19 84 CYS B CA 1
ATOM 2607 C C . CYS B 1 84 ? 3.656 -14.445 -6.59 1 93.19 84 CYS B C 1
ATOM 2609 O O . CYS B 1 84 ? 4.715 -14.609 -7.199 1 93.19 84 CYS B O 1
ATOM 2611 N N . GLN B 1 85 ? 3.387 -14.992 -5.41 1 89.62 85 GLN B N 1
ATOM 2612 C CA . GLN B 1 85 ? 4.406 -15.781 -4.734 1 89.62 85 GLN B CA 1
ATOM 2613 C C . GLN B 1 85 ? 4.133 -17.281 -4.891 1 89.62 85 GLN B C 1
ATOM 2615 O O . GLN B 1 85 ? 4.855 -18.109 -4.336 1 89.62 85 GLN B O 1
ATOM 2620 N N . LEU B 1 86 ? 3.078 -17.578 -5.516 1 92.56 86 LEU B N 1
ATOM 2621 C CA . LEU B 1 86 ? 2.729 -18.969 -5.777 1 92.56 86 LEU B CA 1
ATOM 2622 C C . LEU B 1 86 ? 3.531 -19.516 -6.953 1 92.56 86 LEU B C 1
ATOM 2624 O O . LEU B 1 86 ? 3.518 -18.953 -8.039 1 92.56 86 LEU B O 1
ATOM 2628 N N . HIS B 1 87 ? 4.258 -20.656 -6.742 1 90.62 87 HIS B N 1
ATOM 2629 C CA . HIS B 1 87 ? 5.035 -21.281 -7.805 1 90.62 87 HIS B CA 1
ATOM 2630 C C . HIS B 1 87 ? 4.305 -22.5 -8.375 1 90.62 87 HIS B C 1
ATOM 2632 O O . HIS B 1 87 ? 3.479 -23.109 -7.695 1 90.62 87 HIS B O 1
ATOM 2638 N N . LEU B 1 88 ? 4.672 -22.828 -9.594 1 95.06 88 LEU B N 1
ATOM 2639 C CA . LEU B 1 88 ? 3.938 -23.859 -10.328 1 95.06 88 LEU B CA 1
ATOM 2640 C C . LEU B 1 88 ? 4.195 -25.25 -9.734 1 95.06 88 LEU B C 1
ATOM 2642 O O . LEU B 1 88 ? 3.416 -26.172 -9.953 1 95.06 88 LEU B O 1
ATOM 2646 N N . ARG B 1 89 ? 5.266 -25.344 -8.969 1 92.31 89 ARG B N 1
ATOM 2647 C CA . ARG B 1 89 ? 5.551 -26.609 -8.297 1 92.31 89 ARG B CA 1
ATOM 2648 C C . ARG B 1 89 ? 4.449 -26.953 -7.309 1 92.31 89 ARG B C 1
ATOM 2650 O O . ARG B 1 89 ? 4.379 -28.094 -6.828 1 92.31 89 ARG B O 1
ATOM 2657 N N . SER B 1 90 ? 3.613 -26 -7.012 1 93.31 90 SER B N 1
ATOM 2658 C CA . SER B 1 90 ? 2.486 -26.219 -6.113 1 93.31 90 SER B CA 1
ATOM 2659 C C . SER B 1 90 ? 1.354 -26.953 -6.816 1 93.31 90 SER B C 1
ATOM 2661 O O . SER B 1 90 ? 0.354 -27.312 -6.191 1 93.31 90 SER B O 1
ATOM 2663 N N . PHE B 1 91 ? 1.491 -27.266 -8.109 1 96.62 91 PHE B N 1
ATOM 2664 C CA . PHE B 1 91 ? 0.476 -27.938 -8.914 1 96.62 91 PHE B CA 1
ATOM 2665 C C . PHE B 1 91 ? 1.032 -29.203 -9.539 1 96.62 91 PHE B C 1
ATOM 2667 O O . PHE B 1 91 ? 2.25 -29.375 -9.625 1 96.62 91 PHE B O 1
ATOM 2674 N N . LYS B 1 92 ? 0.12 -30.094 -10 1 96.81 92 LYS B N 1
ATOM 2675 C CA . LYS B 1 92 ? 0.514 -31.359 -10.617 1 96.81 92 LYS B CA 1
ATOM 2676 C C . LYS B 1 92 ? 0.621 -31.219 -12.133 1 96.81 92 LYS B C 1
ATOM 2678 O O . LYS B 1 92 ? -0.187 -30.531 -12.758 1 96.81 92 LYS B O 1
ATOM 2683 N N . ASN B 1 93 ? 1.615 -31.969 -12.656 1 97.19 93 ASN B N 1
ATOM 2684 C CA . ASN B 1 93 ? 1.718 -32.031 -14.109 1 97.19 93 ASN B CA 1
ATOM 2685 C C . ASN B 1 93 ? 0.427 -32.531 -14.742 1 97.19 93 ASN B C 1
ATOM 2687 O O . ASN B 1 93 ? -0.118 -33.531 -14.32 1 97.19 93 ASN B O 1
ATOM 2691 N N . GLY B 1 94 ? -0.071 -31.828 -15.695 1 97.31 94 GLY B N 1
ATOM 2692 C CA . GLY B 1 94 ? -1.273 -32.219 -16.406 1 97.31 94 GLY B CA 1
ATOM 2693 C C . GLY B 1 94 ? -2.549 -31.75 -15.742 1 97.31 94 GLY B C 1
ATOM 2694 O O . GLY B 1 94 ? -3.646 -31.969 -16.25 1 97.31 94 GLY B O 1
ATOM 2695 N N . GLU B 1 95 ? -2.461 -31.016 -14.656 1 97.19 95 GLU B N 1
ATOM 2696 C CA . GLU B 1 95 ? -3.621 -30.578 -13.883 1 97.19 95 GLU B CA 1
ATOM 2697 C C . GLU B 1 95 ? -4.371 -29.453 -14.602 1 97.19 95 GLU B C 1
ATOM 2699 O O . GLU B 1 95 ? -3.773 -28.688 -15.367 1 97.19 95 GLU B O 1
ATOM 2704 N N . THR B 1 96 ? -5.66 -29.5 -14.438 1 98.56 96 THR B N 1
ATOM 2705 C CA . THR B 1 96 ? -6.473 -28.359 -14.875 1 98.56 96 THR B CA 1
ATOM 2706 C C . THR B 1 96 ? -6.676 -27.375 -13.742 1 98.56 96 THR B C 1
ATOM 2708 O O . THR B 1 96 ? -7.133 -27.734 -12.656 1 98.56 96 THR B O 1
ATOM 2711 N N . ILE B 1 97 ? -6.285 -26.125 -13.922 1 98.62 97 ILE B N 1
ATOM 2712 C CA . ILE B 1 97 ? -6.41 -25.062 -12.93 1 98.62 97 ILE B CA 1
ATOM 2713 C C . ILE B 1 97 ? -7.504 -24.078 -13.352 1 98.62 97 ILE B C 1
ATOM 2715 O O . ILE B 1 97 ? -7.484 -23.562 -14.469 1 98.62 97 ILE B O 1
ATOM 2719 N N . ILE B 1 98 ? -8.492 -23.875 -12.492 1 98.81 98 ILE B N 1
ATOM 2720 C CA . ILE B 1 98 ? -9.547 -22.906 -12.734 1 98.81 98 ILE B CA 1
ATOM 2721 C C . ILE B 1 98 ? -9.172 -21.562 -12.102 1 98.81 98 ILE B C 1
ATOM 2723 O O . ILE B 1 98 ? -8.852 -21.5 -10.914 1 98.81 98 ILE B O 1
ATOM 2727 N N . ILE B 1 99 ? -9.117 -20.531 -12.898 1 98.81 99 ILE B N 1
ATOM 2728 C CA . ILE B 1 99 ? -8.719 -19.203 -12.445 1 98.81 99 ILE B CA 1
ATOM 2729 C C . ILE B 1 99 ? -9.875 -18.219 -12.633 1 98.81 99 ILE B C 1
ATOM 2731 O O . ILE B 1 99 ? -10.367 -18.047 -13.75 1 98.81 99 ILE B O 1
ATOM 2735 N N . GLU B 1 100 ? -10.359 -17.625 -11.586 1 98.56 100 GLU B N 1
ATOM 2736 C CA . GLU B 1 100 ? -11.492 -16.719 -11.586 1 98.56 100 GLU B CA 1
ATOM 2737 C C . GLU B 1 100 ? -11.164 -15.43 -10.828 1 98.56 100 GLU B C 1
ATOM 2739 O O . GLU B 1 100 ? -10.242 -15.406 -10.008 1 98.56 100 GLU B O 1
ATOM 2744 N N . PRO B 1 101 ? -11.812 -14.266 -11.18 1 98.25 101 PRO B N 1
ATOM 2745 C CA . PRO B 1 101 ? -11.625 -13.062 -10.375 1 98.25 101 PRO B CA 1
ATOM 2746 C C . PRO B 1 101 ? -12.172 -13.211 -8.953 1 98.25 101 PRO B C 1
ATOM 2748 O O . PRO B 1 101 ? -12.945 -14.125 -8.68 1 98.25 101 PRO B O 1
ATOM 2751 N N . PHE B 1 102 ? -11.617 -12.367 -8 1 96.69 102 PHE B N 1
ATOM 2752 C CA . PHE B 1 102 ? -12.258 -12.289 -6.695 1 96.69 102 PHE B CA 1
ATOM 2753 C C . PHE B 1 102 ? -13.734 -11.938 -6.836 1 96.69 102 PHE B C 1
ATOM 2755 O O . PHE B 1 102 ? -14.086 -10.93 -7.453 1 96.69 102 PHE B O 1
ATOM 2762 N N . ARG B 1 103 ? -14.531 -12.844 -6.371 1 86.69 103 ARG B N 1
ATOM 2763 C CA . ARG B 1 103 ? -15.961 -12.609 -6.551 1 86.69 103 ARG B CA 1
ATOM 2764 C C . ARG B 1 103 ? -16.609 -12.109 -5.262 1 86.69 103 ARG B C 1
ATOM 2766 O O . ARG B 1 103 ? -16.547 -12.781 -4.234 1 86.69 103 ARG B O 1
ATOM 2773 N N . ALA B 1 104 ? -17.125 -10.992 -5.305 1 87.75 104 ALA B N 1
ATOM 2774 C CA . ALA B 1 104 ? -17.984 -10.352 -4.305 1 87.75 104 ALA B CA 1
ATOM 2775 C C . ALA B 1 104 ? -18.828 -9.25 -4.93 1 87.75 104 ALA B C 1
ATOM 2777 O O . ALA B 1 104 ? -18.453 -8.672 -5.953 1 87.75 104 ALA B O 1
ATOM 2778 N N . ALA B 1 105 ? -19.984 -9.031 -4.316 1 87.12 105 ALA B N 1
ATOM 2779 C CA . ALA B 1 105 ? -20.859 -7.977 -4.828 1 87.12 105 ALA B CA 1
ATOM 2780 C C . ALA B 1 105 ? -20.141 -6.633 -4.828 1 87.12 105 ALA B C 1
ATOM 2782 O O . ALA B 1 105 ? -20.328 -5.82 -5.742 1 87.12 105 ALA B O 1
ATOM 2783 N N . ALA B 1 106 ? -19.297 -6.434 -3.9 1 88.75 106 ALA B N 1
ATOM 2784 C CA . ALA B 1 106 ? -18.609 -5.156 -3.742 1 88.75 106 ALA B CA 1
ATOM 2785 C C . ALA B 1 106 ? -17.375 -5.09 -4.633 1 88.75 106 ALA B C 1
ATOM 2787 O O . ALA B 1 106 ? -16.688 -4.066 -4.672 1 88.75 106 ALA B O 1
ATOM 2788 N N . PHE B 1 107 ? -17.047 -6.141 -5.348 1 93.75 107 PHE B N 1
ATOM 2789 C CA . PHE B 1 107 ? -15.922 -6.191 -6.273 1 93.75 107 PHE B CA 1
ATOM 2790 C C . PHE B 1 107 ? -16.406 -6.406 -7.703 1 93.75 107 PHE B C 1
ATOM 2792 O O . PHE B 1 107 ? -16.203 -7.473 -8.281 1 93.75 107 PHE B O 1
ATOM 2799 N N . PRO B 1 108 ? -17.047 -5.43 -8.297 1 95.12 108 PRO B N 1
ATOM 2800 C CA . PRO B 1 108 ? -17.469 -5.613 -9.688 1 95.12 108 PRO B CA 1
ATOM 2801 C C . PRO B 1 108 ? -16.297 -5.883 -10.633 1 95.12 108 PRO B C 1
ATOM 2803 O O . PRO B 1 108 ? -15.227 -5.305 -10.469 1 95.12 108 PRO B O 1
ATOM 2806 N N . ILE B 1 109 ? -16.578 -6.727 -11.586 1 96.56 109 ILE B N 1
ATOM 2807 C CA . ILE B 1 109 ? -15.547 -7.09 -12.555 1 96.56 109 ILE B CA 1
ATOM 2808 C C . ILE B 1 109 ? -15.266 -5.902 -13.469 1 96.56 109 ILE B C 1
ATOM 2810 O O . ILE B 1 109 ? -16.188 -5.254 -13.961 1 96.56 109 ILE B O 1
ATOM 2814 N N . LYS B 1 110 ? -13.961 -5.523 -13.586 1 97.44 110 LYS B N 1
ATOM 2815 C CA . LYS B 1 110 ? -13.539 -4.562 -14.602 1 97.44 110 LYS B CA 1
ATOM 2816 C C . LYS B 1 110 ? -13.281 -5.246 -15.938 1 97.44 110 LYS B C 1
ATOM 2818 O O . LYS B 1 110 ? -13.844 -4.855 -16.969 1 97.44 110 LYS B O 1
ATOM 2823 N N . LYS B 1 111 ? -12.453 -6.25 -15.938 1 98.12 111 LYS B N 1
ATOM 2824 C CA . LYS B 1 111 ? -12.133 -7.047 -17.109 1 98.12 111 LYS B CA 1
ATOM 2825 C C . LYS B 1 111 ? -11.414 -8.336 -16.734 1 98.12 111 LYS B C 1
ATOM 2827 O O . LYS B 1 111 ? -10.398 -8.297 -16.031 1 98.12 111 LYS B O 1
ATOM 2832 N N . ASP B 1 112 ? -11.953 -9.5 -17.219 1 98.44 112 ASP B N 1
ATOM 2833 C CA . ASP B 1 112 ? -11.367 -10.82 -16.984 1 98.44 112 ASP B CA 1
ATOM 2834 C C . ASP B 1 112 ? -11.125 -11.07 -15.5 1 98.44 112 ASP B C 1
ATOM 2836 O O . ASP B 1 112 ? -12.078 -11.195 -14.727 1 98.44 112 ASP B O 1
ATOM 2840 N N . LEU B 1 113 ? -9.844 -10.945 -15.031 1 98.62 113 LEU B N 1
ATOM 2841 C CA . LEU B 1 113 ? -9.531 -11.289 -13.648 1 98.62 113 LEU B CA 1
ATOM 2842 C C . LEU B 1 113 ? -9.375 -10.031 -12.797 1 98.62 113 LEU B C 1
ATOM 2844 O O . LEU B 1 113 ? -9.109 -10.109 -11.602 1 98.62 113 LEU B O 1
ATOM 2848 N N . LYS B 1 114 ? -9.539 -8.875 -13.383 1 97.94 114 LYS B N 1
ATOM 2849 C CA . LYS B 1 114 ? -9.422 -7.594 -12.695 1 97.94 114 LYS B CA 1
ATOM 2850 C C . LYS B 1 114 ? -10.766 -7.184 -12.086 1 97.94 114 LYS B C 1
ATOM 2852 O O . LYS B 1 114 ? -11.797 -7.215 -12.758 1 97.94 114 LYS B O 1
ATOM 2857 N N . VAL B 1 115 ? -10.773 -6.809 -10.859 1 97.44 115 VAL B N 1
ATOM 2858 C CA . VAL B 1 115 ? -11.984 -6.348 -10.188 1 97.44 115 VAL B CA 1
ATOM 2859 C C . VAL B 1 115 ? -11.773 -4.938 -9.648 1 97.44 115 VAL B C 1
ATOM 2861 O O . VAL B 1 115 ? -10.633 -4.484 -9.5 1 97.44 115 VAL B O 1
ATOM 2864 N N . ASP B 1 116 ? -12.828 -4.254 -9.453 1 96.31 116 ASP B N 1
ATOM 2865 C CA . ASP B 1 116 ? -12.805 -2.938 -8.82 1 96.31 116 ASP B CA 1
ATOM 2866 C C . ASP B 1 116 ? -12.867 -3.055 -7.297 1 96.31 116 ASP B C 1
ATOM 2868 O O . ASP B 1 116 ? -13.891 -3.467 -6.75 1 96.31 116 ASP B O 1
ATOM 2872 N N . ARG B 1 117 ? -11.789 -2.643 -6.582 1 95.62 117 ARG B N 1
ATOM 2873 C CA . ARG B 1 117 ? -11.742 -2.73 -5.129 1 95.62 117 ARG B CA 1
ATOM 2874 C C . ARG B 1 117 ? -11.828 -1.347 -4.492 1 95.62 117 ARG B C 1
ATOM 2876 O O . ARG B 1 117 ? -11.414 -1.157 -3.346 1 95.62 117 ARG B O 1
ATOM 2883 N N . SER B 1 118 ? -12.383 -0.329 -5.199 1 94.62 118 SER B N 1
ATOM 2884 C CA . SER B 1 118 ? -12.422 1.054 -4.734 1 94.62 118 SER B CA 1
ATOM 2885 C C . SER B 1 118 ? -13.258 1.189 -3.471 1 94.62 118 SER B C 1
ATOM 2887 O O . SER B 1 118 ? -13.117 2.158 -2.723 1 94.62 118 SER B O 1
ATOM 2889 N N . ALA B 1 119 ? -14.164 0.236 -3.232 1 95.56 119 ALA B N 1
ATOM 2890 C CA . ALA B 1 119 ? -14.93 0.223 -1.991 1 95.56 119 ALA B CA 1
ATOM 2891 C C . ALA B 1 119 ? -14.008 0.205 -0.775 1 95.56 119 ALA B C 1
ATOM 2893 O O . ALA B 1 119 ? -14.312 0.824 0.248 1 95.56 119 ALA B O 1
ATOM 2894 N N . LEU B 1 120 ? -12.891 -0.524 -0.875 1 96.44 120 LEU B N 1
ATOM 2895 C CA . LEU B 1 120 ? -11.938 -0.593 0.226 1 96.44 120 LEU B CA 1
ATOM 2896 C C . LEU B 1 120 ? -11.305 0.771 0.482 1 96.44 120 LEU B C 1
ATOM 2898 O O . LEU B 1 120 ? -11.125 1.171 1.634 1 96.44 120 LEU B O 1
ATOM 2902 N N . ASP B 1 121 ? -10.992 1.465 -0.555 1 92.56 121 ASP B N 1
ATOM 2903 C CA . ASP B 1 121 ? -10.43 2.807 -0.43 1 92.56 121 ASP B CA 1
ATOM 2904 C C . ASP B 1 121 ? -11.422 3.754 0.242 1 92.56 121 ASP B C 1
ATOM 2906 O O . ASP B 1 121 ? -11.039 4.59 1.062 1 92.56 121 ASP B O 1
ATOM 2910 N N . ARG B 1 122 ? -12.664 3.684 -0.154 1 93.88 122 ARG B N 1
ATOM 2911 C CA . ARG B 1 122 ? -13.688 4.539 0.43 1 93.88 122 ARG B CA 1
ATOM 2912 C C . ARG B 1 122 ? -13.852 4.262 1.92 1 93.88 122 ARG B C 1
ATOM 2914 O O . ARG B 1 122 ? -14.062 5.184 2.711 1 93.88 122 ARG B O 1
ATOM 2921 N N . ILE B 1 123 ? -13.719 3.018 2.307 1 95.62 123 ILE B N 1
ATOM 2922 C CA . ILE B 1 123 ? -13.781 2.672 3.723 1 95.62 123 ILE B CA 1
ATOM 2923 C C . ILE B 1 123 ? -12.633 3.342 4.469 1 95.62 123 ILE B C 1
ATOM 2925 O O . ILE B 1 123 ? -12.844 3.984 5.504 1 95.62 123 ILE B O 1
ATOM 2929 N N . ILE B 1 124 ? -11.43 3.266 3.965 1 93.75 124 ILE B N 1
ATOM 2930 C CA . ILE B 1 124 ? -10.258 3.859 4.602 1 93.75 124 ILE B CA 1
ATOM 2931 C C . ILE B 1 124 ? -10.445 5.371 4.707 1 93.75 124 ILE B C 1
ATOM 2933 O O . ILE B 1 124 ? -10.25 5.953 5.777 1 93.75 124 ILE B O 1
ATOM 2937 N N . SER B 1 125 ? -10.875 5.992 3.635 1 89.56 125 SER B N 1
ATOM 2938 C CA . SER B 1 125 ? -11.008 7.441 3.572 1 89.56 125 SER B CA 1
ATOM 2939 C C . SER B 1 125 ? -12.047 7.945 4.57 1 89.56 125 SER B C 1
ATOM 2941 O O . SER B 1 125 ? -11.938 9.062 5.078 1 89.56 125 SER B O 1
ATOM 2943 N N . SER B 1 126 ? -13.016 7.137 4.852 1 91.81 126 SER B N 1
ATOM 2944 C CA . SER B 1 126 ? -14.094 7.535 5.75 1 91.81 126 SER B CA 1
ATOM 2945 C C . SER B 1 126 ? -13.609 7.641 7.188 1 91.81 126 SER B C 1
ATOM 2947 O O . SER B 1 126 ? -14.289 8.219 8.039 1 91.81 126 SER B O 1
ATOM 2949 N N . GLY B 1 127 ? -12.438 7.031 7.43 1 86.88 127 GLY B N 1
ATOM 2950 C CA . GLY B 1 127 ? -11.898 7.082 8.781 1 86.88 127 GLY B CA 1
ATOM 2951 C C . GLY B 1 127 ? -11.367 8.453 9.156 1 86.88 127 GLY B C 1
ATOM 2952 O O . GLY B 1 127 ? -11.023 8.688 10.32 1 86.88 127 GLY B O 1
ATOM 2953 N N . GLY B 1 128 ? -11.078 9.305 8.141 1 73.06 128 GLY B N 1
ATOM 2954 C CA . GLY B 1 128 ? -10.484 10.609 8.359 1 73.06 128 GLY B CA 1
ATOM 2955 C C . GLY B 1 128 ? -11.438 11.594 9.016 1 73.06 128 GLY B C 1
ATOM 2956 O O . GLY B 1 128 ? -12.586 11.258 9.305 1 73.06 128 GLY B O 1
ATOM 2957 N N . PHE B 1 129 ? -10.781 12.883 9.461 1 55.78 129 PHE B N 1
ATOM 2958 C CA . PHE B 1 129 ? -11.336 13.93 10.312 1 55.78 129 PHE B CA 1
ATOM 2959 C C . PHE B 1 129 ? -12.57 14.547 9.68 1 55.78 129 PHE B C 1
ATOM 2961 O O . PHE B 1 129 ? -12.555 14.898 8.5 1 55.78 129 PHE B O 1
ATOM 2968 N N . VAL B 1 130 ? -13.742 14.031 9.766 1 45.53 130 VAL B N 1
ATOM 2969 C CA . VAL B 1 130 ? -14.789 15.031 9.586 1 45.53 130 VAL B CA 1
ATOM 2970 C C . VAL B 1 130 ? -14.602 16.156 10.602 1 45.53 130 VAL B C 1
ATOM 2972 O O . VAL B 1 130 ? -14.336 15.906 11.773 1 45.53 130 VAL B O 1
ATOM 2975 N N . SER B 1 131 ? -14.133 17.297 10.125 1 39.31 131 SER B N 1
ATOM 2976 C CA . SER B 1 131 ? -14.117 18.484 10.969 1 39.31 131 SER B CA 1
ATOM 2977 C C . SER B 1 131 ? -15.273 18.484 11.953 1 39.31 131 SER B C 1
ATOM 2979 O O . SER B 1 131 ? -16.406 18.844 11.609 1 39.31 131 SER B O 1
ATOM 2981 N N . VAL B 1 132 ? -15.711 17.391 12.484 1 36.5 132 VAL B N 1
ATOM 2982 C CA . VAL B 1 132 ? -16.781 17.672 13.438 1 36.5 132 VAL B CA 1
ATOM 2983 C C . VAL B 1 132 ? -16.328 18.75 14.414 1 36.5 132 VAL B C 1
ATOM 2985 O O . VAL B 1 132 ? -15.141 18.891 14.695 1 36.5 132 VAL B O 1
ATOM 2988 N N . ASN B 1 133 ? -17.109 19.828 14.57 1 32.03 133 ASN B N 1
ATOM 2989 C CA . ASN B 1 133 ? -17.203 20.719 15.719 1 32.03 133 ASN B CA 1
ATOM 2990 C C . ASN B 1 133 ? -16.828 20 17.016 1 32.03 133 ASN B C 1
ATOM 2992 O O . ASN B 1 133 ? -17.5 19.047 17.422 1 32.03 133 ASN B O 1
ATOM 2996 N N . THR B 1 134 ? -15.57 19.922 17.344 1 34 134 THR B N 1
ATOM 2997 C CA . THR B 1 134 ? -15.008 19.5 18.625 1 34 134 THR B CA 1
ATOM 2998 C C . THR B 1 134 ? -15.867 19.984 19.781 1 34 134 THR B C 1
ATOM 3000 O O . THR B 1 134 ? -15.836 21.156 20.141 1 34 134 THR B O 1
ATOM 3003 N N . GLY B 1 135 ? -17.109 19.703 19.938 1 29.89 135 GLY B N 1
ATOM 3004 C CA . GLY B 1 135 ? -17.406 20 21.328 1 29.89 135 GLY B CA 1
ATOM 3005 C C . GLY B 1 135 ? -16.344 19.5 22.281 1 29.89 135 GLY B C 1
ATOM 3006 O O . GLY B 1 135 ? -15.25 19.125 21.859 1 29.89 135 GLY B O 1
ATOM 3007 N N . GLN B 1 136 ? -16.844 18.719 23.469 1 30.88 136 GLN B N 1
ATOM 3008 C CA . GLN B 1 136 ? -16.234 18.516 24.781 1 30.88 136 GLN B CA 1
ATOM 3009 C C . GLN B 1 136 ? -14.992 17.625 24.688 1 30.88 136 GLN B C 1
ATOM 3011 O O . GLN B 1 136 ? -14.914 16.766 23.812 1 30.88 136 GLN B O 1
ATOM 3016 N N . ALA B 1 137 ? -13.789 17.969 25.328 1 32.19 137 ALA B N 1
ATOM 3017 C CA . ALA B 1 137 ? -12.516 17.328 25.656 1 32.19 137 ALA B CA 1
ATOM 3018 C C . ALA B 1 137 ? -12.711 15.844 25.953 1 32.19 137 ALA B C 1
ATOM 3020 O O . ALA B 1 137 ? -13.477 15.477 26.828 1 32.19 137 ALA B O 1
ATOM 3021 N N . PRO B 1 138 ? -12.594 14.906 25.047 1 35.75 138 PRO B N 1
ATOM 3022 C CA . PRO B 1 138 ? -12.797 13.531 25.5 1 35.75 138 PRO B CA 1
ATOM 3023 C C . PRO B 1 138 ? -11.969 13.188 26.734 1 35.75 138 PRO B C 1
ATOM 3025 O O . PRO B 1 138 ? -10.93 13.805 26.969 1 35.75 138 PRO B O 1
ATOM 3028 N N . ASP B 1 139 ? -12.547 12.688 27.781 1 30.39 139 ASP B N 1
ATOM 3029 C CA . ASP B 1 139 ? -11.922 12.141 28.969 1 30.39 139 ASP B CA 1
ATOM 3030 C C . ASP B 1 139 ? -10.734 11.25 28.625 1 30.39 139 ASP B C 1
ATOM 3032 O O . ASP B 1 139 ? -10.82 10.43 27.703 1 30.39 139 ASP B O 1
ATOM 3036 N N . ALA B 1 140 ? -9.422 11.625 28.938 1 32.38 140 ALA B N 1
ATOM 3037 C CA . ALA B 1 140 ? -8.117 10.953 28.953 1 32.38 140 ALA B CA 1
ATOM 3038 C C . ALA B 1 140 ? -8.258 9.508 29.422 1 32.38 140 ALA B C 1
ATOM 3040 O O . ALA B 1 140 ? -7.828 9.164 30.531 1 32.38 140 ALA B O 1
ATOM 3041 N N . THR B 1 141 ? -9.375 8.789 29.312 1 30.75 141 THR B N 1
ATOM 3042 C CA . THR B 1 141 ? -9.156 7.43 29.812 1 30.75 141 THR B CA 1
ATOM 3043 C C . THR B 1 141 ? -8.172 6.68 28.922 1 30.75 141 THR B C 1
ATOM 3045 O O . THR B 1 141 ? -8.5 6.301 27.797 1 30.75 141 THR B O 1
ATOM 3048 N N . SER B 1 142 ? -6.879 6.965 29 1 34.78 142 SER B N 1
ATOM 3049 C CA . SER B 1 142 ? -5.734 6.242 28.453 1 34.78 142 SER B CA 1
ATOM 3050 C C . SER B 1 142 ? -5.855 4.742 28.703 1 34.78 142 SER B C 1
ATOM 3052 O O . SER B 1 142 ? -5.715 4.285 29.828 1 34.78 142 SER B O 1
ATOM 3054 N N . ILE B 1 143 ? -6.73 4.117 28.219 1 32.62 143 ILE B N 1
ATOM 3055 C CA . ILE B 1 143 ? -6.469 2.693 28.391 1 32.62 143 ILE B CA 1
ATOM 3056 C C . ILE B 1 143 ? -5.055 2.371 27.922 1 32.62 143 ILE B C 1
ATOM 3058 O O . ILE B 1 143 ? -4.715 2.6 26.75 1 32.62 143 ILE B O 1
ATOM 3062 N N . ALA B 1 144 ? -4.117 2.15 28.797 1 33.5 144 ALA B N 1
ATOM 3063 C CA . ALA B 1 144 ? -2.758 1.651 28.609 1 33.5 144 ALA B CA 1
ATOM 3064 C C . ALA B 1 144 ? -2.721 0.555 27.547 1 33.5 144 ALA B C 1
ATOM 3066 O O . ALA B 1 144 ? -3.395 -0.47 27.688 1 33.5 144 ALA B O 1
ATOM 3067 N N . VAL B 1 145 ? -2.518 0.881 26.312 1 39.47 145 VAL B N 1
ATOM 3068 C CA . VAL B 1 145 ? -2.227 -0.141 25.312 1 39.47 145 VAL B CA 1
ATOM 3069 C C . VAL B 1 145 ? -1.151 -1.089 25.844 1 39.47 145 VAL B C 1
ATOM 3071 O O . VAL B 1 145 ? -0.023 -0.67 26.109 1 39.47 145 VAL B O 1
ATOM 3074 N N . THR B 1 146 ? -1.532 -2.17 26.469 1 40.84 146 THR B N 1
ATOM 3075 C CA . THR B 1 146 ? -0.601 -3.195 26.922 1 40.84 146 THR B CA 1
ATOM 3076 C C . THR B 1 146 ? 0.272 -3.688 25.766 1 40.84 146 THR B C 1
ATOM 3078 O O . THR B 1 146 ? -0.06 -3.48 24.594 1 40.84 146 THR B O 1
ATOM 3081 N N . HIS B 1 147 ? 1.519 -4.062 26.078 1 41.56 147 HIS B N 1
ATOM 3082 C CA . HIS B 1 147 ? 2.498 -4.641 25.156 1 41.56 147 HIS B CA 1
ATOM 3083 C C . HIS B 1 147 ? 1.835 -5.59 24.172 1 41.56 147 HIS B C 1
ATOM 3085 O O . HIS B 1 147 ? 2.172 -5.594 22.984 1 41.56 147 HIS B O 1
ATOM 3091 N N . GLN B 1 148 ? 0.998 -6.457 24.625 1 44.31 148 GLN B N 1
ATOM 3092 C CA . GLN B 1 148 ? 0.258 -7.383 23.766 1 44.31 148 GLN B CA 1
ATOM 3093 C C . GLN B 1 148 ? -0.587 -6.629 22.75 1 44.31 148 GLN B C 1
ATOM 3095 O O . GLN B 1 148 ? -0.671 -7.035 21.578 1 44.31 148 GLN B O 1
ATOM 3100 N N . THR B 1 149 ? -1.027 -5.512 23.172 1 47.81 149 THR B N 1
ATOM 3101 C CA . THR B 1 149 ? -1.871 -4.719 22.297 1 47.81 149 THR B CA 1
ATOM 3102 C C . THR B 1 149 ? -1.044 -4.094 21.172 1 47.81 149 THR B C 1
ATOM 3104 O O . THR B 1 149 ? -1.487 -4.035 20.031 1 47.81 149 THR B O 1
ATOM 3107 N N . ALA B 1 150 ? 0.137 -3.795 21.609 1 49.94 150 ALA B N 1
ATOM 3108 C CA . ALA B 1 150 ? 1.021 -3.195 20.625 1 49.94 150 ALA B CA 1
ATOM 3109 C C . ALA B 1 150 ? 1.431 -4.219 19.562 1 49.94 150 ALA B C 1
ATOM 3111 O O . ALA B 1 150 ? 1.44 -3.914 18.359 1 49.94 150 ALA B O 1
ATOM 3112 N N . GLU B 1 151 ? 1.8 -5.484 19.984 1 55.38 151 GLU B N 1
ATOM 3113 C CA . GLU B 1 151 ? 2.158 -6.547 19.047 1 55.38 151 GLU B CA 1
ATOM 3114 C C . GLU B 1 151 ? 1.015 -6.836 18.078 1 55.38 151 GLU B C 1
ATOM 3116 O O . GLU B 1 151 ? 1.237 -6.996 16.891 1 55.38 151 GLU B O 1
ATOM 3121 N N . GLU B 1 152 ? -0.15 -6.871 18.688 1 56.16 152 GLU B N 1
ATOM 3122 C CA . GLU B 1 152 ? -1.334 -7.164 17.891 1 56.16 152 GLU B CA 1
ATOM 3123 C C . GLU B 1 152 ? -1.635 -6.031 16.922 1 56.16 152 GLU B C 1
ATOM 3125 O O . GLU B 1 152 ? -2.072 -6.273 15.789 1 56.16 152 GLU B O 1
ATOM 3130 N N . ALA B 1 153 ? -1.321 -4.891 17.312 1 57.97 153 ALA B N 1
ATOM 3131 C CA . ALA B 1 153 ? -1.57 -3.742 16.453 1 57.97 153 ALA B CA 1
ATOM 3132 C C . ALA B 1 153 ? -0.582 -3.707 15.281 1 57.97 153 ALA B C 1
ATOM 3134 O O . ALA B 1 153 ? -0.954 -3.389 14.156 1 57.97 153 ALA B O 1
ATOM 3135 N N . PHE B 1 154 ? 0.532 -4.301 15.547 1 65.44 154 PHE B N 1
ATOM 3136 C CA . PHE B 1 154 ? 1.519 -4.285 14.477 1 65.44 154 PHE B CA 1
ATOM 3137 C C . PHE B 1 154 ? 1.18 -5.328 13.414 1 65.44 154 PHE B C 1
ATOM 3139 O O . PHE B 1 154 ? 1.412 -5.105 12.227 1 65.44 154 PHE B O 1
ATOM 3146 N N . ASP B 1 155 ? 0.398 -6.32 13.93 1 77.62 155 ASP B N 1
ATOM 3147 C CA . ASP B 1 155 ? -0.058 -7.324 12.969 1 77.62 155 ASP B CA 1
ATOM 3148 C C . ASP B 1 155 ? -1.092 -6.738 12.016 1 77.62 155 ASP B C 1
ATOM 3150 O O . ASP B 1 155 ? -1.127 -7.102 10.836 1 77.62 155 ASP B O 1
ATOM 3154 N N . SER B 1 156 ? -1.751 -5.688 12.484 1 85.06 156 SER B N 1
ATOM 3155 C CA . SER B 1 156 ? -2.805 -5.102 11.664 1 85.06 156 SER B CA 1
ATOM 3156 C C . SER B 1 156 ? -2.221 -4.246 10.539 1 85.06 156 SER B C 1
ATOM 3158 O O . SER B 1 156 ? -2.834 -4.102 9.484 1 85.06 156 SER B O 1
ATOM 3160 N N . ALA B 1 157 ? -1.033 -3.824 10.797 1 87.06 157 ALA B N 1
ATOM 3161 C CA . ALA B 1 157 ? -0.365 -2.988 9.805 1 87.06 157 ALA B CA 1
ATOM 3162 C C . ALA B 1 157 ? 0.104 -3.82 8.617 1 87.06 157 ALA B C 1
ATOM 3164 O O . ALA B 1 157 ? 0.445 -3.273 7.562 1 87.06 157 ALA B O 1
ATOM 3165 N N . ALA B 1 158 ? 0.027 -5.105 8.789 1 88.38 158 ALA B N 1
ATOM 3166 C CA . ALA B 1 158 ? 0.489 -6.008 7.738 1 88.38 158 ALA B CA 1
ATOM 3167 C C . ALA B 1 158 ? -0.589 -6.211 6.68 1 88.38 158 ALA B C 1
ATOM 3169 O O . ALA B 1 158 ? -0.32 -6.762 5.609 1 88.38 158 ALA B O 1
ATOM 3170 N N . CYS B 1 159 ? -1.825 -5.746 6.957 1 93.38 159 CYS B N 1
ATOM 3171 C CA . CYS B 1 159 ? -2.889 -5.879 5.969 1 93.38 159 CYS B CA 1
ATOM 3172 C C . CYS B 1 159 ? -2.549 -5.117 4.691 1 93.38 159 CYS B C 1
ATOM 3174 O O . CYS B 1 159 ? -2.375 -3.898 4.723 1 93.38 159 CYS B O 1
ATOM 3176 N N . ILE B 1 160 ? -2.535 -5.848 3.615 1 92.5 160 ILE B N 1
ATOM 3177 C CA . ILE B 1 160 ? -2.123 -5.23 2.359 1 92.5 160 ILE B CA 1
ATOM 3178 C C . ILE B 1 160 ? -3.355 -4.895 1.521 1 92.5 160 ILE B C 1
ATOM 3180 O O . ILE B 1 160 ? -3.232 -4.48 0.366 1 92.5 160 ILE B O 1
ATOM 3184 N N . GLY B 1 161 ? -4.559 -5.164 2.059 1 95.81 161 GLY B N 1
ATOM 3185 C CA . GLY B 1 161 ? -5.797 -4.793 1.395 1 95.81 161 GLY B CA 1
ATOM 3186 C C . GLY B 1 161 ? -6.047 -5.57 0.116 1 95.81 161 GLY B C 1
ATOM 3187 O O . GLY B 1 161 ? -6.598 -5.031 -0.848 1 95.81 161 GLY B O 1
ATOM 3188 N N . CYS B 1 162 ? -5.66 -6.77 0.028 1 97.06 162 CYS B N 1
ATOM 3189 C CA . CYS B 1 162 ? -5.762 -7.531 -1.213 1 97.06 162 CYS B CA 1
ATOM 3190 C C . CYS B 1 162 ? -7.199 -7.957 -1.479 1 97.06 162 CYS B C 1
ATOM 3192 O O . CYS B 1 162 ? -7.574 -8.211 -2.623 1 97.06 162 CYS B O 1
ATOM 3194 N N . GLY B 1 163 ? -8 -8.164 -0.374 1 97.75 163 GLY B N 1
ATOM 3195 C CA . GLY B 1 163 ? -9.398 -8.516 -0.581 1 97.75 163 GLY B CA 1
ATOM 3196 C C . GLY B 1 163 ? -9.656 -10.008 -0.502 1 97.75 163 GLY B C 1
ATOM 3197 O O . GLY B 1 163 ? -10.797 -10.453 -0.671 1 97.75 163 GLY B O 1
ATOM 3198 N N . ALA B 1 164 ? -8.664 -10.789 -0.226 1 98 164 ALA B N 1
ATOM 3199 C CA . ALA B 1 164 ? -8.844 -12.234 -0.119 1 98 164 ALA B CA 1
ATOM 3200 C C . ALA B 1 164 ? -9.875 -12.578 0.953 1 98 164 ALA B C 1
ATOM 3202 O O . ALA B 1 164 ? -10.664 -13.516 0.788 1 98 164 ALA B O 1
ATOM 3203 N N . CYS B 1 165 ? -9.875 -11.82 2.047 1 97.5 165 CYS B N 1
ATOM 3204 C CA . CYS B 1 165 ? -10.797 -12.062 3.148 1 97.5 165 CYS B CA 1
ATOM 3205 C C . CYS B 1 165 ? -12.242 -11.891 2.689 1 97.5 165 CYS B C 1
ATOM 3207 O O . CYS B 1 165 ? -13.133 -12.609 3.152 1 97.5 165 CYS B O 1
ATOM 3209 N N . ILE B 1 166 ? -12.5 -11 1.792 1 97.81 166 ILE B N 1
ATOM 3210 C CA . ILE B 1 166 ? -13.836 -10.75 1.268 1 97.81 166 ILE B CA 1
ATOM 3211 C C . ILE B 1 166 ? -14.203 -11.836 0.256 1 97.81 166 ILE B C 1
ATOM 3213 O O . ILE B 1 166 ? -15.305 -12.398 0.312 1 97.81 166 ILE B O 1
ATOM 3217 N N . ALA B 1 167 ? -13.258 -12.156 -0.628 1 97.06 167 ALA B N 1
ATOM 3218 C CA . ALA B 1 167 ? -13.5 -13.109 -1.712 1 97.06 167 ALA B CA 1
ATOM 3219 C C . ALA B 1 167 ? -13.781 -14.508 -1.164 1 97.06 167 ALA B C 1
ATOM 3221 O O . ALA B 1 167 ? -14.555 -15.266 -1.749 1 97.06 167 ALA B O 1
ATOM 3222 N N . THR B 1 168 ? -13.195 -14.844 -0.02 1 96.88 168 THR B N 1
ATOM 3223 C CA . THR B 1 168 ? -13.336 -16.188 0.538 1 96.88 168 THR B CA 1
ATOM 3224 C C . THR B 1 168 ? -14.586 -16.281 1.411 1 96.88 168 THR B C 1
ATOM 3226 O O . THR B 1 168 ? -15.109 -17.375 1.645 1 96.88 168 THR B O 1
ATOM 3229 N N . CYS B 1 169 ? -15.031 -15.195 1.904 1 96.31 169 CYS B N 1
ATOM 3230 C CA . CYS B 1 169 ? -16.156 -15.164 2.834 1 96.31 169 CYS B CA 1
ATOM 3231 C C . CYS B 1 169 ? -17.453 -15.516 2.125 1 96.31 169 CYS B C 1
ATOM 3233 O O . CYS B 1 169 ? -17.75 -14.969 1.061 1 96.31 169 CYS B O 1
ATOM 3235 N N . LYS B 1 170 ? -18.234 -16.344 2.701 1 93.88 170 LYS B N 1
ATOM 3236 C CA . LYS B 1 170 ? -19.516 -16.75 2.104 1 93.88 170 LYS B CA 1
ATOM 3237 C C . LYS B 1 170 ? -20.438 -15.555 1.933 1 93.88 170 LYS B C 1
ATOM 3239 O O . LYS B 1 170 ? -21.25 -15.523 1.003 1 93.88 170 LYS B O 1
ATOM 3244 N N . ASN B 1 171 ? -20.312 -14.578 2.816 1 94.94 171 ASN B N 1
ATOM 3245 C CA . ASN B 1 171 ? -21.172 -13.406 2.773 1 94.94 171 ASN B CA 1
ATOM 3246 C C . ASN B 1 171 ? -20.516 -12.242 2.045 1 94.94 171 ASN B C 1
ATOM 3248 O O . ASN B 1 171 ? -21.156 -11.219 1.794 1 94.94 171 ASN B O 1
ATOM 3252 N N . GLY B 1 172 ? -19.203 -12.398 1.685 1 96.12 172 GLY B N 1
ATOM 3253 C CA . GLY B 1 172 ? -18.484 -11.273 1.108 1 96.12 172 GLY B CA 1
ATOM 3254 C C . GLY B 1 172 ? -18.297 -10.125 2.082 1 96.12 172 GLY B C 1
ATOM 3255 O O . GLY B 1 172 ? -18.422 -8.961 1.707 1 96.12 172 GLY B O 1
ATOM 3256 N N . SER B 1 173 ? -18.047 -10.469 3.348 1 96.75 173 SER B N 1
ATOM 3257 C CA . SER B 1 173 ? -17.922 -9.453 4.391 1 96.75 173 SER B CA 1
ATOM 3258 C C . SER B 1 173 ? -16.547 -8.797 4.348 1 96.75 173 SER B C 1
ATOM 3260 O O . SER B 1 173 ? -15.531 -9.469 4.133 1 96.75 173 SER B O 1
ATOM 3262 N N . ALA B 1 174 ? -16.547 -7.461 4.605 1 97.69 174 ALA B N 1
ATOM 3263 C CA . ALA B 1 174 ? -15.289 -6.715 4.656 1 97.69 174 ALA B CA 1
ATOM 3264 C C . ALA B 1 174 ? -14.844 -6.488 6.098 1 97.69 174 ALA B C 1
ATOM 3266 O O . ALA B 1 174 ? -14.031 -5.602 6.371 1 97.69 174 ALA B O 1
ATOM 3267 N N . ALA B 1 175 ? -15.352 -7.309 7.039 1 97.69 175 ALA B N 1
ATOM 3268 C CA . ALA B 1 175 ? -15.133 -7.086 8.469 1 97.69 175 ALA B CA 1
ATOM 3269 C C . ALA B 1 175 ? -13.656 -7.211 8.812 1 97.69 175 ALA B C 1
ATOM 3271 O O . ALA B 1 175 ? -13.117 -6.398 9.57 1 97.69 175 ALA B O 1
ATOM 3272 N N . LEU B 1 176 ? -12.977 -8.203 8.289 1 97.56 176 LEU B N 1
ATOM 3273 C CA . LEU B 1 176 ? -11.57 -8.383 8.633 1 97.56 176 LEU B CA 1
ATOM 3274 C C . LEU B 1 176 ? -10.727 -7.23 8.109 1 97.56 176 LEU B C 1
ATOM 3276 O O . LEU B 1 176 ? -9.891 -6.688 8.836 1 97.56 176 LEU B O 1
ATOM 3280 N N . PHE B 1 177 ? -10.922 -6.848 6.867 1 97.69 177 PHE B N 1
ATOM 3281 C CA . PHE B 1 177 ? -10.211 -5.723 6.281 1 97.69 177 PHE B CA 1
ATOM 3282 C C . PHE B 1 177 ? -10.438 -4.449 7.086 1 97.69 177 PHE B C 1
ATOM 3284 O O . PHE B 1 177 ? -9.484 -3.785 7.496 1 97.69 177 PHE B O 1
ATOM 3291 N N . THR B 1 178 ? -11.711 -4.125 7.285 1 97.69 178 THR B N 1
ATOM 3292 C CA . THR B 1 178 ? -12.078 -2.889 7.969 1 97.69 178 THR B CA 1
ATOM 3293 C C . THR B 1 178 ? -11.492 -2.857 9.375 1 97.69 178 THR B C 1
ATOM 3295 O O . THR B 1 178 ? -10.898 -1.856 9.781 1 97.69 178 THR B O 1
ATOM 3298 N N . SER B 1 179 ? -11.602 -3.971 10.055 1 96.62 179 SER B N 1
ATOM 3299 C CA . SER B 1 179 ? -11.109 -4.043 11.43 1 96.62 179 SER B CA 1
ATOM 3300 C C . SER B 1 179 ? -9.594 -3.916 11.477 1 96.62 179 SER B C 1
ATOM 3302 O O . SER B 1 179 ? -9.047 -3.289 12.383 1 96.62 179 SER B O 1
ATOM 3304 N N . ALA B 1 180 ? -8.922 -4.512 10.508 1 95.12 180 ALA B N 1
ATOM 3305 C CA . ALA B 1 180 ? -7.465 -4.406 10.445 1 95.12 180 ALA B CA 1
ATOM 3306 C C . ALA B 1 180 ? -7.023 -2.959 10.242 1 95.12 180 ALA B C 1
ATOM 3308 O O . ALA B 1 180 ? -6.082 -2.49 10.883 1 95.12 180 ALA B O 1
ATOM 3309 N N . LYS B 1 181 ? -7.711 -2.283 9.344 1 94.44 181 LYS B N 1
ATOM 3310 C CA . LYS B 1 181 ? -7.344 -0.902 9.047 1 94.44 181 LYS B CA 1
ATOM 3311 C C . LYS B 1 181 ? -7.652 0.012 10.234 1 94.44 181 LYS B C 1
ATOM 3313 O O . LYS B 1 181 ? -6.879 0.917 10.547 1 94.44 181 LYS B O 1
ATOM 3318 N N . ILE B 1 182 ? -8.773 -0.236 10.922 1 93.38 182 ILE B N 1
ATOM 3319 C CA . ILE B 1 182 ? -9.102 0.522 12.125 1 93.38 182 ILE B CA 1
ATOM 3320 C C . ILE B 1 182 ? -8 0.325 13.172 1 93.38 182 ILE B C 1
ATOM 3322 O O . ILE B 1 182 ? -7.52 1.292 13.766 1 93.38 182 ILE B O 1
ATOM 3326 N N . SER B 1 183 ? -7.613 -0.945 13.367 1 90.62 183 SER B N 1
ATOM 3327 C CA . SER B 1 183 ? -6.574 -1.269 14.344 1 90.62 183 SER B CA 1
ATOM 3328 C C . SER B 1 183 ? -5.242 -0.636 13.953 1 90.62 183 SER B C 1
ATOM 3330 O O . SER B 1 183 ? -4.516 -0.131 14.812 1 90.62 183 SER B O 1
ATOM 3332 N N . HIS B 1 184 ? -4.93 -0.667 12.664 1 88.19 184 HIS B N 1
ATOM 3333 C CA . HIS B 1 184 ? -3.707 -0.043 12.18 1 88.19 184 HIS B CA 1
ATOM 3334 C C . HIS B 1 184 ? -3.701 1.456 12.453 1 88.19 1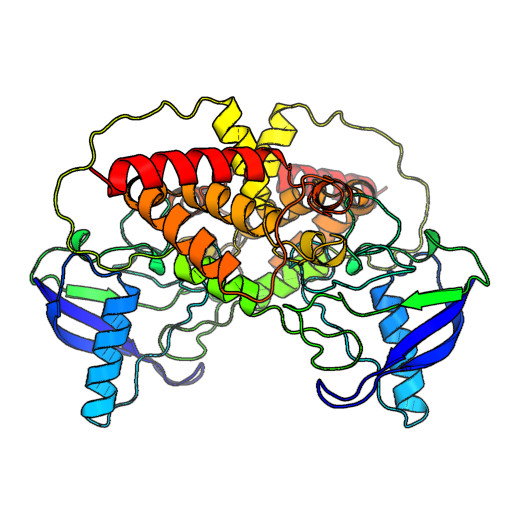84 HIS B C 1
ATOM 3336 O O . HIS B 1 184 ? -2.727 1.989 12.992 1 88.19 184 HIS B O 1
ATOM 3342 N N . MET B 1 185 ? -4.801 2.135 12.141 1 86.31 185 MET B N 1
ATOM 3343 C CA . MET B 1 185 ? -4.895 3.586 12.281 1 86.31 185 MET B CA 1
ATOM 3344 C C . MET B 1 185 ? -4.902 3.996 13.75 1 86.31 185 MET B C 1
ATOM 3346 O O . MET B 1 185 ? -4.5 5.113 14.086 1 86.31 185 MET B O 1
ATOM 3350 N N . ALA B 1 186 ? -5.352 3.062 14.586 1 82.94 186 ALA B N 1
ATOM 3351 C CA . ALA B 1 186 ? -5.367 3.34 16.016 1 82.94 186 ALA B CA 1
ATOM 3352 C C . ALA B 1 186 ? -3.949 3.418 16.578 1 82.94 186 ALA B C 1
ATOM 3354 O O . ALA B 1 186 ? -3.73 3.975 17.656 1 82.94 186 ALA B O 1
ATOM 3355 N N . LEU B 1 187 ? -2.992 2.846 15.844 1 76.81 187 LEU B N 1
ATOM 3356 C CA . LEU B 1 187 ? -1.597 2.844 16.266 1 76.81 187 LEU B CA 1
ATOM 3357 C C . LEU B 1 187 ? -0.933 4.184 15.969 1 76.81 187 LEU B C 1
ATOM 3359 O O . LEU B 1 187 ? 0.136 4.484 16.5 1 76.81 187 LEU B O 1
ATOM 3363 N N . LEU B 1 188 ? -1.569 4.992 15.117 1 77.56 188 LEU B N 1
ATOM 3364 C CA . LEU B 1 188 ? -0.988 6.273 14.734 1 77.56 188 LEU B CA 1
ATOM 3365 C C . LEU B 1 188 ? -1.229 7.324 15.812 1 77.56 188 LEU B C 1
ATOM 3367 O O . LEU B 1 188 ? -2.225 7.262 16.547 1 77.56 188 LEU B O 1
ATOM 3371 N N . PRO B 1 189 ? -0.28 8.234 16.078 1 71.31 189 PRO B N 1
ATOM 3372 C CA . PRO B 1 189 ? -0.396 9.227 17.141 1 71.31 189 PRO B CA 1
ATOM 3373 C C . PRO B 1 189 ? -1.732 9.969 17.109 1 71.31 189 PRO B C 1
ATOM 3375 O O . PRO B 1 189 ? -2.301 10.258 18.172 1 71.31 189 PRO B O 1
ATOM 3378 N N . GLN B 1 190 ? -2.258 10.281 15.984 1 66.5 190 GLN B N 1
ATOM 3379 C CA . GLN B 1 190 ? -3.533 10.984 15.914 1 66.5 190 GLN B CA 1
ATOM 3380 C C . GLN B 1 190 ? -4.703 10.023 16.109 1 66.5 190 GLN B C 1
ATOM 3382 O O . GLN B 1 190 ? -5.859 10.445 16.172 1 66.5 190 GLN B O 1
ATOM 3387 N N . GLY B 1 191 ? -4.398 8.844 16.281 1 66.69 191 GLY B N 1
ATOM 3388 C CA . GLY B 1 191 ? -5.402 7.793 16.281 1 66.69 191 GLY B CA 1
ATOM 3389 C C . GLY B 1 191 ? -6.293 7.82 17.5 1 66.69 191 GLY B C 1
ATOM 3390 O O . GLY B 1 191 ? -7.488 7.531 17.422 1 66.69 191 GLY B O 1
ATOM 3391 N N . LYS B 1 192 ? -5.688 8.242 18.547 1 67.31 192 LYS B N 1
ATOM 3392 C CA . LYS B 1 192 ? -6.449 8.195 19.797 1 67.31 192 LYS B CA 1
ATOM 3393 C C . LYS B 1 192 ? -7.574 9.227 19.797 1 67.31 192 LYS B C 1
ATOM 3395 O O . LYS B 1 192 ? -8.695 8.938 20.219 1 67.31 192 LYS B O 1
ATOM 3400 N N . GLU B 1 193 ? -7.285 10.367 19.297 1 69.38 193 GLU B N 1
ATOM 3401 C CA . GLU B 1 193 ? -8.258 11.453 19.328 1 69.38 193 GLU B CA 1
ATOM 3402 C C . GLU B 1 193 ? -9.43 11.18 18.406 1 69.38 193 GLU B C 1
ATOM 3404 O O . GLU B 1 193 ? -10.562 11.586 18.672 1 69.38 193 GLU B O 1
ATOM 3409 N N . GLU B 1 194 ? -9.203 10.414 17.453 1 78.56 194 GLU B N 1
ATOM 3410 C CA . GLU B 1 194 ? -10.219 10.219 16.438 1 78.56 194 GLU B CA 1
ATOM 3411 C C . GLU B 1 194 ? -10.805 8.805 16.484 1 78.56 194 GLU B C 1
ATOM 3413 O O . GLU B 1 194 ? -11.641 8.445 15.656 1 78.56 194 GLU B O 1
ATOM 3418 N N . ARG B 1 195 ? -10.492 8.133 17.531 1 81.62 195 ARG B N 1
ATOM 3419 C CA . ARG B 1 195 ? -10.758 6.699 17.594 1 81.62 195 ARG B CA 1
ATOM 3420 C C . ARG B 1 195 ? -12.258 6.414 17.5 1 81.62 195 ARG B C 1
ATOM 3422 O O . ARG B 1 195 ? -12.688 5.582 16.703 1 81.62 195 ARG B O 1
ATOM 3429 N N . ASN B 1 196 ? -13.055 7.129 18.344 1 86.06 196 ASN B N 1
ATOM 3430 C CA . ASN B 1 196 ? -14.484 6.863 18.375 1 86.06 196 ASN B CA 1
ATOM 3431 C C . ASN B 1 196 ? -15.164 7.207 17.062 1 86.06 196 ASN B C 1
ATOM 3433 O O . ASN B 1 196 ? -15.875 6.383 16.484 1 86.06 196 ASN B O 1
ATOM 3437 N N . GLN B 1 197 ? -14.875 8.367 16.578 1 88.75 197 GLN B N 1
ATOM 3438 C CA . GLN B 1 197 ? -15.484 8.789 15.328 1 88.75 197 GLN B CA 1
ATOM 3439 C C . GLN B 1 197 ? -15.016 7.91 14.164 1 88.75 197 GLN B C 1
ATOM 3441 O O . GLN B 1 197 ? -15.797 7.578 13.273 1 88.75 197 GLN B O 1
ATOM 3446 N N . ARG B 1 198 ? -13.805 7.52 14.18 1 90.69 198 ARG B N 1
ATOM 3447 C CA . ARG B 1 198 ? -13.219 6.711 13.117 1 90.69 198 ARG B CA 1
ATOM 3448 C C . ARG B 1 198 ? -13.938 5.371 12.992 1 90.69 198 ARG B C 1
ATOM 3450 O O . ARG B 1 198 ? -14.359 4.988 11.898 1 90.69 198 ARG B O 1
ATOM 3457 N N . VAL B 1 199 ? -14.062 4.684 14.141 1 93.88 199 VAL B N 1
ATOM 3458 C CA . VAL B 1 199 ? -14.656 3.354 14.086 1 93.88 199 VAL B CA 1
ATOM 3459 C C . VAL B 1 199 ? -16.109 3.455 13.641 1 93.88 199 VAL B C 1
ATOM 3461 O O . VAL B 1 199 ? -16.578 2.633 12.852 1 93.88 199 VAL B O 1
ATOM 3464 N N . LEU B 1 200 ? -16.844 4.473 14.078 1 94.69 200 LEU B N 1
ATOM 3465 C CA . LEU B 1 200 ? -18.234 4.664 13.688 1 94.69 200 LEU B CA 1
ATOM 3466 C C . LEU B 1 200 ? -18.328 4.941 12.188 1 94.69 200 LEU B C 1
ATOM 3468 O O . LEU B 1 200 ? -19.141 4.32 11.492 1 94.69 200 LEU B O 1
ATOM 3472 N N . ASN B 1 201 ? -17.469 5.836 11.695 1 94.56 201 ASN B N 1
ATOM 3473 C CA . ASN B 1 201 ? -17.516 6.223 10.289 1 94.56 201 ASN B CA 1
ATOM 3474 C C . ASN B 1 201 ? -17.125 5.066 9.375 1 94.56 201 ASN B C 1
ATOM 3476 O O . ASN B 1 201 ? -17.781 4.824 8.352 1 94.56 201 ASN B O 1
ATOM 3480 N N . MET B 1 202 ? -16.094 4.359 9.742 1 95.88 202 MET B N 1
ATOM 3481 C CA . MET B 1 202 ? -15.586 3.293 8.883 1 95.88 202 MET B CA 1
ATOM 3482 C C . MET B 1 202 ? -16.562 2.115 8.844 1 95.88 202 MET B C 1
ATOM 3484 O O . MET B 1 202 ? -16.781 1.517 7.793 1 95.88 202 MET B O 1
ATOM 3488 N N . VAL B 1 203 ? -17.156 1.797 9.969 1 96.56 203 VAL B N 1
ATOM 3489 C CA . VAL B 1 203 ? -18.141 0.723 10 1 96.56 203 VAL B CA 1
ATOM 3490 C C . VAL B 1 203 ? -19.375 1.126 9.195 1 96.56 203 VAL B C 1
ATOM 3492 O O . VAL B 1 203 ? -19.922 0.32 8.438 1 96.56 203 VAL B O 1
ATOM 3495 N N . LYS B 1 204 ? -19.812 2.352 9.367 1 95.81 204 LYS B N 1
ATOM 3496 C CA . LYS B 1 204 ? -20.953 2.852 8.594 1 95.81 204 LYS B CA 1
ATOM 3497 C C . LYS B 1 204 ? -20.672 2.77 7.094 1 95.81 204 LYS B C 1
ATOM 3499 O O . LYS B 1 204 ? -21.531 2.338 6.324 1 95.81 204 LYS B O 1
ATOM 3504 N N . GLN B 1 205 ? -19.484 3.211 6.684 1 96.12 205 GLN B N 1
ATOM 3505 C CA . GLN B 1 205 ? -19.109 3.162 5.273 1 96.12 205 GLN B CA 1
ATOM 3506 C C . GLN B 1 205 ? -19.047 1.722 4.77 1 96.12 205 GLN B C 1
ATOM 3508 O O . GLN B 1 205 ? -19.484 1.423 3.66 1 96.12 205 GLN B O 1
ATOM 3513 N N . MET B 1 206 ? -18.453 0.854 5.605 1 96.19 206 MET B N 1
ATOM 3514 C CA . MET B 1 206 ? -18.406 -0.565 5.266 1 96.19 206 MET B CA 1
ATOM 3515 C C . MET B 1 206 ? -19.812 -1.101 4.996 1 96.19 206 MET B C 1
ATOM 3517 O O . MET B 1 206 ? -20.047 -1.779 3.992 1 96.19 206 MET B O 1
ATOM 3521 N N . ASP B 1 207 ? -20.766 -0.732 5.844 1 95.06 207 ASP B N 1
ATOM 3522 C CA . ASP B 1 207 ? -22.156 -1.2 5.734 1 95.06 207 ASP B CA 1
ATOM 3523 C C . ASP B 1 207 ? -22.844 -0.604 4.508 1 95.06 207 ASP B C 1
ATOM 3525 O O . ASP B 1 207 ? -23.766 -1.201 3.955 1 95.06 207 ASP B O 1
ATOM 3529 N N . SER B 1 208 ? -22.375 0.548 4.141 1 95.69 208 SER B N 1
ATOM 3530 C CA . SER B 1 208 ? -23.016 1.228 3.02 1 95.69 208 SER B CA 1
ATOM 3531 C C . SER B 1 208 ? -22.516 0.672 1.687 1 95.69 208 SER B C 1
ATOM 3533 O O . SER B 1 208 ? -23.109 0.944 0.639 1 95.69 208 SER B O 1
ATOM 3535 N N . GLU B 1 209 ? -21.484 -0.035 1.893 1 94.38 209 GLU B N 1
ATOM 3536 C CA . GLU B 1 209 ? -20.984 -0.675 0.683 1 94.38 209 GLU B CA 1
ATOM 3537 C C . GLU B 1 209 ? -21.719 -1.973 0.39 1 94.38 209 GLU B C 1
ATOM 3539 O O . GLU B 1 209 ? -22.609 -2.375 1.154 1 94.38 209 GLU B O 1
ATOM 3544 N N . HIS B 1 210 ? -21.719 -2.705 -0.622 1 89.62 210 HIS B N 1
ATOM 3545 C CA . HIS B 1 210 ? -22.422 -3.92 -1.019 1 89.62 210 HIS B CA 1
ATOM 3546 C C . HIS B 1 210 ? -21.75 -5.16 -0.457 1 89.62 210 HIS B C 1
ATOM 3548 O O . HIS B 1 210 ? -21.734 -6.215 -1.097 1 89.62 210 HIS B O 1
ATOM 3554 N N . PHE B 1 211 ? -21.109 -4.957 0.819 1 93.56 211 PHE B N 1
ATOM 3555 C CA . PHE B 1 211 ? -20.516 -6.109 1.483 1 93.56 211 PHE B CA 1
ATOM 3556 C C . PHE B 1 211 ? -21.547 -6.824 2.352 1 93.56 211 PHE B C 1
ATOM 3558 O O . PHE B 1 211 ? -22.516 -6.219 2.795 1 93.56 211 PHE B O 1
ATOM 3565 N N . GLY B 1 212 ? -21.359 -8.109 2.541 1 92.81 212 GLY B N 1
ATOM 3566 C CA . GLY B 1 212 ? -22.219 -8.859 3.457 1 92.81 212 GLY B CA 1
ATOM 3567 C C . GLY B 1 212 ? -21.812 -8.703 4.91 1 92.81 212 GLY B C 1
ATOM 3568 O O . GLY B 1 212 ? -20.781 -8.094 5.207 1 92.81 212 GLY B O 1
ATOM 3569 N N . HIS B 1 213 ? -22.609 -9.234 5.789 1 93.81 213 HIS B N 1
ATOM 3570 C CA . HIS B 1 213 ? -22.344 -9.164 7.219 1 93.81 213 HIS B CA 1
ATOM 3571 C C . HIS B 1 213 ? -21.438 -10.312 7.668 1 93.81 213 HIS B C 1
ATOM 3573 O O . HIS B 1 213 ? -21.516 -11.406 7.113 1 93.81 213 HIS B O 1
ATOM 3579 N N . CYS B 1 214 ? -20.719 -10.008 8.695 1 95.12 214 CYS B N 1
ATOM 3580 C CA . CYS B 1 214 ? -19.859 -11.031 9.258 1 95.12 214 CYS B CA 1
ATOM 3581 C C . CYS B 1 214 ? -20.656 -12.078 10.016 1 95.12 214 CYS B C 1
ATOM 3583 O O . CYS B 1 214 ? -21.516 -11.734 10.844 1 95.12 214 CYS B O 1
ATOM 3585 N N . SER B 1 215 ? -20.438 -13.367 9.727 1 93.25 215 SER B N 1
ATOM 3586 C CA . SER B 1 215 ? -21.094 -14.445 10.461 1 93.25 215 SER B CA 1
ATOM 3587 C C . SER B 1 215 ? -20.094 -15.273 11.25 1 93.25 215 SER B C 1
ATOM 3589 O O . SER B 1 215 ? -20.391 -16.406 11.641 1 93.25 215 SER B O 1
ATOM 3591 N N . ASN B 1 216 ? -18.906 -14.852 11.445 1 90.12 216 ASN B N 1
ATOM 3592 C CA . ASN B 1 216 ? -17.859 -15.406 12.305 1 90.12 216 ASN B CA 1
ATOM 3593 C C . ASN B 1 216 ? -17.438 -16.797 11.844 1 90.12 216 ASN B C 1
ATOM 3595 O O . ASN B 1 216 ? -17.281 -17.703 12.664 1 90.12 216 ASN B O 1
ATOM 3599 N N . THR B 1 217 ? -17.344 -17.078 10.562 1 90.44 217 THR B N 1
ATOM 3600 C CA . THR B 1 217 ? -16.891 -18.375 10.055 1 90.44 217 THR B CA 1
ATOM 3601 C C . THR B 1 217 ? -15.367 -18.484 10.164 1 90.44 217 THR B C 1
ATOM 3603 O O . THR B 1 217 ? -14.82 -19.594 10.117 1 90.44 217 THR B O 1
ATOM 3606 N N . GLU B 1 218 ? -14.656 -17.344 10.211 1 93.69 218 GLU B N 1
ATOM 3607 C CA . GLU B 1 218 ? -13.219 -17.203 10.414 1 93.69 218 GLU B CA 1
ATOM 3608 C C . GLU B 1 218 ? -12.438 -17.703 9.203 1 93.69 218 GLU B C 1
ATOM 3610 O O . GLU B 1 218 ? -11.211 -17.844 9.258 1 93.69 218 GLU B O 1
ATOM 3615 N N . ALA B 1 219 ? -13.156 -18.047 8.055 1 94 219 ALA B N 1
ATOM 3616 C CA . ALA B 1 219 ? -12.477 -18.422 6.809 1 94 219 ALA B CA 1
ATOM 3617 C C . ALA B 1 219 ? -11.547 -17.297 6.344 1 94 219 ALA B C 1
ATOM 3619 O O . ALA B 1 219 ? -10.5 -17.578 5.742 1 94 219 ALA B O 1
ATOM 3620 N N . CYS B 1 220 ? -11.914 -16.062 6.633 1 95.81 220 CYS B N 1
ATOM 3621 C CA . CYS B 1 220 ? -11.148 -14.891 6.23 1 95.81 220 CYS B CA 1
ATOM 3622 C C . CYS B 1 220 ? -9.742 -14.93 6.812 1 95.81 220 CYS B C 1
ATOM 3624 O O . CYS B 1 220 ? -8.766 -14.641 6.113 1 95.81 220 CYS B O 1
ATOM 3626 N N . GLU B 1 221 ? -9.586 -15.312 8.07 1 95 221 GLU B N 1
ATOM 3627 C CA . GLU B 1 221 ? -8.266 -15.398 8.695 1 95 221 GLU B CA 1
ATOM 3628 C C . GLU B 1 221 ? -7.434 -16.516 8.07 1 95 221 GLU B C 1
ATOM 3630 O O . GLU B 1 221 ? -6.238 -16.344 7.828 1 95 221 GLU B O 1
ATOM 3635 N N . ILE B 1 222 ? -8.07 -17.609 7.797 1 93.5 222 ILE B N 1
ATOM 3636 C CA . ILE B 1 222 ? -7.383 -18.781 7.277 1 93.5 222 ILE B CA 1
ATOM 3637 C C . ILE B 1 222 ? -6.797 -18.469 5.898 1 93.5 222 ILE B C 1
ATOM 3639 O O . ILE B 1 222 ? -5.668 -18.859 5.598 1 93.5 222 ILE B O 1
ATOM 3643 N N . GLU B 1 223 ? -7.48 -17.703 5.082 1 94.62 223 GLU B N 1
ATOM 3644 C CA . GLU B 1 223 ? -7.07 -17.484 3.699 1 94.62 223 GLU B CA 1
ATOM 3645 C C . GLU B 1 223 ? -6.301 -16.172 3.564 1 94.62 223 GLU B C 1
ATOM 3647 O O . GLU B 1 223 ? -5.867 -15.805 2.469 1 94.62 223 GLU B O 1
ATOM 3652 N N . CYS B 1 224 ? -6.125 -15.43 4.633 1 95.5 224 CYS B N 1
ATOM 3653 C CA . CYS B 1 224 ? -5.379 -14.18 4.574 1 95.5 224 CYS B CA 1
ATOM 3654 C C . CYS B 1 224 ? -3.898 -14.438 4.328 1 95.5 224 CYS B C 1
ATOM 3656 O O . CYS B 1 224 ? -3.232 -15.07 5.145 1 95.5 224 CYS B O 1
ATOM 3658 N N . PRO B 1 225 ? -3.395 -13.891 3.221 1 93.44 225 PRO B N 1
ATOM 3659 C CA . PRO B 1 225 ? -1.98 -14.156 2.945 1 93.44 225 PRO B CA 1
ATOM 3660 C C . PRO B 1 225 ? -1.047 -13.516 3.969 1 93.44 225 PRO B C 1
ATOM 3662 O O . PRO B 1 225 ? 0.114 -13.914 4.086 1 93.44 225 PRO B O 1
ATOM 3665 N N . GLN B 1 226 ? -1.577 -12.516 4.668 1 90.56 226 GLN B N 1
ATOM 3666 C CA . GLN B 1 226 ? -0.749 -11.836 5.66 1 90.56 226 GLN B CA 1
ATOM 3667 C C . GLN B 1 226 ? -1.054 -12.344 7.066 1 90.56 226 GLN B C 1
ATOM 3669 O O . GLN B 1 226 ? -0.45 -11.883 8.039 1 90.56 226 GLN B O 1
ATOM 3674 N N . GLY B 1 227 ? -2.029 -13.188 7.168 1 91.12 227 GLY B N 1
ATOM 3675 C CA . GLY B 1 227 ? -2.332 -13.812 8.445 1 91.12 227 GLY B CA 1
ATOM 3676 C C . GLY B 1 227 ? -3.008 -12.867 9.422 1 91.12 227 GLY B C 1
ATOM 3677 O O . GLY B 1 227 ? -2.793 -12.961 10.633 1 91.12 227 GLY B O 1
ATOM 3678 N N . ILE B 1 228 ? -3.797 -11.969 8.977 1 92.31 228 ILE B N 1
ATOM 3679 C CA . ILE B 1 228 ? -4.508 -11.039 9.852 1 92.31 228 ILE B CA 1
ATOM 3680 C C . ILE B 1 228 ? -5.504 -11.805 10.719 1 92.31 228 ILE B C 1
ATOM 3682 O O . ILE B 1 228 ? -6.27 -12.625 10.219 1 92.31 228 ILE B O 1
ATOM 3686 N N . SER B 1 229 ? -5.523 -11.516 11.992 1 93.81 229 SER B N 1
ATOM 3687 C CA . SER B 1 229 ? -6.324 -12.258 12.961 1 93.81 229 SER B CA 1
ATOM 3688 C C . SER B 1 229 ? -7.75 -11.719 13.023 1 93.81 229 SER B C 1
ATOM 3690 O O . SER B 1 229 ? -7.961 -10.5 12.984 1 93.81 229 SER B O 1
ATOM 3692 N N . VAL B 1 230 ? -8.688 -12.656 13.281 1 95.06 230 VAL B N 1
ATOM 3693 C CA . VAL B 1 230 ? -10.086 -12.281 13.453 1 95.06 230 VAL B CA 1
ATOM 3694 C C . VAL B 1 230 ? -10.258 -11.539 14.773 1 95.06 230 VAL B C 1
ATOM 3696 O O . VAL B 1 230 ? -11.297 -10.922 15.016 1 95.06 230 VAL B O 1
ATOM 3699 N N . LEU B 1 231 ? -9.234 -11.539 15.625 1 93.06 231 LEU B N 1
ATOM 3700 C CA . LEU B 1 231 ? -9.289 -10.758 16.859 1 93.06 231 LEU B CA 1
ATOM 3701 C C . LEU B 1 231 ? -9.469 -9.273 16.547 1 93.06 231 LEU B C 1
ATOM 3703 O O . LEU B 1 231 ? -10.016 -8.531 17.359 1 93.06 231 LEU B O 1
ATOM 3707 N N . ASN B 1 232 ? -8.984 -8.852 15.367 1 93.69 232 ASN B N 1
ATOM 3708 C CA . ASN B 1 232 ? -9.227 -7.477 14.945 1 93.69 232 ASN B CA 1
ATOM 3709 C C . ASN B 1 232 ? -10.719 -7.172 14.859 1 93.69 232 ASN B C 1
ATOM 3711 O O . ASN B 1 232 ? -11.156 -6.074 15.203 1 93.69 232 ASN B O 1
ATOM 3715 N N . ILE B 1 233 ? -11.508 -8.141 14.391 1 95.31 233 ILE B N 1
ATOM 3716 C CA . ILE B 1 233 ? -12.945 -7.949 14.266 1 95.31 233 ILE B CA 1
ATOM 3717 C C . ILE B 1 233 ? -13.57 -7.773 15.648 1 95.31 233 ILE B C 1
ATOM 3719 O O . ILE B 1 233 ? -14.398 -6.887 15.852 1 95.31 233 ILE B O 1
ATOM 3723 N N . ALA B 1 234 ? -13.133 -8.602 16.578 1 94.06 234 ALA B N 1
ATOM 3724 C CA . ALA B 1 234 ? -13.625 -8.477 17.938 1 94.06 234 ALA B CA 1
ATOM 3725 C C . ALA B 1 234 ? -13.312 -7.098 18.516 1 94.06 234 ALA B C 1
ATOM 3727 O O . ALA B 1 234 ? -14.172 -6.473 19.141 1 94.06 234 ALA B O 1
ATOM 3728 N N . ARG B 1 235 ? -12.133 -6.641 18.328 1 92.31 235 ARG B N 1
ATOM 3729 C CA . ARG B 1 235 ? -11.719 -5.324 18.812 1 92.31 235 ARG B CA 1
ATOM 3730 C C . ARG B 1 235 ? -12.547 -4.219 18.156 1 92.31 235 ARG B C 1
ATOM 3732 O O . ARG B 1 235 ? -12.977 -3.285 18.844 1 92.31 235 ARG B O 1
ATOM 3739 N N . MET B 1 236 ? -12.703 -4.316 16.844 1 93.75 236 MET B N 1
ATOM 3740 C CA . MET B 1 236 ? -13.523 -3.342 16.141 1 93.75 236 MET B CA 1
ATOM 3741 C C . MET B 1 236 ? -14.938 -3.291 16.719 1 93.75 236 MET B C 1
ATOM 3743 O O . MET B 1 236 ? -15.469 -2.211 16.969 1 93.75 236 MET B O 1
ATOM 3747 N N . ASN B 1 237 ? -15.539 -4.484 16.953 1 94.31 237 ASN B N 1
ATOM 3748 C CA . ASN B 1 237 ? -16.891 -4.547 17.5 1 94.31 237 ASN B CA 1
ATOM 3749 C C . ASN B 1 237 ? -16.953 -3.92 18.891 1 94.31 237 ASN B C 1
ATOM 3751 O O . ASN B 1 237 ? -17.906 -3.203 19.219 1 94.31 237 ASN B O 1
ATOM 3755 N N . TYR B 1 238 ? -16 -4.211 19.688 1 93.19 238 TYR B N 1
ATOM 3756 C CA . TYR B 1 238 ? -15.93 -3.633 21.016 1 93.19 238 TYR B CA 1
ATOM 3757 C C . TYR B 1 238 ? -15.852 -2.113 20.953 1 93.19 238 TYR B C 1
ATOM 3759 O O . TYR B 1 238 ? -16.625 -1.414 21.609 1 93.19 238 TYR B O 1
ATOM 3767 N N . GLU B 1 239 ? -14.922 -1.625 20.141 1 91.56 239 GLU B N 1
ATOM 3768 C CA . GLU B 1 239 ? -14.734 -0.185 20 1 91.56 239 GLU B CA 1
ATOM 3769 C C . GLU B 1 239 ? -15.984 0.483 19.422 1 91.56 239 GLU B C 1
ATOM 3771 O O . GLU B 1 239 ? -16.328 1.597 19.828 1 91.56 239 GLU B O 1
ATOM 3776 N N . TYR B 1 240 ? -16.578 -0.152 18.484 1 93.94 240 TYR B N 1
ATOM 3777 C CA . TYR B 1 240 ? -17.797 0.379 17.875 1 93.94 240 TYR B CA 1
ATOM 3778 C C . TYR B 1 240 ? -18.906 0.534 18.922 1 93.94 240 TYR B C 1
ATOM 3780 O O . TYR B 1 240 ? -19.531 1.592 19 1 93.94 240 TYR B O 1
ATOM 3788 N N . ASN B 1 241 ? -19.125 -0.474 19.703 1 93.56 241 ASN B N 1
ATOM 3789 C CA . ASN B 1 241 ? -20.172 -0.431 20.734 1 93.56 241 ASN B CA 1
ATOM 3790 C C . ASN B 1 241 ? -19.859 0.616 21.797 1 93.56 241 ASN B C 1
ATOM 3792 O O . ASN B 1 241 ? -20.75 1.32 22.266 1 93.56 241 ASN B O 1
ATOM 3796 N N . ARG B 1 242 ? -18.672 0.649 22.156 1 90.94 242 ARG B N 1
ATOM 3797 C CA . ARG B 1 242 ? -18.25 1.662 23.125 1 90.94 242 ARG B CA 1
ATOM 3798 C C . ARG B 1 242 ? -18.5 3.066 22.594 1 90.94 242 ARG B C 1
ATOM 3800 O O . ARG B 1 242 ? -19.016 3.924 23.312 1 90.94 242 ARG B O 1
ATOM 3807 N N . ALA B 1 243 ? -18.141 3.26 21.312 1 90.38 243 ALA B N 1
ATOM 3808 C CA . ALA B 1 243 ? -18.312 4.57 20.688 1 90.38 243 ALA B CA 1
ATOM 3809 C C . ALA B 1 243 ? -19.797 4.934 20.578 1 90.38 243 ALA B C 1
ATOM 3811 O O . ALA B 1 243 ? -20.172 6.098 20.734 1 90.38 243 ALA B O 1
ATOM 3812 N N . LEU B 1 244 ? -20.641 3.957 20.297 1 90.5 244 LEU B N 1
ATOM 3813 C CA . LEU B 1 244 ? -22.078 4.18 20.203 1 90.5 244 LEU B CA 1
ATOM 381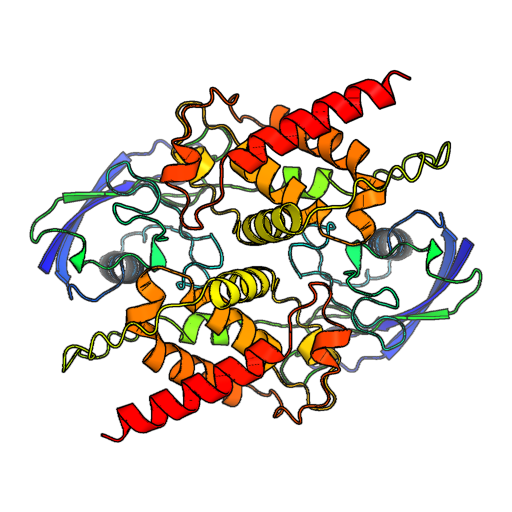4 C C . LEU B 1 244 ? -22.641 4.637 21.547 1 90.5 244 LEU B C 1
ATOM 3816 O O . LEU B 1 244 ? -23.531 5.484 21.594 1 90.5 244 LEU B O 1
ATOM 3820 N N . PHE B 1 245 ? -22.078 4.055 22.562 1 85.94 245 PHE B N 1
ATOM 3821 C CA . PHE B 1 245 ? -22.547 4.387 23.891 1 85.94 245 PHE B CA 1
ATOM 3822 C C . PHE B 1 245 ? -22.172 5.816 24.266 1 85.94 245 PHE B C 1
ATOM 3824 O O . PHE B 1 245 ? -22.969 6.539 24.859 1 85.94 245 PHE B O 1
ATOM 3831 N N . PHE B 1 246 ? -21.016 6.289 23.875 1 79.06 246 PHE B N 1
ATOM 3832 C CA . PHE B 1 246 ? -20.547 7.633 24.188 1 79.06 246 PHE B CA 1
ATOM 3833 C C . PHE B 1 246 ? -21.234 8.672 23.312 1 79.06 246 PHE B C 1
ATOM 3835 O O . PHE B 1 246 ? -21.375 9.828 23.703 1 79.06 246 PHE B O 1
ATOM 3842 N N . ARG B 1 247 ? -21.516 8.352 22.094 1 69.38 247 ARG B N 1
ATOM 3843 C CA . ARG B 1 247 ? -22.219 9.289 21.219 1 69.38 247 ARG B CA 1
ATOM 3844 C C . ARG B 1 247 ? -23.641 9.531 21.703 1 69.38 247 ARG B C 1
ATOM 3846 O O . ARG B 1 247 ? -24.188 10.625 21.531 1 69.38 247 ARG B O 1
ATOM 3853 N N . LYS B 1 248 ? -24.312 8.641 22.234 1 55.78 248 LYS B N 1
ATOM 3854 C CA . LYS B 1 248 ? -25.672 8.773 22.766 1 55.78 248 LYS B CA 1
ATOM 3855 C C . LYS B 1 248 ? -25.688 9.625 24.031 1 55.78 248 LYS B C 1
ATOM 3857 O O . LYS B 1 248 ? -26.688 10.258 24.359 1 55.78 248 LYS B O 1
ATOM 3862 N N . LYS B 1 249 ? -24.625 9.766 24.656 1 47.59 249 LYS B N 1
ATOM 3863 C CA . LYS B 1 249 ? -24.656 10.641 25.828 1 47.59 249 LYS B CA 1
ATOM 3864 C C . LYS B 1 249 ? -24.344 12.086 25.453 1 47.59 249 LYS B C 1
ATOM 3866 O O . LYS B 1 249 ? -24.938 13.016 26 1 47.59 249 LYS B O 1
#

pLDDT: mean 87.6, std 17.66, range [29.58, 98.88]

Solvent-accessible surface area (backbone atoms only — not comparable to full-atom values): 25874 Å² total; per-residue (Å²): 68,34,40,32,37,36,36,42,42,25,79,31,67,85,47,79,61,47,74,42,82,44,80,47,70,79,41,64,46,76,36,33,45,54,55,51,52,48,52,50,29,52,53,28,48,75,72,72,41,79,56,82,46,65,51,69,77,37,51,56,61,68,61,31,48,39,50,30,20,34,70,84,26,45,26,27,90,53,74,38,31,35,26,39,63,32,40,42,64,80,53,59,74,66,37,74,44,40,37,36,38,49,55,35,79,50,24,48,48,50,27,32,29,25,55,41,62,60,60,59,52,52,24,51,39,42,37,36,84,65,79,61,80,78,66,82,82,75,80,82,73,72,71,77,73,46,70,68,49,52,57,54,30,32,46,22,35,42,64,44,76,46,52,42,33,23,40,58,27,92,50,23,19,52,49,57,62,52,16,22,50,52,42,29,43,50,71,35,73,71,16,67,84,40,42,50,61,19,46,48,36,24,52,51,44,46,63,70,39,64,41,34,67,77,80,81,79,59,53,30,32,66,50,19,42,70,54,48,60,64,63,33,38,55,50,41,52,51,50,33,52,52,31,54,57,58,69,76,101,68,34,39,32,37,35,36,42,41,24,80,32,66,86,48,80,62,45,75,42,83,45,79,48,70,77,41,63,46,78,36,32,46,55,54,50,54,49,53,52,30,51,53,27,48,74,71,72,42,80,56,80,46,64,51,69,77,38,51,55,61,68,60,32,48,40,48,30,20,34,69,84,27,48,26,27,90,54,74,40,31,34,25,40,62,31,41,41,65,81,54,60,74,68,36,74,44,40,38,36,37,48,56,35,78,48,26,48,49,49,28,30,30,25,53,41,60,62,59,58,52,52,25,50,39,43,38,35,85,66,76,59,82,74,67,82,80,75,79,83,74,73,72,76,75,45,72,68,50,50,56,55,32,31,47,23,35,41,61,48,77,45,51,39,35,22,40,59,28,93,49,23,18,51,49,60,62,52,17,22,50,51,42,29,42,50,71,36,73,70,16,66,84,41,41,49,62,20,46,49,36,24,52,51,44,45,63,72,40,62,40,33,68,78,80,81,79,60,54,30,32,65,50,20,41,69,54,48,58,63,64,34,36,57,51,43,53,52,49,35,52,54,31,54,57,60,67,73,103

Nearest PDB structures (foldseek):
  2wp9-assembly3_J  TM=7.298E-01  e=1.445E-12  Escherichia coli
  2bs2-assembly1_B  TM=7.041E-01  e=5.970E-13  Wolinella succinogenes
  1kf6-assembly1_B  TM=7.194E-01  e=3.904E-12  Escherichia coli
  2acz-assembly1_B  TM=7.338E-01  e=3.759E-11  Escherichia coli
  6sgx-assembly1_B  TM=2.573E-01  e=7.340E-01  Mycolicibacterium smegmatis MC2 155

Organism: NCBI:txid2305228

InterPro domains:
  IPR006058 2Fe-2S ferredoxin, iron-sulphur binding site [PS00197] (58-66)
  IPR009051 Alpha-helical ferredoxin [G3DSA:1.10.1060.10] (128-241)
  IPR012675 Beta-grasp domain superfamily [G3DSA:3.10.20.30] (1-116)
  IPR017896 4Fe-4S ferredoxin-type, iron-sulphur binding domain [PF12838] (159-228)
  IPR017896 4Fe-4S ferredoxin-type, iron-sulphur binding domain [PS51379] (150-179)
  IPR025192 Succinate dehydogenase/fumarate reductase N-terminal [PF13085] (4-120)
  IPR036010 2Fe-2S ferredoxin-like superfamily [SSF54292] (1-116)
  IPR050573 Succinate Dehydrogenase/Fumarate Reductase Iron-Sulfur [PTHR11921] (5-230)

Radius of gyration: 23.63 Å; Cα contacts (8 Å, |Δi|>4): 949; chains: 2; bounding box: 57×67×62 Å

Foldseek 3Di:
DKEKEFFWWDAALPGDIGTDIDIDPDDDQFAAQVVVLVVVQVVCVVVVHHRADAFDDPLPLQQLGGWKQKQNATQDDDWLHHRSRHTNVVDDHYYYIYIAALDDPLFGDGTGNHTDLCLLVQLLVQLDDPVPPPDDDPDPPPPPCPPVLVVLLVLLVSDNSNQSLQSNDPQSACLLVSLSSLSNLCNDPCNVVSNLVNLQRSVVSSVVGRTGDDPPPQVSQRRNSSNRGCVSSVVSVVSNVVSVVVVVD/DKEKEFFWWDAALPGDIGTDIDIDPDDDQFAAQVVVLVVVQVVCVVVVHHRADAFDDPLPLQQLGGWKQKQNATQDDDWLHHRSRHTNVVDDHYYYIYIAALDDPLFGDGTGNHTDLCLLVQLLVQLDDPVPPPDDDPDPPPPPCPPVLVVLLVLLVSDNSNQSLQSNDPQSACLLVSLSSLSNLCNDPCNVVSNLVNLQRSVVSSVVGRTGDDPPPQVSQRRNSSNRGCVSSVVSVVSNVVSVVVVVD

Secondary structure (DSSP, 8-state):
--EEEEEEE-SSTTSPPEEEEEEE-S--TTSBHHHHHHHHHHHHHHTTPPPPP---SSSSSSS-----EETTEET-SSTT--GGG-BGGGS-TT-EEEEEPPP-TTS-EEETTEE--HHHHHHHHTTS-------S----------HHHHHHHHHHTT-----HHHHHSTT-B-HHHHHHHHHHHHTSTTHHHHHHHHHHHHHHHHHHTTPBPP----HHHHH-TT---THHHHHHHHHHHHHHHHHH-/--EEEEEEE-SSTTSPPEEEEEEE-S--TTSBHHHHHHHHHHHHHHTTPPPPP---SSSSSSS-----EETTEET-SSTT--GGG-BGGGS-TT-EEEEEPPP-TTS-EEETTEE--HHHHHHHHTTS-------S----------HHHHHHHHHHTT-----HHHHHSTT-B-HHHHHHHHHHHHTSTTHHHHHHHHHHHHHHHHHHTTPBPP----HHHHH-TT---THHHHHHHHHHHHHHHHHH-